Protein AF-0000000087803404 (afdb_homodimer)

Radius of gyration: 24.53 Å; Cα contacts (8 Å, |Δi|>4): 1783; chains: 2; bounding box: 44×75×63 Å

Secondary structure (DSSP, 8-state):
---TTGGGBPTT--EEEEE-SSEEEEEEEBTTSEEEEEEEETTEEEE-SGGGEEEE--TT--EEEEEETTTEEEEEEE-GGGBEEEEEEETT---EE-GGGGG-PBPPTT--EEEEEPTT-SS--EEEEEE-TTSEEEEEEE-SSSS-EEE----EE--TT---EEEE--SSS-EEEEEEE-TTS-EEEEEEETTTEEEEEEEEE-SPPTT--EEEEEETTTEEEEEEE-TTSEEEEEEEESS-EEEEEEEEE--TT--EEEEEEEETTEEEEEEEE--STTTT-BEEEEESSSEEE--SSBS--/---TTGGGBPTT--EEEEE-SSEEEEEEEBTTSEEEEEEEETTEEEE-SGGGEEEE--TT--EEEEEETTTEEEEEEE-GGGBEEEEEEETT---EE-GGGGG-PBPPTT--EEEEEPTTSSS--EEEEEE-TTSEEEEEEE-SSSS-EEE----EE--TT--EEEEE--SSS-EEEEEEE-TTS-EEEEEEETTTEEEEEEEEE-SPPTT--EEEEEETTTEEEEEEE-TTSEEEEEEEESS-EEEEEEEEE--TT--EEEEEEEETTEEEEEEEE--STTTT-BEEEEESSSEEE--SSBS--

Nearest PDB structures (foldseek):
  4agi-assembly2_B  TM=9.501E-01  e=8.984E-28  Aspergillus fumigatus
  4d52-assembly3_C  TM=9.484E-01  e=1.255E-27  Aspergillus fumigatus
  4agt-assembly1_B  TM=9.497E-01  e=1.839E-27  Aspergillus fumigatus
  5eo8-assembly1_A  TM=9.019E-01  e=1.381E-27  Aspergillus oryzae RIB40
  6trv-assembly1_BBB  TM=9.492E-01  e=2.736E-24  Scedosporium apiospermum

pLDDT: mean 90.52, std 9.5, range [29.34, 98.81]

Organism: Aspergillus candidus (NCBI:txid41067)

InterPro domains:
  IPR012475 Fucose-specific lectin [PF07938] (10-305)

Sequence (610 aa):
MSSVGAQQIRFRCGIAPIGNSDSMRVYVQDTNGGIREVAYDSGHWSRGTENDIIGYGVLGSPIAAICRGFKHIRVFYIGAENMLREACCDAGGSWYEGDLSKKKVQVAPYSMLSACFLAGTEKLQMRVYFQLMDNTIKEFGYNDNGKGWQEMTGQGRALPGTGMACTSFHDSKLRIRLYMQDERNNIFERCYDEDQGWSKGKFSVHDTVPRTDLSVTSFNRASIRVYYVDRDNKLKEMGYDGKDWYQGGFNRPCVPGSQNGAVSFMKSDNVRIHVFFQRGELVTAVTEWIYEGSWKEGKAALPPAMSSVGAQQIRFRCGIAPIGNSDSMRVYVQDTNGGIREVAYDSGHWSRGTENDIIGYGVLGSPIAAICRGFKHIRVFYIGAENMLREACCDAGGSWYEGDLSKKKVQVAPYSMLSACFLAGTEKLQMRVYFQLMDNTIKEFGYNDNGKGWQEMTGQGRALPGTGMACTSFHDSKLRIRLYMQDERNNIFERCYDEDQGWSKGKFSVHDTVPRTDLSVTSFNRASIRVYYVDRDNKLKEMGYDGKDWYQGGFNRPCVPGSQNGAVSFMKSDNVRIHVFFQRGELVTAVTEWIYEGSWKEGKAALPPA

Solvent-accessible surface area (backbone atoms only — not comparable to full-atom values): 29629 Å² total; per-residue (Å²): 129,81,45,75,40,15,71,41,30,26,74,55,24,20,32,21,37,34,64,53,87,64,36,36,40,37,36,36,31,30,72,84,16,34,32,18,42,23,36,33,50,83,91,37,78,43,59,35,46,89,87,30,52,72,48,63,28,37,69,69,30,34,35,24,36,36,62,51,91,68,39,38,34,41,38,35,37,28,20,72,92,30,22,42,35,28,35,30,31,48,68,80,50,70,72,46,79,32,72,59,36,72,66,63,45,66,41,25,86,55,35,34,40,23,36,30,54,47,32,56,49,92,56,68,29,38,42,40,37,37,26,34,80,84,26,30,31,41,28,37,31,32,66,73,74,84,72,56,73,36,81,56,67,68,71,46,71,36,26,62,36,25,19,29,24,33,42,38,33,61,31,93,53,49,36,39,43,36,37,35,28,36,80,78,23,29,36,38,30,40,29,34,34,74,92,74,40,75,43,81,46,86,53,71,46,74,74,39,41,62,53,34,35,34,24,37,32,55,47,71,76,49,29,39,38,37,36,38,42,43,49,66,28,25,40,33,30,39,32,29,72,71,81,59,77,43,81,42,86,52,72,40,71,34,29,50,60,34,30,38,21,33,37,46,32,69,53,88,96,37,61,38,36,40,38,36,33,33,53,51,83,57,50,31,11,36,25,34,34,34,33,68,95,51,80,42,79,52,55,69,51,36,35,54,108,128,82,44,73,41,14,68,41,29,25,76,56,26,21,32,21,38,35,67,53,87,62,35,35,40,36,36,35,30,30,72,84,15,34,32,19,42,23,36,35,50,82,91,36,78,42,58,36,46,90,86,29,52,71,50,66,31,38,69,72,31,35,36,22,36,35,63,51,94,65,39,39,33,42,38,36,36,29,19,72,92,29,22,42,36,28,35,30,31,48,69,79,52,70,72,44,79,31,73,60,34,72,67,63,44,63,41,24,86,56,35,33,38,23,37,30,53,47,33,57,50,93,54,67,31,38,40,40,38,38,26,35,80,85,26,31,31,40,29,37,31,34,50,79,74,82,70,50,71,37,81,56,67,69,70,45,73,37,28,68,35,27,18,29,22,34,44,38,35,61,32,93,54,49,35,40,42,37,35,38,30,38,79,77,23,27,37,38,31,38,29,34,33,74,92,72,41,75,43,81,47,86,54,71,45,73,75,39,41,64,53,35,33,33,25,40,33,57,48,72,77,49,30,39,40,38,36,37,41,43,50,65,26,24,40,35,31,38,31,32,72,71,80,61,77,44,80,41,85,52,74,41,70,35,28,49,60,32,29,38,20,33,35,46,33,68,54,88,94,37,61,38,38,42,39,37,33,34,54,45,84,57,46,33,12,34,25,34,33,35,34,68,94,50,79,44,80,52,55,70,50,37,35,54,108

Foldseek 3Di:
DLPPLQQFFDFQWAWEKDDEPAKIWIWGAGPQQFIFIWIDHRRDIDTNDPVGGQDGADVRWHKYWEDDVVQWIWIWTAHPQRWIWIWIDGPNDHIDTDPSSVVRDHADPLKHKEKEFWAQDPFGKMWMWIAHPVQWIWIWMDGNPPPGIDTDDIPGHAARNWAKEKYWFHDNWTKMWMWTHHPQGKIFIWIQTPVPGIDTDDDIDHDFDPNWHKYKEDDHGWWIWIWTQGPQQWIWIWITDDDDIDTDDGTGHADPSHHKYKYWYDDDPWIKMKIWIHRCPSPRFIWIWMDTPHIDTDRGGPPDD/DLPPLLQQFDFQWAWEKDDEPAKIWIWGAGPQQFIFIWIDGRRDIDTNDPVRGQDGADVRWHKYWEDDVVQWIWIWTAHPQRWIWIWIDGPNDHIDTDPSSVVRDHADPLKHKEKEFWAQDPWGKMWMWIAHPVQWIWIWMDTNPPPGIDTDDIPGHADRNWAKEKYWFHDNWTKMWMWTAHPQGKIFIWMQTPVPGIDTDDDIDHDFDPNWHKYKEDDHGWKIWIWTQGPQQWIWIWITDDDDIDTDDGTGHADPSHHKYKYWYDDPPWIKMKIWIHRPPSPRFIWIWMDTPHIDTDRGGPPDD

Structure (mmCIF, N/CA/C/O backbone):
data_AF-0000000087803404-model_v1
#
loop_
_entity.id
_entity.type
_entity.pdbx_description
1 polymer 'Fucose-specific lectin'
#
loop_
_atom_site.group_PDB
_atom_site.id
_atom_site.type_symbol
_atom_site.label_atom_id
_atom_site.label_alt_id
_atom_site.label_comp_id
_atom_site.label_asym_id
_atom_site.label_entity_id
_atom_site.label_seq_id
_atom_site.pdbx_PDB_ins_code
_atom_site.Cartn_x
_atom_site.Cartn_y
_atom_site.Cartn_z
_atom_site.occupancy
_atom_site.B_iso_or_equiv
_atom_site.auth_seq_id
_atom_site.auth_comp_id
_atom_site.auth_asym_id
_atom_site.auth_atom_id
_atom_site.pdbx_PDB_model_num
ATOM 1 N N . MET A 1 1 ? -3.762 -11.883 22.094 1 29.45 1 MET A N 1
ATOM 2 C CA . MET A 1 1 ? -2.305 -11.906 22.188 1 29.45 1 MET A CA 1
ATOM 3 C C . MET A 1 1 ? -1.675 -11.711 20.812 1 29.45 1 MET A C 1
ATOM 5 O O . MET A 1 1 ? -1.933 -12.492 19.891 1 29.45 1 MET A O 1
ATOM 9 N 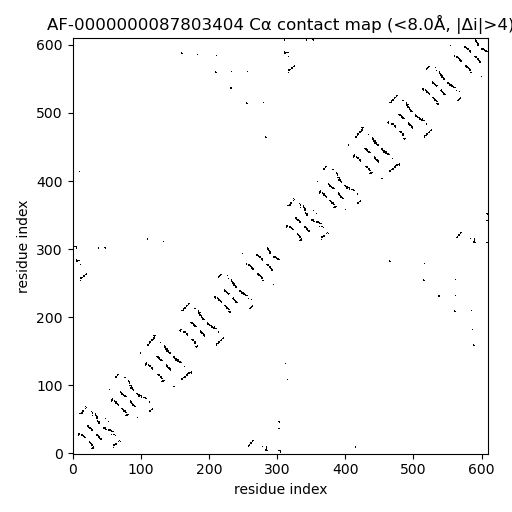N . SER A 1 2 ? -1.426 -10.57 20.234 1 40.56 2 SER A N 1
ATOM 10 C CA . SER A 1 2 ? -0.837 -10.258 18.938 1 40.56 2 SER A CA 1
ATOM 11 C C . SER A 1 2 ? 0.397 -11.117 18.672 1 40.56 2 SER A C 1
ATOM 13 O O . SER A 1 2 ? 1.311 -11.172 19.484 1 40.56 2 SER A O 1
ATOM 15 N N . SER A 1 3 ? 0.241 -12.219 18.078 1 47 3 SER A N 1
ATOM 16 C CA . SER A 1 3 ? 1.384 -13.102 17.859 1 47 3 SER A CA 1
ATOM 17 C C . SER A 1 3 ? 2.584 -12.328 17.328 1 47 3 SER A C 1
ATOM 19 O O . SER A 1 3 ? 2.441 -11.484 16.438 1 47 3 SER A O 1
ATOM 21 N N . VAL A 1 4 ? 3.578 -12.195 18.125 1 52.41 4 VAL A N 1
ATOM 22 C CA . VAL A 1 4 ? 4.863 -11.555 17.859 1 52.41 4 VAL A CA 1
ATOM 23 C C . VAL A 1 4 ? 5.238 -11.727 16.391 1 52.41 4 VAL A C 1
ATOM 25 O O . VAL A 1 4 ? 5.715 -10.789 15.75 1 52.41 4 VAL A O 1
ATOM 28 N N . GLY A 1 5 ? 4.816 -12.867 15.836 1 56.69 5 GLY A N 1
ATOM 29 C CA . GLY A 1 5 ? 5.184 -13.141 14.453 1 56.69 5 GLY A CA 1
ATOM 30 C C . GLY A 1 5 ? 4.379 -12.344 13.445 1 56.69 5 GLY A C 1
ATOM 31 O O . GLY A 1 5 ? 4.914 -11.898 12.43 1 56.69 5 GLY A O 1
ATOM 32 N N . ALA A 1 6 ? 3.225 -11.977 13.773 1 62.31 6 ALA A N 1
ATOM 33 C CA . ALA A 1 6 ? 2.318 -11.312 12.844 1 62.31 6 ALA A CA 1
ATOM 34 C C . ALA A 1 6 ? 2.707 -9.844 12.648 1 62.31 6 ALA A C 1
ATOM 36 O O . ALA A 1 6 ? 2.58 -9.305 11.547 1 62.31 6 ALA A O 1
ATOM 37 N N . GLN A 1 7 ? 3.383 -9.352 13.586 1 71.25 7 GLN A N 1
ATOM 38 C CA . GLN A 1 7 ? 3.744 -7.941 13.516 1 71.25 7 GLN A CA 1
ATOM 39 C C . GLN A 1 7 ? 4.992 -7.738 12.664 1 71.25 7 GLN A C 1
ATOM 41 O O . GLN A 1 7 ? 5.312 -6.609 12.281 1 71.25 7 GLN A O 1
ATOM 46 N N . GLN A 1 8 ? 5.48 -8.906 12.305 1 81.88 8 GLN A N 1
ATOM 47 C CA . GLN A 1 8 ? 6.719 -8.797 11.539 1 81.88 8 GLN A CA 1
ATOM 48 C C . GLN A 1 8 ? 6.441 -8.844 10.039 1 81.88 8 GLN A C 1
ATOM 50 O O . GLN A 1 8 ? 7.336 -8.602 9.227 1 81.88 8 GLN A O 1
ATOM 55 N N . ILE A 1 9 ? 5.211 -9.078 9.719 1 89.75 9 ILE A N 1
ATOM 56 C CA . ILE A 1 9 ? 4.852 -9.172 8.312 1 89.75 9 ILE A CA 1
ATOM 57 C C . ILE A 1 9 ? 4.414 -7.801 7.797 1 89.75 9 ILE A C 1
ATOM 59 O O . ILE A 1 9 ? 3.682 -7.078 8.484 1 89.75 9 ILE A O 1
ATOM 63 N N . ARG A 1 10 ? 4.996 -7.551 6.637 1 88.75 10 ARG A N 1
ATOM 64 C CA . ARG A 1 10 ? 4.668 -6.25 6.055 1 88.75 10 ARG A CA 1
ATOM 65 C C . ARG A 1 10 ? 3.201 -6.188 5.648 1 88.75 10 ARG A C 1
ATOM 67 O O . ARG A 1 10 ? 2.656 -7.152 5.113 1 88.75 10 ARG A O 1
ATOM 74 N N . PHE A 1 11 ? 2.674 -5.004 5.828 1 84.25 11 PHE A N 1
ATOM 75 C CA . PHE A 1 11 ? 1.316 -4.75 5.355 1 84.25 11 PHE A CA 1
ATOM 76 C C . PHE A 1 11 ? 1.268 -4.719 3.834 1 84.25 11 PHE A C 1
ATOM 78 O O . PHE A 1 11 ? 2.145 -4.141 3.191 1 84.25 11 PHE A O 1
ATOM 85 N N . ARG A 1 12 ? 0.285 -5.438 3.271 1 88.75 12 ARG A N 1
ATOM 86 C CA . ARG A 1 12 ? 0.075 -5.5 1.83 1 88.75 12 ARG A CA 1
ATOM 87 C C . ARG A 1 12 ? 1.252 -6.176 1.134 1 88.75 12 ARG A C 1
ATOM 89 O O . ARG A 1 12 ? 1.646 -5.773 0.038 1 88.75 12 ARG A O 1
ATOM 96 N N . CYS A 1 13 ? 1.773 -7.07 1.849 1 91.81 13 CYS A N 1
ATOM 97 C CA . CYS A 1 13 ? 2.904 -7.797 1.278 1 91.81 13 CYS A CA 1
ATOM 98 C C . CYS A 1 13 ? 2.445 -8.742 0.173 1 91.81 13 CYS A C 1
ATOM 100 O O . CYS A 1 13 ? 1.267 -9.094 0.1 1 91.81 13 CYS A O 1
ATOM 102 N N . GLY A 1 14 ? 3.42 -9.133 -0.694 1 95.31 14 GLY A N 1
ATOM 103 C CA . GLY A 1 14 ? 3.16 -10.234 -1.606 1 95.31 14 GLY A CA 1
ATOM 104 C C . GLY A 1 14 ? 2.885 -11.547 -0.894 1 95.31 14 GLY A C 1
ATOM 105 O O . GLY A 1 14 ? 3.473 -11.82 0.153 1 95.31 14 GLY A O 1
ATOM 106 N N . ILE A 1 15 ? 1.984 -12.336 -1.451 1 97.88 15 ILE A N 1
ATOM 107 C CA . ILE A 1 15 ? 1.615 -13.648 -0.925 1 97.88 15 ILE A CA 1
ATOM 108 C C . ILE A 1 15 ? 1.619 -14.672 -2.053 1 97.88 15 ILE A C 1
ATOM 110 O O . ILE A 1 15 ? 0.874 -14.539 -3.027 1 97.88 15 ILE A O 1
ATOM 114 N N . ALA A 1 16 ? 2.453 -15.664 -1.901 1 98.56 16 ALA A N 1
ATOM 115 C CA . ALA A 1 16 ? 2.566 -16.656 -2.969 1 98.56 16 ALA A CA 1
ATOM 116 C C . ALA A 1 16 ? 2.553 -18.078 -2.406 1 98.56 16 ALA A C 1
ATOM 118 O O . ALA A 1 16 ? 3.58 -18.578 -1.941 1 98.56 16 ALA A O 1
ATOM 119 N N . PRO A 1 17 ? 1.418 -18.719 -2.451 1 98.25 17 PRO A N 1
ATOM 120 C CA . PRO A 1 17 ? 1.338 -20.109 -1.989 1 98.25 17 PRO A CA 1
ATOM 121 C C . PRO A 1 17 ? 1.656 -21.109 -3.092 1 98.25 17 PRO A C 1
ATOM 123 O O . PRO A 1 17 ? 1.35 -20.875 -4.262 1 98.25 17 PRO A O 1
ATOM 126 N N . ILE A 1 18 ? 2.301 -22.172 -2.68 1 96.69 18 ILE A N 1
ATOM 127 C CA . ILE A 1 18 ? 2.49 -23.344 -3.523 1 96.69 18 ILE A CA 1
ATOM 128 C C . ILE A 1 18 ? 2.258 -24.625 -2.703 1 96.69 18 ILE A C 1
ATOM 130 O O . ILE A 1 18 ? 2.322 -24.594 -1.473 1 96.69 18 ILE A O 1
ATOM 134 N N . GLY A 1 19 ? 1.921 -25.656 -3.406 1 91.62 19 GLY A N 1
ATOM 135 C CA . GLY A 1 19 ? 1.858 -26.891 -2.643 1 91.62 19 GLY A CA 1
ATOM 136 C C . GLY A 1 19 ? 1.011 -27.953 -3.307 1 91.62 19 GLY A C 1
ATOM 137 O O . GLY A 1 19 ? 0.68 -27.844 -4.488 1 91.62 19 GLY A O 1
ATOM 138 N N . ASN A 1 20 ? 0.882 -29.016 -2.549 1 87.81 20 ASN A N 1
ATOM 139 C CA . ASN A 1 20 ? 0.005 -30.125 -2.877 1 87.81 20 ASN A CA 1
ATOM 140 C C . ASN A 1 20 ? -0.836 -30.547 -1.676 1 87.81 20 ASN A C 1
ATOM 142 O O . ASN A 1 20 ? -0.975 -29.797 -0.712 1 87.81 20 ASN A O 1
ATOM 146 N N . SER A 1 21 ? -1.457 -31.656 -1.819 1 82.81 21 SER A N 1
ATOM 147 C CA . SER A 1 21 ? -2.412 -32.094 -0.808 1 82.81 21 SER A CA 1
ATOM 148 C C . SER A 1 21 ? -1.726 -32.344 0.534 1 82.81 21 SER A C 1
ATOM 150 O O . SER A 1 21 ? -2.365 -32.281 1.585 1 82.81 21 SER A O 1
ATOM 152 N N . ASP A 1 22 ? -0.442 -32.531 0.562 1 84.94 22 ASP A N 1
ATOM 153 C CA . ASP A 1 22 ? 0.245 -32.938 1.78 1 84.94 22 ASP A CA 1
ATOM 154 C C . ASP A 1 22 ? 1.077 -31.797 2.359 1 84.94 22 ASP A C 1
ATOM 156 O O . ASP A 1 22 ? 1.333 -31.75 3.564 1 84.94 22 ASP A O 1
ATOM 160 N N . SER A 1 23 ? 1.517 -31 1.454 1 92.62 23 SER A N 1
ATOM 161 C CA . SER A 1 23 ? 2.459 -29.969 1.88 1 92.62 23 SER A CA 1
ATOM 162 C C . SER A 1 23 ? 2.209 -28.656 1.151 1 92.62 23 SER A C 1
ATOM 164 O O . SER A 1 23 ? 1.839 -28.656 -0.025 1 92.62 23 SER A O 1
ATOM 166 N N . MET A 1 24 ? 2.434 -27.578 1.869 1 95.62 24 MET A N 1
ATOM 167 C CA . MET A 1 24 ? 2.314 -26.25 1.272 1 95.62 24 MET A CA 1
ATOM 168 C C . MET A 1 24 ? 3.436 -25.328 1.752 1 95.62 24 MET A C 1
ATOM 170 O O . MET A 1 24 ? 4.008 -25.547 2.82 1 95.62 24 MET A O 1
ATOM 174 N N . ARG A 1 25 ? 3.82 -24.469 0.932 1 97.25 25 ARG A N 1
ATOM 175 C CA . ARG A 1 25 ? 4.648 -23.328 1.276 1 97.25 25 ARG A CA 1
ATOM 176 C C . ARG A 1 25 ? 3.938 -22.016 0.943 1 97.25 25 ARG A C 1
ATOM 178 O O . ARG A 1 25 ? 3.256 -21.922 -0.08 1 97.25 25 ARG A O 1
ATOM 185 N N . VAL A 1 26 ? 4.039 -21.062 1.819 1 97.94 26 VAL A N 1
ATOM 186 C CA . VAL A 1 26 ? 3.547 -19.703 1.576 1 97.94 26 VAL A CA 1
ATOM 187 C C . VAL A 1 26 ? 4.684 -18.703 1.757 1 97.94 26 VAL A C 1
ATOM 189 O O . VAL A 1 26 ? 5.336 -18.672 2.805 1 97.94 26 VAL A O 1
ATOM 192 N N . TYR A 1 27 ? 4.926 -17.938 0.773 1 98.5 27 TYR A N 1
ATOM 193 C CA . TYR A 1 27 ? 5.977 -16.938 0.823 1 98.5 27 TYR A CA 1
ATOM 194 C C . TYR A 1 27 ? 5.391 -15.547 1.057 1 98.5 27 TYR A C 1
ATOM 196 O O . TYR A 1 27 ? 4.457 -15.133 0.362 1 98.5 27 TYR A O 1
ATOM 204 N N . VAL A 1 28 ? 5.934 -14.828 2.035 1 97.31 28 VAL A N 1
ATOM 205 C CA . VAL A 1 28 ? 5.496 -13.492 2.418 1 97.31 28 VAL A CA 1
ATOM 206 C C . VAL A 1 28 ? 6.715 -12.609 2.697 1 97.31 28 VAL A C 1
ATOM 208 O O . VAL A 1 28 ? 7.824 -13.109 2.877 1 97.31 28 VAL A O 1
ATOM 211 N N . GLN A 1 29 ? 6.492 -11.336 2.746 1 95.62 29 GLN A N 1
ATOM 212 C CA . GLN A 1 29 ? 7.59 -10.414 3.023 1 95.62 29 GLN A CA 1
ATOM 213 C C . GLN A 1 29 ? 7.465 -9.812 4.422 1 95.62 29 GLN A C 1
ATOM 215 O O . GLN A 1 29 ? 6.367 -9.438 4.848 1 95.62 29 GLN A O 1
ATOM 220 N N . ASP A 1 30 ? 8.547 -9.727 5.094 1 92.25 30 ASP A N 1
ATOM 221 C CA . ASP A 1 30 ? 8.531 -9.102 6.41 1 92.25 30 ASP A CA 1
ATOM 222 C C . ASP A 1 30 ? 8.844 -7.609 6.309 1 92.25 30 ASP A C 1
ATOM 224 O O . ASP A 1 30 ? 9.047 -7.086 5.211 1 92.25 30 ASP A O 1
ATOM 228 N N . THR A 1 31 ? 8.898 -6.926 7.387 1 86.12 31 THR A N 1
ATOM 229 C CA . THR A 1 31 ? 9 -5.473 7.449 1 86.12 31 THR A CA 1
ATOM 230 C C . THR A 1 31 ? 10.414 -5.012 7.109 1 86.12 31 THR A C 1
ATOM 232 O O . THR A 1 31 ? 10.648 -3.824 6.871 1 86.12 31 THR A O 1
ATOM 235 N N . ASN A 1 32 ? 11.352 -5.934 6.988 1 86.06 32 ASN A N 1
ATOM 236 C CA . ASN A 1 32 ? 12.727 -5.586 6.645 1 86.06 32 ASN A CA 1
ATOM 237 C C . ASN A 1 32 ? 13.062 -5.996 5.211 1 86.06 32 ASN A C 1
ATOM 239 O O . ASN A 1 32 ? 14.219 -5.883 4.785 1 86.06 32 ASN A O 1
ATOM 243 N N . GLY A 1 33 ? 12.062 -6.488 4.508 1 92.12 33 GLY A N 1
ATOM 244 C CA . GLY A 1 33 ? 12.25 -6.844 3.107 1 92.12 33 GLY A CA 1
ATOM 245 C C . GLY A 1 33 ? 12.555 -8.312 2.9 1 92.12 33 GLY A C 1
ATOM 246 O O . GLY A 1 33 ? 12.688 -8.766 1.763 1 92.12 33 GLY A O 1
ATOM 247 N N . GLY A 1 34 ? 12.688 -9.023 4.004 1 95.75 34 GLY A N 1
ATOM 248 C CA . GLY A 1 34 ? 12.93 -10.453 3.891 1 95.75 34 GLY A CA 1
ATOM 249 C C . GLY A 1 34 ? 11.727 -11.227 3.383 1 95.75 34 GLY A C 1
ATOM 250 O O . GLY A 1 34 ? 10.602 -11.023 3.861 1 95.75 34 GLY A O 1
ATOM 251 N N . ILE A 1 35 ? 12 -12.086 2.379 1 98.06 35 ILE A N 1
ATOM 252 C CA . ILE A 1 35 ? 10.977 -13.016 1.922 1 98.06 35 ILE A CA 1
ATOM 253 C C . ILE A 1 35 ? 11.016 -14.281 2.775 1 98.06 35 ILE A C 1
ATOM 255 O O . ILE A 1 35 ? 11.984 -15.047 2.723 1 98.06 35 ILE A O 1
ATOM 259 N N . ARG A 1 36 ? 9.969 -14.508 3.502 1 97.06 36 ARG A N 1
ATOM 260 C CA . ARG A 1 36 ? 9.922 -15.609 4.449 1 97.06 36 ARG A CA 1
ATOM 261 C C . ARG A 1 36 ? 9.117 -16.781 3.885 1 97.06 36 ARG A C 1
ATOM 263 O O . ARG A 1 36 ? 8.086 -16.578 3.236 1 97.06 36 ARG A O 1
ATOM 270 N N . GLU A 1 37 ? 9.609 -17.938 4.184 1 97.25 37 GLU A N 1
ATOM 271 C CA . GLU A 1 37 ? 8.891 -19.156 3.846 1 97.25 37 GLU A CA 1
ATOM 272 C C . GLU A 1 37 ? 8.133 -19.703 5.051 1 97.25 37 GLU A C 1
ATOM 274 O O . GLU A 1 37 ? 8.742 -20.031 6.078 1 97.25 37 GLU A O 1
ATOM 279 N N . VAL A 1 38 ? 6.863 -19.75 4.891 1 96.69 38 VAL A N 1
ATOM 280 C CA . VAL A 1 38 ? 6 -20.422 5.852 1 96.69 38 VAL A CA 1
ATOM 281 C C . VAL A 1 38 ? 5.652 -21.828 5.34 1 96.69 38 VAL A C 1
ATOM 283 O O . VAL A 1 38 ? 5.367 -22 4.152 1 96.69 38 VAL A O 1
ATOM 286 N N . ALA A 1 39 ? 5.664 -22.812 6.238 1 96 39 ALA A N 1
ATOM 287 C CA . ALA A 1 39 ? 5.492 -24.188 5.777 1 96 39 ALA A CA 1
ATOM 288 C C . ALA A 1 39 ? 4.297 -24.844 6.457 1 96 39 ALA A C 1
ATOM 290 O O . ALA A 1 39 ? 4.023 -24.578 7.633 1 96 39 ALA A O 1
ATOM 291 N N . TYR A 1 40 ? 3.611 -25.594 5.668 1 96.06 40 TYR A N 1
ATOM 292 C CA . TYR A 1 40 ? 2.609 -26.531 6.152 1 96.06 40 TYR A CA 1
ATOM 293 C C . TYR A 1 40 ? 2.986 -27.969 5.789 1 96.06 40 TYR A C 1
ATOM 295 O O . TYR A 1 40 ? 3.023 -28.328 4.609 1 96.06 40 TYR A O 1
ATOM 303 N N . ASP A 1 41 ? 3.268 -28.688 6.809 1 93.44 41 ASP A N 1
ATOM 304 C CA . ASP A 1 41 ? 3.609 -30.094 6.617 1 93.44 41 ASP A CA 1
ATOM 305 C C . ASP A 1 41 ? 2.891 -30.984 7.637 1 93.44 41 ASP A C 1
ATOM 307 O O . ASP A 1 41 ? 2.916 -30.703 8.836 1 93.44 41 ASP A O 1
ATOM 311 N N . SER A 1 42 ? 2.256 -32.062 7.141 1 89 42 SER A N 1
ATOM 312 C CA . SER A 1 42 ? 1.631 -33.094 7.984 1 89 42 SER A CA 1
ATOM 313 C C . SER A 1 42 ? 0.625 -32.438 8.945 1 89 42 SER A C 1
ATOM 315 O O . SER A 1 42 ? 0.637 -32.75 10.141 1 89 42 SER A O 1
ATOM 317 N N . GLY A 1 43 ? -0.054 -31.531 8.469 1 88.69 43 GLY A N 1
ATOM 318 C CA . GLY A 1 43 ? -1.143 -30.969 9.25 1 88.69 43 GLY A CA 1
ATOM 319 C C . GLY A 1 43 ? -0.7 -29.844 10.156 1 88.69 43 GLY A C 1
ATOM 320 O O . GLY A 1 43 ? -1.498 -29.312 10.938 1 88.69 43 GLY A O 1
ATOM 321 N N . HIS A 1 44 ? 0.549 -29.438 10 1 93.81 44 HIS A N 1
ATOM 322 C CA . HIS A 1 44 ? 1.055 -28.422 10.922 1 93.81 44 HIS A CA 1
ATOM 323 C C . HIS A 1 44 ? 1.757 -27.297 10.164 1 93.81 44 HIS A C 1
ATOM 325 O O . HIS A 1 44 ? 2.498 -27.547 9.211 1 93.81 44 HIS A O 1
ATOM 331 N N . TRP A 1 45 ? 1.44 -26.109 10.648 1 95.06 45 TRP A N 1
ATOM 332 C CA . TRP A 1 45 ? 2.162 -24.938 10.156 1 95.06 45 TRP A CA 1
ATOM 333 C C . TRP A 1 45 ? 3.449 -24.719 10.945 1 95.06 45 TRP A C 1
ATOM 335 O O . TRP A 1 45 ? 3.475 -24.891 12.164 1 95.06 45 TRP A O 1
ATOM 345 N N . SER A 1 46 ? 4.457 -24.375 10.211 1 94.56 46 SER A N 1
ATOM 346 C CA . SER A 1 46 ? 5.746 -24.062 10.812 1 94.56 46 SER A CA 1
ATOM 347 C C . SER A 1 46 ? 6.504 -23.016 10 1 94.56 46 SER A C 1
ATOM 349 O O . SER A 1 46 ? 5.996 -22.516 9 1 94.56 46 SER A O 1
ATOM 351 N N . ARG A 1 47 ? 7.672 -22.547 10.484 1 94 47 ARG A N 1
ATOM 352 C CA . ARG A 1 47 ? 8.57 -21.609 9.828 1 94 47 ARG A CA 1
ATOM 353 C C . ARG A 1 47 ? 7.93 -20.234 9.695 1 94 47 ARG A C 1
ATOM 355 O O . ARG A 1 47 ? 7 -19.906 10.43 1 94 47 ARG A O 1
ATOM 362 N N . GLY A 1 48 ? 8.586 -19.375 8.969 1 94.06 48 GLY A N 1
ATOM 363 C CA . GLY A 1 48 ? 8.078 -18.016 8.758 1 94.06 48 GLY A CA 1
ATOM 364 C C . GLY A 1 48 ? 8.742 -16.984 9.648 1 94.06 48 GLY A C 1
ATOM 365 O O . GLY A 1 48 ? 8.297 -15.844 9.719 1 94.06 48 GLY A O 1
ATOM 366 N N . THR A 1 49 ? 9.75 -17.438 10.328 1 92.5 49 THR A N 1
ATOM 367 C CA . THR A 1 49 ? 10.492 -16.531 11.188 1 92.5 49 THR A CA 1
ATOM 368 C C . THR A 1 49 ? 11.672 -15.914 10.43 1 92.5 49 THR A C 1
ATOM 370 O O . THR A 1 49 ? 11.844 -16.156 9.234 1 92.5 49 THR A O 1
ATOM 373 N N . GLU A 1 50 ? 12.438 -15.133 11.141 1 91.06 50 GLU A N 1
ATOM 374 C CA . GLU A 1 50 ? 13.609 -14.5 10.547 1 91.06 50 GLU A CA 1
ATOM 375 C C . GLU A 1 50 ? 14.648 -15.539 10.125 1 91.06 50 GLU A C 1
ATOM 377 O O . GLU A 1 50 ? 15.562 -15.234 9.352 1 91.06 50 GLU A O 1
ATOM 382 N N . ASN A 1 51 ? 14.438 -16.734 10.594 1 93.69 51 ASN A N 1
ATOM 383 C CA . ASN A 1 51 ? 15.352 -17.812 10.234 1 93.69 51 ASN A CA 1
ATOM 384 C C . ASN A 1 51 ? 14.945 -18.484 8.93 1 93.69 51 ASN A C 1
ATOM 386 O O . ASN A 1 51 ? 15.672 -19.328 8.406 1 93.69 51 ASN A O 1
ATOM 390 N N . ASP A 1 52 ? 13.852 -18.109 8.383 1 96 52 ASP A N 1
ATOM 391 C CA . ASP A 1 52 ? 13.312 -18.75 7.195 1 96 52 ASP A CA 1
ATOM 392 C C . ASP A 1 52 ? 13.273 -17.781 6.012 1 96 52 ASP A C 1
ATOM 394 O O . ASP A 1 52 ? 12.328 -17.797 5.223 1 96 52 ASP A O 1
ATOM 398 N N . ILE A 1 53 ? 14.211 -16.922 5.891 1 97.06 53 ILE A N 1
ATOM 399 C CA . ILE A 1 53 ? 14.305 -15.953 4.805 1 97.06 53 ILE A CA 1
ATOM 400 C C . ILE A 1 53 ? 15.008 -16.594 3.604 1 97.06 53 ILE A C 1
ATOM 402 O O . ILE A 1 53 ? 16.094 -17.156 3.74 1 97.06 53 ILE A O 1
ATOM 406 N N . ILE A 1 54 ? 14.414 -16.422 2.455 1 98.12 54 ILE A N 1
ATOM 407 C CA . ILE A 1 54 ? 14.992 -17.062 1.276 1 98.12 54 ILE A CA 1
ATOM 408 C C . ILE A 1 54 ? 15.672 -16 0.402 1 98.12 54 ILE A C 1
ATOM 410 O O . ILE A 1 54 ? 16.375 -16.344 -0.558 1 98.12 54 ILE A O 1
ATOM 414 N N . GLY A 1 55 ? 15.445 -14.781 0.618 1 97.69 55 GLY A N 1
ATOM 415 C CA . GLY A 1 55 ? 15.969 -13.641 -0.116 1 97.69 55 GLY A CA 1
ATOM 416 C C . GLY A 1 55 ? 15.414 -12.312 0.372 1 97.69 55 GLY A C 1
ATOM 417 O O . GLY A 1 55 ? 14.555 -12.281 1.253 1 97.69 55 GLY A O 1
ATOM 418 N N . TYR A 1 56 ? 15.93 -11.188 -0.186 1 96.19 56 TYR A N 1
ATOM 419 C CA . TYR A 1 56 ? 15.492 -9.852 0.178 1 96.19 56 TYR A CA 1
ATOM 420 C C . TYR A 1 56 ? 14.984 -9.094 -1.044 1 96.19 56 TYR A C 1
ATOM 422 O O . TYR A 1 56 ? 15.688 -8.984 -2.051 1 96.19 56 TYR A O 1
ATOM 430 N N . GLY A 1 57 ? 13.781 -8.664 -0.927 1 96 57 GLY A N 1
ATOM 431 C CA . GLY A 1 57 ? 13.203 -7.789 -1.938 1 96 57 GLY A CA 1
ATOM 432 C C . GLY A 1 57 ? 13.016 -6.363 -1.459 1 96 57 GLY A C 1
ATOM 433 O O . GLY A 1 57 ? 13.102 -6.086 -0.26 1 96 57 GLY A O 1
ATOM 434 N N . VAL A 1 58 ? 12.773 -5.488 -2.436 1 92.38 58 VAL A N 1
ATOM 435 C CA . VAL A 1 58 ? 12.359 -4.145 -2.045 1 92.38 58 VAL A CA 1
ATOM 436 C C . VAL A 1 58 ? 11.062 -4.219 -1.246 1 92.38 58 VAL A C 1
ATOM 438 O O . VAL A 1 58 ? 10.242 -5.109 -1.466 1 92.38 58 VAL A O 1
ATOM 441 N N . LEU A 1 59 ? 10.938 -3.322 -0.294 1 88.94 59 LEU A N 1
ATOM 442 C CA . LEU A 1 59 ? 9.695 -3.311 0.48 1 88.94 59 LEU A CA 1
ATOM 443 C C . LEU A 1 59 ? 8.492 -3.129 -0.43 1 88.94 59 LEU A C 1
ATOM 445 O O . LEU A 1 59 ? 8.438 -2.188 -1.226 1 88.94 59 LEU A O 1
ATOM 449 N N . GLY A 1 60 ? 7.582 -4.051 -0.326 1 89.44 60 GLY A N 1
ATOM 450 C CA . GLY A 1 60 ? 6.402 -4.004 -1.172 1 89.44 60 GLY A CA 1
ATOM 451 C C . GLY A 1 60 ? 6.535 -4.844 -2.428 1 89.44 60 GLY A C 1
ATOM 452 O O . GLY A 1 60 ? 5.648 -4.832 -3.285 1 89.44 60 GLY A O 1
ATOM 453 N N . SER A 1 61 ? 7.629 -5.531 -2.498 1 94.81 61 SER A N 1
ATOM 454 C CA . SER A 1 61 ? 7.82 -6.406 -3.65 1 94.81 61 SER A CA 1
ATOM 455 C C . SER A 1 61 ? 6.672 -7.402 -3.783 1 94.81 61 SER A C 1
ATOM 457 O O . SER A 1 61 ? 6.273 -8.031 -2.803 1 94.81 61 SER A O 1
ATOM 459 N N . PRO A 1 62 ? 6.117 -7.508 -5.043 1 96.62 62 PRO A N 1
ATOM 460 C CA . PRO A 1 62 ? 5.293 -8.695 -5.281 1 96.62 62 PRO A CA 1
ATOM 461 C C . PRO A 1 62 ? 6.086 -9.992 -5.207 1 96.62 62 PRO A C 1
ATOM 463 O O . PRO A 1 62 ? 7.32 -9.969 -5.25 1 96.62 62 PRO A O 1
ATOM 466 N N . ILE A 1 63 ? 5.367 -11.086 -4.977 1 98.62 63 ILE A N 1
ATOM 467 C CA . ILE A 1 63 ? 5.988 -12.406 -4.926 1 98.62 63 ILE A CA 1
ATOM 468 C C . ILE A 1 63 ? 5.191 -13.383 -5.789 1 98.62 63 ILE A C 1
ATOM 470 O O . ILE A 1 63 ? 3.961 -13.43 -5.707 1 98.62 63 ILE A O 1
ATOM 474 N N . ALA A 1 64 ? 5.836 -14.039 -6.648 1 98.69 64 ALA A N 1
ATOM 475 C CA . ALA A 1 64 ? 5.27 -15.164 -7.387 1 98.69 64 ALA A CA 1
ATOM 476 C C . ALA A 1 64 ? 6.043 -16.453 -7.109 1 98.69 64 ALA A C 1
ATOM 478 O O . ALA A 1 64 ? 7.277 -16.453 -7.094 1 98.69 64 ALA A O 1
ATOM 479 N N . ALA A 1 65 ? 5.324 -17.516 -6.836 1 98.25 65 ALA A N 1
ATOM 480 C CA . ALA A 1 65 ? 5.973 -18.797 -6.551 1 98.25 65 ALA A CA 1
ATOM 481 C C . ALA A 1 65 ? 5.355 -19.922 -7.375 1 98.25 65 ALA A C 1
ATOM 483 O O . ALA A 1 65 ? 4.148 -19.922 -7.633 1 98.25 65 ALA A O 1
ATOM 484 N N . ILE A 1 66 ? 6.203 -20.812 -7.758 1 96.06 66 ILE A N 1
ATOM 485 C CA . ILE A 1 66 ? 5.75 -21.984 -8.5 1 96.06 66 ILE A CA 1
ATOM 486 C C . ILE A 1 66 ? 6.512 -23.219 -8.031 1 96.06 66 ILE A C 1
ATOM 488 O O . ILE A 1 66 ? 7.621 -23.109 -7.504 1 96.06 66 ILE A O 1
ATOM 492 N N . CYS A 1 67 ? 5.887 -24.281 -8.141 1 92.12 67 CYS A N 1
ATOM 493 C CA . CYS A 1 67 ? 6.547 -25.531 -7.758 1 92.12 67 CYS A CA 1
ATOM 494 C C . CYS A 1 67 ? 6.102 -26.688 -8.648 1 92.12 67 CYS A C 1
ATOM 496 O O . CYS A 1 67 ? 4.969 -26.703 -9.133 1 92.12 67 CYS A O 1
ATOM 498 N N . ARG A 1 68 ? 7.008 -27.531 -8.891 1 86.62 68 ARG A N 1
ATOM 499 C CA . ARG A 1 68 ? 6.734 -28.812 -9.531 1 86.62 68 ARG A CA 1
ATOM 500 C C . ARG A 1 68 ? 7.113 -29.969 -8.617 1 86.62 68 ARG A C 1
ATOM 502 O O . ARG A 1 68 ? 8.297 -30.25 -8.422 1 86.62 68 ARG A O 1
ATOM 509 N N . GLY A 1 69 ? 6.113 -30.641 -8.086 1 79.06 69 GLY A N 1
ATOM 510 C CA . GLY A 1 69 ? 6.312 -31.812 -7.242 1 79.06 69 GLY A CA 1
ATOM 511 C C . GLY A 1 69 ? 7.141 -31.516 -6.004 1 79.06 69 GLY A C 1
ATOM 512 O O . GLY A 1 69 ? 7.758 -32.438 -5.441 1 79.06 69 GLY A O 1
ATOM 513 N N . PHE A 1 70 ? 7.406 -30.297 -5.637 1 83.88 70 PHE A N 1
ATOM 514 C CA . PHE A 1 70 ? 8.227 -29.844 -4.52 1 83.88 70 PHE A CA 1
ATOM 515 C C . PHE A 1 70 ? 9.695 -30.188 -4.75 1 83.88 70 PHE A C 1
ATOM 517 O O . PHE A 1 70 ? 10.508 -30.078 -3.832 1 83.88 70 PHE A O 1
ATOM 524 N N . LYS A 1 71 ? 9.875 -30.719 -5.93 1 87.38 71 LYS A N 1
ATOM 525 C CA . LYS A 1 71 ? 11.25 -31 -6.328 1 87.38 71 LYS A CA 1
ATOM 526 C C . LYS A 1 71 ? 11.922 -29.75 -6.887 1 87.38 71 LYS A C 1
ATOM 528 O O . LYS A 1 71 ? 13.148 -29.609 -6.82 1 87.38 71 LYS A O 1
ATOM 533 N N . HIS A 1 72 ? 11.07 -28.953 -7.523 1 91.5 72 HIS A N 1
ATOM 534 C CA . HIS A 1 72 ? 11.539 -27.672 -8.055 1 91.5 72 HIS A CA 1
ATOM 535 C C . HIS A 1 72 ? 10.672 -26.516 -7.566 1 91.5 72 HIS A C 1
ATOM 537 O O . HIS A 1 72 ? 9.508 -26.406 -7.953 1 91.5 72 HIS A O 1
ATOM 543 N N . ILE A 1 73 ? 11.273 -25.688 -6.727 1 95.75 73 ILE A N 1
ATOM 544 C CA . ILE A 1 73 ? 10.57 -24.5 -6.27 1 95.75 73 ILE A CA 1
ATOM 545 C C . ILE A 1 73 ? 11.273 -23.25 -6.789 1 95.75 73 ILE A C 1
ATOM 547 O O . ILE A 1 73 ? 12.5 -23.156 -6.715 1 95.75 73 ILE A O 1
ATOM 551 N N . ARG A 1 74 ? 10.531 -22.438 -7.418 1 97.38 74 ARG A N 1
ATOM 552 C CA . ARG A 1 74 ? 11.016 -21.125 -7.848 1 97.38 74 ARG A CA 1
ATOM 553 C C . ARG A 1 74 ? 10.18 -20 -7.238 1 97.38 74 ARG A C 1
ATOM 555 O O . ARG A 1 74 ? 8.953 -20.078 -7.219 1 97.38 74 ARG A O 1
ATOM 562 N N . VAL A 1 75 ? 10.844 -19.047 -6.664 1 98.56 75 VAL A N 1
ATOM 563 C CA . VAL A 1 75 ? 10.188 -17.859 -6.137 1 98.56 75 VAL A CA 1
ATOM 564 C C . VAL A 1 75 ? 10.75 -16.609 -6.828 1 98.56 75 VAL A C 1
ATOM 566 O O . VAL A 1 75 ? 11.969 -16.438 -6.91 1 98.56 75 VAL A O 1
ATOM 569 N N . PHE A 1 76 ? 9.891 -15.82 -7.336 1 98.81 76 PHE A N 1
ATOM 570 C CA . PHE A 1 76 ? 10.258 -14.602 -8.039 1 98.81 76 PHE A CA 1
ATOM 571 C C . PHE A 1 76 ? 9.844 -13.367 -7.238 1 98.81 76 PHE A C 1
ATOM 573 O O . PHE A 1 76 ? 8.758 -13.336 -6.656 1 98.81 76 PHE A O 1
ATOM 580 N N . TYR A 1 77 ? 10.703 -12.391 -7.176 1 98.62 77 TYR A N 1
ATOM 581 C CA . TYR A 1 77 ? 10.453 -11.133 -6.477 1 98.62 77 TYR A CA 1
ATOM 582 C C . TYR A 1 77 ? 11.305 -10.016 -7.059 1 98.62 77 TYR A C 1
ATOM 584 O O . TYR A 1 77 ? 12.094 -10.234 -7.977 1 98.62 77 TYR A O 1
ATOM 592 N N . ILE A 1 78 ? 11.008 -8.805 -6.621 1 97.56 78 ILE A N 1
ATOM 593 C CA . ILE A 1 78 ? 11.758 -7.641 -7.094 1 97.56 78 ILE A CA 1
ATOM 594 C C . ILE A 1 78 ? 12.781 -7.23 -6.043 1 97.56 78 ILE A C 1
ATOM 596 O O . ILE A 1 78 ? 12.43 -6.938 -4.898 1 97.56 78 ILE A O 1
ATOM 600 N N . GLY A 1 79 ? 14.055 -7.203 -6.453 1 96.19 79 GLY A N 1
ATOM 601 C CA . GLY A 1 79 ? 15.141 -6.855 -5.551 1 96.19 79 GLY A CA 1
ATOM 602 C C . GLY A 1 79 ? 15.547 -5.395 -5.641 1 96.19 79 GLY A C 1
ATOM 603 O O . GLY A 1 79 ? 14.797 -4.57 -6.168 1 96.19 79 GLY A O 1
ATOM 604 N N . ALA A 1 80 ? 16.688 -5.145 -5.008 1 90.56 80 ALA A N 1
ATOM 605 C CA . ALA A 1 80 ? 17.234 -3.789 -5.023 1 90.56 80 ALA A CA 1
ATOM 606 C C . ALA A 1 80 ? 17.312 -3.242 -6.445 1 90.56 80 ALA A C 1
ATOM 608 O O . ALA A 1 80 ? 17.547 -3.992 -7.395 1 90.56 80 ALA A O 1
ATOM 609 N N . GLU A 1 81 ? 17.078 -1.918 -6.57 1 89.44 81 GLU A N 1
ATOM 610 C CA . GLU A 1 81 ? 17.125 -1.215 -7.848 1 89.44 81 GLU A CA 1
ATOM 611 C C . GLU A 1 81 ? 16.062 -1.753 -8.805 1 89.44 81 GLU A C 1
ATOM 613 O O . GLU A 1 81 ? 16.203 -1.657 -10.023 1 89.44 81 GLU A O 1
ATOM 618 N N . ASN A 1 82 ? 15.094 -2.486 -8.305 1 92.56 82 ASN A N 1
ATOM 619 C CA . ASN A 1 82 ? 13.953 -3.033 -9.031 1 92.56 82 ASN A CA 1
ATOM 620 C C . ASN A 1 82 ? 14.383 -4.102 -10.031 1 92.56 82 ASN A C 1
ATOM 622 O O . ASN A 1 82 ? 13.836 -4.184 -11.133 1 92.56 82 ASN A O 1
ATOM 626 N N . MET A 1 83 ? 15.367 -4.832 -9.547 1 97.44 83 MET A N 1
ATOM 627 C CA . MET A 1 83 ? 15.812 -5.949 -10.367 1 97.44 83 MET A CA 1
ATOM 628 C C . MET A 1 83 ? 14.961 -7.191 -10.102 1 97.44 83 MET A C 1
ATOM 630 O O . MET A 1 83 ? 14.719 -7.543 -8.945 1 97.44 83 MET A O 1
ATOM 634 N N . LEU A 1 84 ? 14.578 -7.82 -11.242 1 98.25 84 LEU A N 1
ATOM 635 C CA . LEU A 1 84 ? 13.867 -9.086 -11.125 1 98.25 84 LEU A CA 1
ATOM 636 C C . LEU A 1 84 ? 14.773 -10.172 -10.555 1 98.25 84 LEU A C 1
ATOM 638 O O . LEU A 1 84 ? 15.906 -10.352 -11.023 1 98.25 84 LEU A O 1
ATOM 642 N N . ARG A 1 85 ? 14.312 -10.891 -9.508 1 98.69 85 ARG A N 1
ATOM 643 C CA . ARG A 1 85 ? 15.094 -11.922 -8.828 1 98.69 85 ARG A CA 1
ATOM 644 C C . ARG A 1 85 ? 14.367 -13.266 -8.859 1 98.69 85 ARG A C 1
ATOM 646 O O . ARG A 1 85 ? 13.133 -13.312 -8.891 1 98.69 85 ARG A O 1
ATOM 653 N N . GLU A 1 86 ? 15.18 -14.305 -8.844 1 98.5 86 GLU A N 1
ATOM 654 C CA . GLU A 1 86 ? 14.711 -15.68 -8.727 1 98.5 86 GLU A CA 1
ATOM 655 C C . GLU A 1 86 ? 15.438 -16.422 -7.609 1 98.5 86 GLU A C 1
ATOM 657 O O . GLU A 1 86 ? 16.672 -16.453 -7.578 1 98.5 86 GLU A O 1
ATOM 662 N N . ALA A 1 87 ? 14.719 -16.938 -6.703 1 98.38 87 ALA A N 1
ATOM 663 C CA . ALA A 1 87 ? 15.242 -17.875 -5.719 1 98.38 87 ALA A CA 1
ATOM 664 C C . ALA A 1 87 ? 14.805 -19.297 -6.039 1 98.38 87 ALA A C 1
ATOM 666 O O . ALA A 1 87 ? 13.648 -19.547 -6.371 1 98.38 87 ALA A O 1
ATOM 667 N N . CYS A 1 88 ? 15.758 -20.25 -5.934 1 97.06 88 CYS A N 1
ATOM 668 C CA . CYS A 1 88 ? 15.516 -21.641 -6.309 1 97.06 88 CYS A CA 1
ATOM 669 C C . CYS A 1 88 ? 15.773 -22.578 -5.137 1 97.06 88 CYS A C 1
ATOM 671 O O . CYS A 1 88 ? 16.688 -22.344 -4.336 1 97.06 88 CYS A O 1
ATOM 673 N N . CYS A 1 89 ? 14.961 -23.5 -5.031 1 96.25 89 CYS A N 1
ATOM 674 C CA . CYS A 1 89 ? 15.148 -24.609 -4.109 1 96.25 89 CYS A CA 1
ATOM 675 C C . CYS A 1 89 ? 14.797 -25.938 -4.773 1 96.25 89 CYS A C 1
ATOM 677 O O . CYS A 1 89 ? 13.664 -26.125 -5.215 1 96.25 89 CYS A O 1
ATOM 679 N N . ASP A 1 90 ? 15.797 -26.859 -4.871 1 91.31 90 ASP A N 1
ATOM 680 C CA . ASP A 1 90 ? 15.594 -28.172 -5.508 1 91.31 90 ASP A CA 1
ATOM 681 C C . ASP A 1 90 ? 15.633 -29.297 -4.477 1 91.31 90 ASP A C 1
ATOM 683 O O . ASP A 1 90 ? 16.562 -29.375 -3.668 1 91.31 90 ASP A O 1
ATOM 687 N N . ALA A 1 91 ? 14.758 -30.25 -4.613 1 82.56 91 ALA A N 1
ATOM 688 C CA . ALA A 1 91 ? 14.688 -31.5 -3.877 1 82.56 91 ALA A CA 1
ATOM 689 C C . ALA A 1 91 ? 14.953 -31.297 -2.391 1 82.56 91 ALA A C 1
ATOM 691 O O . ALA A 1 91 ? 15.734 -32.031 -1.781 1 82.56 91 ALA A O 1
ATOM 692 N N . GLY A 1 92 ? 14.422 -30.25 -1.819 1 72.31 92 GLY A N 1
ATOM 693 C CA . GLY A 1 92 ? 14.531 -30.016 -0.39 1 72.31 92 GLY A CA 1
ATOM 694 C C . GLY A 1 92 ? 15.891 -29.484 0.021 1 72.31 92 GLY A C 1
ATOM 695 O O . GLY A 1 92 ? 16.266 -29.562 1.194 1 72.31 92 GLY A O 1
ATOM 696 N N . GLY A 1 93 ? 16.609 -29.078 -0.881 1 85.69 93 GLY A N 1
ATOM 697 C CA . GLY A 1 93 ? 17.922 -28.547 -0.575 1 85.69 93 GLY A CA 1
ATOM 698 C C . GLY A 1 93 ? 17.906 -27.094 -0.151 1 85.69 93 GLY A C 1
ATOM 699 O O . GLY A 1 93 ? 16.859 -26.578 0.279 1 85.69 93 GLY A O 1
ATOM 700 N N . SER A 1 94 ? 19.078 -26.453 -0.125 1 93.19 94 SER A N 1
ATOM 701 C CA . SER A 1 94 ? 19.234 -25.047 0.257 1 93.19 94 SER A CA 1
ATOM 702 C C . SER A 1 94 ? 18.812 -24.125 -0.872 1 93.19 94 SER A C 1
ATOM 704 O O . SER A 1 94 ? 18.875 -24.484 -2.045 1 93.19 94 SER A O 1
ATOM 706 N N . TRP A 1 95 ? 18.406 -23.062 -0.467 1 97.25 95 TRP A N 1
ATOM 707 C CA . TRP A 1 95 ? 18.031 -22.031 -1.435 1 97.25 95 TRP A CA 1
ATOM 708 C C . TRP A 1 95 ? 19.266 -21.469 -2.127 1 97.25 95 TRP A C 1
ATOM 710 O O . TRP A 1 95 ? 20.312 -21.281 -1.498 1 97.25 95 TRP A O 1
ATOM 720 N N . TYR A 1 96 ? 19.125 -21.125 -3.389 1 96.88 96 TYR A N 1
ATOM 721 C CA . TYR A 1 96 ? 20.172 -20.453 -4.152 1 96.88 96 TYR A CA 1
ATOM 722 C C . TYR A 1 96 ? 19.562 -19.5 -5.176 1 96.88 96 TYR A C 1
ATOM 724 O O . TYR A 1 96 ? 18.375 -19.578 -5.484 1 96.88 96 TYR A O 1
ATOM 732 N N . GLU A 1 97 ? 20.359 -18.578 -5.672 1 97.25 97 GLU A N 1
ATOM 733 C CA . GLU A 1 97 ? 19.891 -17.609 -6.656 1 97.25 97 GLU A CA 1
ATOM 734 C C . GLU A 1 97 ? 19.734 -18.25 -8.031 1 97.25 97 GLU A C 1
ATOM 736 O O . GLU A 1 97 ? 20.641 -18.922 -8.516 1 97.25 97 GLU A O 1
ATOM 741 N N . GLY A 1 98 ? 18.625 -18.031 -8.641 1 97 98 GLY A N 1
ATOM 742 C CA . GLY A 1 98 ? 18.344 -18.609 -9.938 1 97 98 GLY A CA 1
ATOM 743 C C . GLY A 1 98 ? 18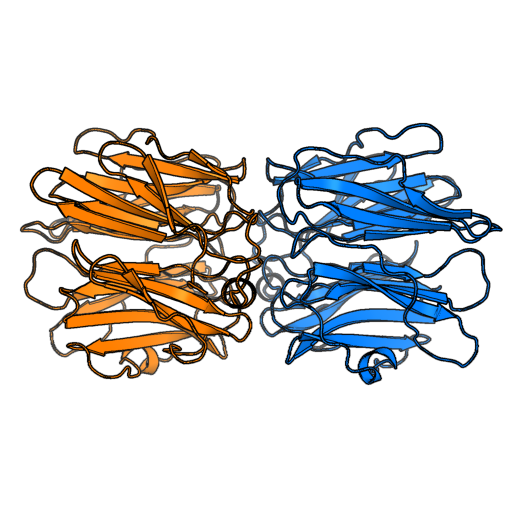.922 -17.828 -11.094 1 97 98 GLY A C 1
ATOM 744 O O . GLY A 1 98 ? 19.359 -16.688 -10.922 1 97 98 GLY A O 1
ATOM 745 N N . ASP A 1 99 ? 18.844 -18.391 -12.281 1 96.19 99 ASP A N 1
ATOM 746 C CA . ASP A 1 99 ? 19.5 -17.859 -13.477 1 96.19 99 ASP A CA 1
ATOM 747 C C . ASP A 1 99 ? 18.797 -16.594 -13.977 1 96.19 99 ASP A C 1
ATOM 749 O O . ASP A 1 99 ? 19.391 -15.797 -14.695 1 96.19 99 ASP A O 1
ATOM 753 N N . LEU A 1 100 ? 17.531 -16.5 -13.664 1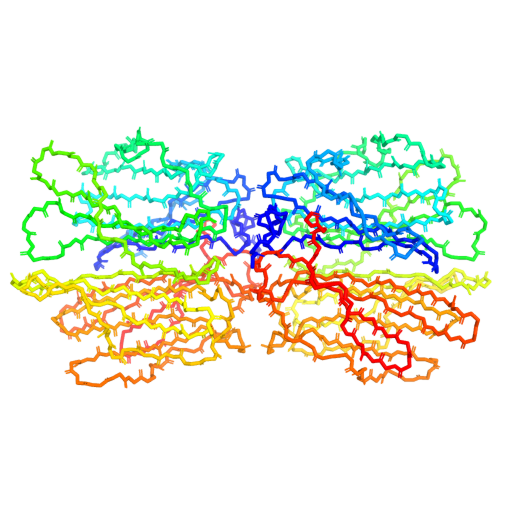 97.44 100 LEU A N 1
ATOM 754 C CA . LEU A 1 100 ? 16.828 -15.289 -14.102 1 97.44 100 LEU A CA 1
ATOM 755 C C . LEU A 1 100 ? 17.469 -14.047 -13.484 1 97.44 100 LEU A C 1
ATOM 757 O O . LEU A 1 100 ? 17.484 -12.984 -14.102 1 97.44 100 LEU A O 1
ATOM 761 N N . SER A 1 101 ? 17.953 -14.133 -12.258 1 97.5 101 SER A N 1
ATOM 762 C CA . SER A 1 101 ? 18.609 -13.023 -11.578 1 97.5 101 SER A CA 1
ATOM 763 C C . SER A 1 101 ? 19.828 -12.531 -12.359 1 97.5 101 SER A C 1
ATOM 765 O O . SER A 1 101 ? 20.172 -11.352 -12.297 1 97.5 101 SER A O 1
ATOM 767 N N . LYS A 1 102 ? 20.375 -13.43 -13.078 1 95.44 102 LYS A N 1
ATOM 768 C CA . LYS A 1 102 ? 21.578 -13.102 -13.828 1 95.44 102 LYS A CA 1
ATOM 769 C C . LYS A 1 102 ? 21.25 -12.289 -15.078 1 95.44 102 LYS A C 1
ATOM 771 O O . LYS A 1 102 ? 22.141 -11.656 -15.656 1 95.44 102 LYS A O 1
ATOM 776 N N . LYS A 1 103 ? 20.078 -12.336 -15.492 1 96.06 103 LYS A N 1
ATOM 777 C CA . LYS A 1 103 ? 19.656 -11.578 -16.672 1 96.06 103 LYS A CA 1
ATOM 778 C C . LYS A 1 103 ? 19.625 -10.086 -16.391 1 96.06 103 LYS A C 1
ATOM 780 O O . LYS A 1 103 ? 19.609 -9.266 -17.312 1 96.06 103 LYS A O 1
ATOM 785 N N . LYS A 1 104 ? 19.516 -9.633 -15.156 1 95.62 104 LYS A N 1
ATOM 786 C CA . LYS A 1 104 ? 19.547 -8.242 -14.711 1 95.62 104 LYS A CA 1
ATOM 787 C C . LYS A 1 104 ? 18.438 -7.434 -15.367 1 95.62 104 LYS A C 1
ATOM 789 O O . LYS A 1 104 ? 18.688 -6.359 -15.914 1 95.62 104 LYS A O 1
ATOM 794 N N . VAL A 1 105 ? 17.266 -8.008 -15.312 1 96.94 105 VAL A N 1
ATOM 795 C CA . VAL A 1 105 ? 16.094 -7.328 -15.844 1 96.94 105 VAL A CA 1
ATOM 796 C C . VAL A 1 105 ? 15.586 -6.305 -14.836 1 96.94 105 VAL A C 1
ATOM 798 O O . VAL A 1 105 ? 15.242 -6.656 -13.703 1 96.94 105 VAL A O 1
ATOM 801 N N . GLN A 1 106 ? 15.562 -5.066 -15.234 1 96.12 106 GLN A N 1
ATOM 802 C CA . GLN A 1 106 ? 14.969 -4.016 -14.414 1 96.12 106 GLN A CA 1
ATOM 803 C C . GLN A 1 106 ? 13.492 -3.826 -14.742 1 96.12 106 GLN A C 1
ATOM 805 O O . GLN A 1 106 ? 13.141 -3.516 -15.883 1 96.12 106 GLN A O 1
ATOM 810 N N . VAL A 1 107 ? 12.656 -3.934 -13.766 1 96.19 107 VAL A N 1
ATOM 811 C CA . VAL A 1 107 ? 11.219 -3.797 -13.969 1 96.19 107 VAL A CA 1
ATOM 812 C C . VAL A 1 107 ? 10.75 -2.428 -13.477 1 96.19 107 VAL A C 1
ATOM 814 O O . VAL A 1 107 ? 11.508 -1.706 -12.828 1 96.19 107 VAL A O 1
ATOM 817 N N . ALA A 1 108 ? 9.547 -2.115 -13.906 1 92.12 108 ALA A N 1
ATOM 818 C CA . ALA A 1 108 ? 8.961 -0.904 -13.336 1 92.12 108 ALA A CA 1
ATOM 819 C C . ALA A 1 108 ? 8.844 -1.017 -11.82 1 92.12 108 ALA A C 1
ATOM 821 O O . ALA A 1 108 ? 8.508 -2.082 -11.297 1 92.12 108 ALA A O 1
ATOM 822 N N . PRO A 1 109 ? 9.039 0.056 -11.078 1 87.12 109 PRO A N 1
ATOM 823 C CA . PRO A 1 109 ? 8.961 -0.001 -9.617 1 87.12 109 PRO A CA 1
ATOM 824 C C . PRO A 1 109 ? 7.582 -0.427 -9.117 1 87.12 109 PRO A C 1
ATOM 826 O O . PRO A 1 109 ? 7.445 -0.866 -7.969 1 87.12 109 PRO A O 1
ATOM 829 N N . TYR A 1 110 ? 6.562 -0.257 -9.914 1 86.44 110 TYR A N 1
ATOM 830 C CA . TYR A 1 110 ? 5.199 -0.612 -9.539 1 86.44 110 TYR A CA 1
ATOM 831 C C . TYR A 1 110 ? 4.801 -1.955 -10.133 1 86.44 110 TYR A C 1
ATOM 833 O O . TYR A 1 110 ? 3.639 -2.359 -10.047 1 86.44 110 TYR A O 1
ATOM 841 N N . SER A 1 111 ? 5.781 -2.613 -10.734 1 93.31 111 SER A N 1
ATOM 842 C CA . SER A 1 111 ? 5.469 -3.877 -11.398 1 93.31 111 SER A CA 1
ATOM 843 C C . SER A 1 111 ? 4.969 -4.914 -10.398 1 93.31 111 SER A C 1
ATOM 845 O O . SER A 1 111 ? 5.555 -5.09 -9.328 1 93.31 111 SER A O 1
ATOM 847 N N . MET A 1 112 ? 3.889 -5.566 -10.805 1 94.94 112 MET A N 1
ATOM 848 C CA . MET A 1 112 ? 3.518 -6.828 -10.172 1 94.94 112 MET A CA 1
ATOM 849 C C . MET A 1 112 ? 4.164 -8.008 -10.883 1 94.94 112 MET A C 1
ATOM 851 O O . MET A 1 112 ? 4.93 -7.824 -11.836 1 94.94 112 MET A O 1
ATOM 855 N N . LEU A 1 113 ? 3.955 -9.242 -10.266 1 97.88 113 LEU A N 1
ATOM 856 C CA . LEU A 1 113 ? 4.57 -10.43 -10.836 1 97.88 113 LEU A CA 1
ATOM 857 C C . LEU A 1 113 ? 3.568 -11.578 -10.914 1 97.88 113 LEU A C 1
ATOM 859 O O . LEU A 1 113 ? 2.678 -11.688 -10.062 1 97.88 113 LEU A O 1
ATOM 863 N N . SER A 1 114 ? 3.754 -12.352 -11.875 1 98.31 114 SER A N 1
ATOM 864 C CA . SER A 1 114 ? 3.062 -13.633 -11.969 1 98.31 114 SER A CA 1
ATOM 865 C C . SER A 1 114 ? 3.939 -14.688 -12.633 1 98.31 114 SER A C 1
ATOM 867 O O . SER A 1 114 ? 4.773 -14.367 -13.484 1 98.31 114 SER A O 1
ATOM 869 N N . ALA A 1 115 ? 3.77 -15.891 -12.195 1 98.06 115 ALA A N 1
ATOM 870 C CA . ALA A 1 115 ? 4.539 -17 -12.766 1 98.06 115 ALA A CA 1
ATOM 871 C C . ALA A 1 115 ? 3.721 -18.281 -12.773 1 98.06 115 ALA A C 1
ATOM 873 O O . ALA A 1 115 ? 2.832 -18.469 -11.938 1 98.06 115 ALA A O 1
ATOM 874 N N . CYS A 1 116 ? 4.059 -19.156 -13.75 1 95.25 116 CYS A N 1
ATOM 875 C CA . CYS A 1 116 ? 3.428 -20.469 -13.766 1 95.25 116 CYS A CA 1
ATOM 876 C C . CYS A 1 116 ? 4.348 -21.5 -14.406 1 95.25 116 CYS A C 1
ATOM 878 O O . CYS A 1 116 ? 5.164 -21.172 -15.266 1 95.25 116 CYS A O 1
ATOM 880 N N . PHE A 1 117 ? 4.234 -22.672 -13.906 1 91.88 117 PHE A N 1
ATOM 881 C CA . PHE A 1 117 ? 4.777 -23.844 -14.602 1 91.88 117 PHE A CA 1
ATOM 882 C C . PHE A 1 117 ? 3.838 -24.297 -15.711 1 91.88 117 PHE A C 1
ATOM 884 O O . PHE A 1 117 ? 2.617 -24.297 -15.531 1 91.88 117 PHE A O 1
ATOM 891 N N . LEU A 1 118 ? 4.496 -24.625 -16.812 1 88.62 118 LEU A N 1
ATOM 892 C CA . LEU A 1 118 ? 3.654 -25.125 -17.891 1 88.62 118 LEU A CA 1
ATOM 893 C C . LEU A 1 118 ? 3.324 -26.609 -17.672 1 88.62 118 LEU A C 1
ATOM 895 O O . LEU A 1 118 ? 4.227 -27.438 -17.531 1 88.62 118 LEU A O 1
ATOM 899 N N . ALA A 1 119 ? 2.057 -26.797 -17.594 1 76.19 119 ALA A N 1
ATOM 900 C CA . ALA A 1 119 ? 1.566 -28.156 -17.328 1 76.19 119 ALA A CA 1
ATOM 901 C C . ALA A 1 119 ? 1.542 -28.984 -18.609 1 76.19 119 ALA A C 1
ATOM 903 O O . ALA A 1 119 ? 1.562 -28.438 -19.719 1 76.19 119 ALA A O 1
ATOM 904 N N . GLY A 1 120 ? 1.541 -30.312 -18.5 1 65.69 120 GLY A N 1
ATOM 905 C CA . GLY A 1 120 ? 1.315 -31.219 -19.609 1 65.69 120 GLY A CA 1
ATOM 906 C C . GLY A 1 120 ? 2.602 -31.734 -20.219 1 65.69 120 GLY A C 1
ATOM 907 O O . GLY A 1 120 ? 2.568 -32.562 -21.125 1 65.69 120 GLY A O 1
ATOM 908 N N . THR A 1 121 ? 3.619 -31.031 -19.781 1 64 121 THR A N 1
ATOM 909 C CA . THR A 1 121 ? 4.863 -31.562 -20.328 1 64 121 THR A CA 1
ATOM 910 C C . THR A 1 121 ? 5.758 -32.094 -19.219 1 64 121 THR A C 1
ATOM 912 O O . THR A 1 121 ? 5.586 -31.766 -18.047 1 64 121 THR A O 1
ATOM 915 N N . GLU A 1 122 ? 6.477 -33 -19.516 1 67.31 122 GLU A N 1
ATOM 916 C CA . GLU A 1 122 ? 7.457 -33.531 -18.578 1 67.31 122 GLU A CA 1
ATOM 917 C C . GLU A 1 122 ? 8.633 -32.594 -18.406 1 67.31 122 GLU A C 1
ATOM 919 O O . GLU A 1 122 ? 9.414 -32.719 -17.469 1 67.31 122 GLU A O 1
ATOM 924 N N . LYS A 1 123 ? 8.672 -31.672 -19.203 1 76.31 123 LYS A N 1
ATOM 925 C CA . LYS A 1 123 ? 9.805 -30.75 -19.172 1 76.31 123 LYS A CA 1
ATOM 926 C C . LYS A 1 123 ? 9.539 -29.594 -18.219 1 76.31 123 LYS A C 1
ATOM 928 O O . LYS A 1 123 ? 8.383 -29.234 -17.969 1 76.31 123 LYS A O 1
ATOM 933 N N . LEU A 1 124 ? 10.641 -29.156 -17.656 1 83.5 124 LEU A N 1
ATOM 934 C CA . LEU A 1 124 ? 10.555 -27.984 -16.797 1 83.5 124 LEU A CA 1
ATOM 935 C C . LEU A 1 124 ? 10.398 -26.719 -17.641 1 83.5 124 LEU A C 1
ATOM 937 O O . LEU A 1 124 ? 11.367 -26.203 -18.203 1 83.5 124 LEU A O 1
ATOM 941 N N . GLN A 1 125 ? 9.195 -26.297 -17.812 1 91.62 125 GLN A N 1
ATOM 942 C CA . GLN A 1 125 ? 8.883 -25.062 -18.547 1 91.62 125 GLN A CA 1
ATOM 943 C C . GLN A 1 125 ? 8.148 -24.062 -17.656 1 91.62 125 GLN A C 1
ATOM 945 O O . GLN A 1 125 ? 7.223 -24.438 -16.922 1 91.62 125 GLN A O 1
ATOM 950 N N . MET A 1 126 ? 8.672 -22.844 -17.672 1 95 126 MET A N 1
ATOM 951 C CA . MET A 1 126 ? 8.117 -21.812 -16.797 1 95 126 MET A CA 1
ATOM 952 C C . MET A 1 126 ? 7.906 -20.516 -17.562 1 95 126 MET A C 1
ATOM 954 O O . MET A 1 126 ? 8.609 -20.25 -18.547 1 95 126 MET A O 1
ATOM 958 N N . ARG A 1 127 ? 6.945 -19.766 -17.156 1 97 127 ARG A N 1
ATOM 959 C CA . ARG A 1 127 ? 6.73 -18.406 -17.625 1 97 127 ARG A CA 1
ATOM 960 C C . ARG A 1 127 ? 6.676 -17.438 -16.453 1 97 127 ARG A C 1
ATOM 962 O O . ARG A 1 127 ? 6.168 -17.766 -15.383 1 97 127 ARG A O 1
ATOM 969 N N . VAL A 1 128 ? 7.25 -16.266 -16.625 1 98.31 128 VAL A N 1
ATOM 970 C CA . VAL A 1 128 ? 7.172 -15.172 -15.68 1 98.31 128 VAL A CA 1
ATOM 971 C C . VAL A 1 128 ? 6.707 -13.906 -16.391 1 98.31 128 VAL A C 1
ATOM 973 O O . VAL A 1 128 ? 7.148 -13.617 -17.516 1 98.31 128 VAL A O 1
ATOM 976 N N . TYR A 1 129 ? 5.793 -13.195 -15.812 1 98.69 129 TYR A N 1
ATOM 977 C CA . TYR A 1 129 ? 5.25 -11.953 -16.359 1 98.69 129 TYR A CA 1
ATOM 978 C C . TYR A 1 129 ? 5.543 -10.773 -15.445 1 98.69 129 TYR A C 1
ATOM 980 O O . TYR A 1 129 ? 5.449 -10.891 -14.219 1 98.69 129 TYR A O 1
ATOM 988 N N . PHE A 1 130 ? 5.957 -9.68 -16 1 98.31 130 PHE A N 1
ATOM 989 C CA . PHE A 1 130 ? 6.27 -8.453 -15.273 1 98.31 130 PHE A CA 1
ATOM 990 C C . PHE A 1 130 ? 6.055 -7.23 -16.156 1 98.31 130 PHE A C 1
ATOM 992 O O . PHE A 1 130 ? 5.855 -7.363 -17.375 1 98.31 130 PHE A O 1
ATOM 999 N N . GLN A 1 131 ? 6.027 -6.113 -15.562 1 95.69 131 GLN A N 1
ATOM 1000 C CA . GLN A 1 131 ? 5.77 -4.859 -16.266 1 95.69 131 GLN A CA 1
ATOM 1001 C C . GLN A 1 131 ? 7.031 -4.012 -16.359 1 95.69 131 GLN A C 1
ATOM 1003 O O . GLN A 1 131 ? 7.785 -3.896 -15.391 1 95.69 131 GLN A O 1
ATOM 1008 N N . LEU A 1 132 ? 7.207 -3.398 -17.531 1 94.25 132 LEU A N 1
ATOM 1009 C CA . LEU A 1 132 ? 8.344 -2.508 -17.75 1 94.25 132 LEU A CA 1
ATOM 1010 C C . LEU A 1 132 ? 7.934 -1.051 -17.562 1 94.25 132 LEU A C 1
ATOM 1012 O O . LEU A 1 132 ? 6.758 -0.755 -17.328 1 94.25 132 LEU A O 1
ATOM 1016 N N . MET A 1 133 ? 8.93 -0.211 -17.625 1 85.81 133 MET A N 1
ATOM 1017 C CA . MET A 1 133 ? 8.727 1.209 -17.359 1 85.81 133 MET A CA 1
ATOM 1018 C C . MET A 1 133 ? 7.801 1.837 -18.391 1 85.81 133 MET A C 1
ATOM 1020 O O . MET A 1 133 ? 7.176 2.867 -18.141 1 85.81 133 MET A O 1
ATOM 1024 N N . ASP A 1 134 ? 7.734 1.229 -19.547 1 86.88 134 ASP A N 1
ATOM 1025 C CA . ASP A 1 134 ? 6.855 1.756 -20.594 1 86.88 134 ASP A CA 1
ATOM 1026 C C . ASP A 1 134 ? 5.445 1.187 -20.453 1 86.88 134 ASP A C 1
ATOM 1028 O O . ASP A 1 134 ? 4.629 1.318 -21.375 1 86.88 134 ASP A O 1
ATOM 1032 N N . ASN A 1 135 ? 5.215 0.453 -19.406 1 88 135 ASN A N 1
ATOM 1033 C CA . ASN A 1 135 ? 3.92 -0.082 -18.984 1 88 135 ASN A CA 1
ATOM 1034 C C . ASN A 1 135 ? 3.502 -1.268 -19.844 1 88 135 ASN A C 1
ATOM 1036 O O . ASN A 1 135 ? 2.324 -1.633 -19.875 1 88 135 ASN A O 1
ATOM 1040 N N . THR A 1 136 ? 4.5 -1.79 -20.531 1 94.38 136 THR A N 1
ATOM 1041 C CA . THR A 1 136 ? 4.215 -3.023 -21.25 1 94.38 136 THR A CA 1
ATOM 1042 C C . THR A 1 136 ? 4.469 -4.242 -20.359 1 94.38 136 THR A C 1
ATOM 1044 O O . THR A 1 136 ? 5.387 -4.234 -19.531 1 94.38 136 THR A O 1
ATOM 1047 N N . ILE A 1 137 ? 3.633 -5.223 -20.625 1 97.38 137 ILE A N 1
ATOM 1048 C CA . ILE A 1 137 ? 3.807 -6.488 -19.922 1 97.38 137 ILE A CA 1
ATOM 1049 C C . ILE A 1 137 ? 4.727 -7.406 -20.719 1 97.38 137 ILE A C 1
ATOM 1051 O O . ILE A 1 137 ? 4.48 -7.66 -21.906 1 97.38 137 ILE A O 1
ATOM 1055 N N . LYS A 1 138 ? 5.754 -7.887 -20.031 1 98.06 138 LYS A N 1
ATOM 1056 C CA . LYS A 1 138 ? 6.715 -8.789 -20.672 1 98.06 138 LYS A CA 1
ATOM 1057 C C . LYS A 1 138 ? 6.531 -10.219 -20.172 1 98.06 138 LYS A C 1
ATOM 1059 O O . LYS A 1 138 ? 6.098 -10.438 -19.031 1 98.06 138 LYS A O 1
ATOM 1064 N N . GLU A 1 139 ? 6.832 -11.117 -21.078 1 98.12 139 GLU A N 1
ATOM 1065 C CA . GLU A 1 139 ? 6.891 -12.547 -20.797 1 98.12 139 GLU A CA 1
ATOM 1066 C C . GLU A 1 139 ? 8.312 -13.086 -20.938 1 98.12 139 GLU A C 1
ATOM 1068 O O . GLU A 1 139 ? 8.914 -12.969 -22 1 98.12 139 GLU A O 1
ATOM 1073 N N . PHE A 1 140 ? 8.797 -13.648 -19.859 1 98.12 140 PHE A N 1
ATOM 1074 C CA . PHE A 1 140 ? 10.016 -14.445 -19.938 1 98.12 140 PHE A CA 1
ATOM 1075 C C . PHE A 1 140 ? 9.703 -15.93 -19.766 1 98.12 140 PHE A C 1
ATOM 1077 O O . PHE A 1 140 ? 8.836 -16.297 -18.969 1 98.12 140 PHE A O 1
ATOM 1084 N N . GLY A 1 141 ? 10.438 -16.734 -20.562 1 96.88 141 GLY A N 1
ATOM 1085 C CA . GLY A 1 141 ? 10.211 -18.172 -20.5 1 96.88 141 GLY A CA 1
ATOM 1086 C C . GLY A 1 141 ? 11.484 -18.969 -20.344 1 96.88 141 GLY A C 1
ATOM 1087 O O . GLY A 1 141 ? 12.539 -18.578 -20.844 1 96.88 141 GLY A O 1
ATOM 1088 N N . TYR A 1 142 ? 11.336 -20 -19.609 1 95.5 142 TYR A N 1
ATOM 1089 C CA . TYR A 1 142 ? 12.328 -21.062 -19.516 1 95.5 142 TYR A CA 1
ATOM 1090 C C . TYR A 1 142 ? 11.797 -22.359 -20.078 1 95.5 142 TYR A C 1
ATOM 1092 O O . TYR A 1 142 ? 10.797 -22.906 -19.594 1 95.5 142 TYR A O 1
ATOM 1100 N N . ASN A 1 143 ? 12.328 -23.016 -21.234 1 89.44 143 ASN A N 1
ATOM 1101 C CA . ASN A 1 143 ? 11.852 -24.219 -21.891 1 89.44 143 ASN A CA 1
ATOM 1102 C C . ASN A 1 143 ? 12.859 -25.359 -21.766 1 89.44 143 ASN A C 1
ATOM 1104 O O . ASN A 1 143 ? 12.742 -26.375 -22.453 1 89.44 143 ASN A O 1
ATOM 1108 N N . ASP A 1 144 ? 13.508 -25.625 -20.812 1 82.88 144 ASP A N 1
ATOM 1109 C CA . ASP A 1 144 ? 14.492 -26.672 -20.594 1 82.88 144 ASP A CA 1
ATOM 1110 C C . ASP A 1 144 ? 15.125 -27.109 -21.922 1 82.88 144 ASP A C 1
ATOM 1112 O O . ASP A 1 144 ? 15.156 -28.297 -22.234 1 82.88 144 ASP A O 1
ATOM 1116 N N . ASN A 1 145 ? 15.547 -26.281 -22.734 1 80.38 145 ASN A N 1
ATOM 1117 C CA . ASN A 1 145 ? 16.172 -26.531 -24.031 1 80.38 145 ASN A CA 1
ATOM 1118 C C . ASN A 1 145 ? 17.625 -26.062 -24.047 1 80.38 145 ASN A C 1
ATOM 1120 O O . ASN A 1 145 ? 18.219 -25.938 -25.125 1 80.38 145 ASN A O 1
ATOM 1124 N N . GLY A 1 146 ? 18.109 -25.75 -22.938 1 84.81 146 GLY A N 1
ATOM 1125 C CA . GLY A 1 146 ? 19.516 -25.375 -22.812 1 84.81 146 GLY A CA 1
ATOM 1126 C C . GLY A 1 146 ? 19.75 -23.906 -23.094 1 84.81 146 GLY A C 1
ATOM 1127 O O . GLY A 1 146 ? 20.891 -23.422 -23 1 84.81 146 GLY A O 1
ATOM 1128 N N . LYS A 1 147 ? 18.797 -23.109 -23.422 1 91.25 147 LYS A N 1
ATOM 1129 C CA . LYS A 1 147 ? 18.984 -21.719 -23.797 1 91.25 147 LYS A CA 1
ATOM 1130 C C . LYS A 1 147 ? 18.703 -20.797 -22.625 1 91.25 147 LYS A C 1
ATOM 1132 O O . LYS A 1 147 ? 18.875 -19.578 -22.734 1 91.25 147 LYS A O 1
ATOM 1137 N N . GLY A 1 148 ? 18.312 -21.359 -21.516 1 93.81 148 GLY A N 1
ATOM 1138 C CA . GLY A 1 148 ? 18.016 -20.562 -20.344 1 93.81 148 GLY A CA 1
ATOM 1139 C C . GLY A 1 148 ? 16.781 -19.703 -20.516 1 93.81 148 GLY A C 1
ATOM 1140 O O . GLY A 1 148 ? 15.875 -20.031 -21.281 1 93.81 148 GLY A O 1
ATOM 1141 N N . TRP A 1 149 ? 16.672 -18.656 -19.688 1 97.06 149 TRP A N 1
ATOM 1142 C CA . TRP A 1 149 ? 15.539 -17.734 -19.75 1 97.06 149 TRP A CA 1
ATOM 1143 C C . 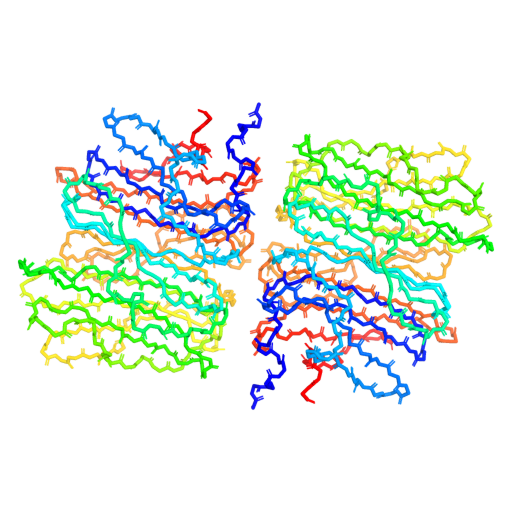TRP A 1 149 ? 15.578 -16.906 -21.016 1 97.06 149 TRP A C 1
ATOM 1145 O O . TRP A 1 149 ? 16.625 -16.391 -21.391 1 97.06 149 TRP A O 1
ATOM 1155 N N . GLN A 1 150 ? 14.453 -16.828 -21.641 1 96.38 150 GLN A N 1
ATOM 1156 C CA . GLN A 1 150 ? 14.32 -16.062 -22.875 1 96.38 150 GLN A CA 1
ATOM 1157 C C . GLN A 1 150 ? 13.109 -15.133 -22.828 1 96.38 150 GLN A C 1
ATOM 1159 O O . GLN A 1 150 ? 12.125 -15.422 -22.156 1 96.38 150 GLN A O 1
ATOM 1164 N N . GLU A 1 151 ? 13.266 -14.047 -23.547 1 95.88 151 GLU A N 1
ATOM 1165 C CA . GLU A 1 151 ? 12.086 -13.211 -23.766 1 95.88 151 GLU A CA 1
ATOM 1166 C C . GLU A 1 151 ? 11.102 -13.883 -24.719 1 95.88 151 GLU A C 1
ATOM 1168 O O . GLU A 1 151 ? 11.492 -14.43 -25.75 1 95.88 151 GLU A O 1
ATOM 1173 N N . MET A 1 152 ? 9.891 -13.844 -24.312 1 95.5 152 MET A N 1
ATOM 1174 C CA . MET A 1 152 ? 8.828 -14.453 -25.109 1 95.5 152 MET A CA 1
ATOM 1175 C C . MET A 1 152 ? 7.93 -13.391 -25.734 1 95.5 152 MET A C 1
ATOM 1177 O O . MET A 1 152 ? 8.422 -12.398 -26.266 1 95.5 152 MET A O 1
ATOM 1181 N N . THR A 1 153 ? 6.664 -13.633 -25.781 1 93.19 153 THR A N 1
ATOM 1182 C CA . THR A 1 153 ? 5.719 -12.719 -26.422 1 93.19 153 THR A CA 1
ATOM 1183 C C . THR A 1 153 ? 5.367 -11.57 -25.469 1 93.19 153 THR A C 1
ATOM 1185 O O . THR A 1 153 ? 4.996 -11.797 -24.328 1 93.19 153 THR A O 1
ATOM 1188 N N . GLY A 1 154 ? 5.477 -10.367 -25.938 1 95 154 GLY A N 1
ATOM 1189 C CA . GLY A 1 154 ? 4.957 -9.227 -25.203 1 95 154 GLY A CA 1
ATOM 1190 C C . GLY A 1 154 ? 3.441 -9.203 -25.125 1 95 154 GLY A C 1
ATOM 1191 O O . GLY A 1 154 ? 2.764 -9.508 -26.109 1 95 154 GLY A O 1
ATOM 1192 N N . GLN A 1 155 ? 2.936 -8.805 -24.031 1 95.81 155 GLN A N 1
ATOM 1193 C CA . GLN A 1 155 ? 1.494 -8.891 -23.812 1 95.81 155 GLN A CA 1
ATOM 1194 C C . GLN A 1 155 ? 0.836 -7.523 -23.953 1 95.81 155 GLN A C 1
ATOM 1196 O O . GLN A 1 155 ? -0.339 -7.355 -23.625 1 95.81 155 GLN A O 1
ATOM 1201 N N . GLY A 1 156 ? 1.612 -6.535 -24.375 1 94 156 GLY A N 1
ATOM 1202 C CA . GLY A 1 156 ? 1.069 -5.211 -24.625 1 94 156 GLY A CA 1
ATOM 1203 C C . GLY A 1 156 ? 1.07 -4.312 -23.406 1 94 156 GLY A C 1
ATOM 1204 O O . GLY A 1 156 ? 1.681 -4.648 -22.391 1 94 156 GLY A O 1
ATOM 1205 N N . ARG A 1 157 ? 0.411 -3.18 -23.562 1 91.19 157 ARG A N 1
ATOM 1206 C CA . ARG A 1 157 ? 0.354 -2.182 -22.5 1 91.19 157 ARG A CA 1
ATOM 1207 C C . ARG A 1 157 ? -0.759 -2.5 -21.5 1 91.19 157 ARG A C 1
ATOM 1209 O O . ARG A 1 157 ? -1.8 -3.041 -21.891 1 91.19 157 ARG A O 1
ATOM 1216 N N . ALA A 1 158 ? -0.5 -2.23 -20.312 1 91.19 158 ALA A N 1
ATOM 1217 C CA . ALA A 1 158 ? -1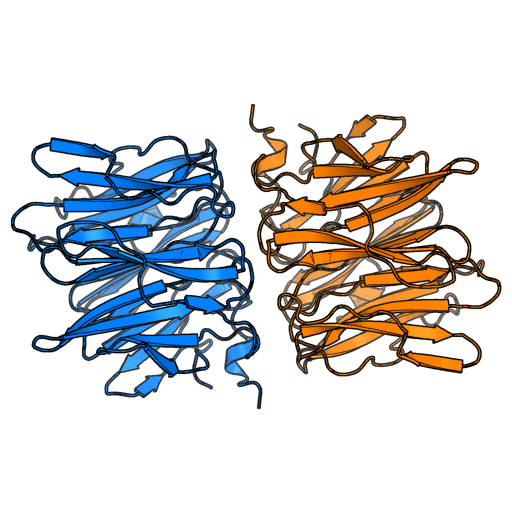.482 -2.4 -19.234 1 91.19 158 ALA A CA 1
ATOM 1218 C C . ALA A 1 158 ? -1.432 -1.235 -18.266 1 91.19 158 ALA A C 1
ATOM 1220 O O . ALA A 1 158 ? -0.532 -0.394 -18.328 1 91.19 158 ALA A O 1
ATOM 1221 N N . LEU A 1 159 ? -2.389 -1.204 -17.438 1 86.94 159 LEU A N 1
ATOM 1222 C CA . LEU A 1 159 ? -2.393 -0.207 -16.375 1 86.94 159 LEU A CA 1
ATOM 1223 C C . LEU A 1 159 ? -1.125 -0.303 -15.531 1 86.94 159 LEU A C 1
ATOM 1225 O O . LEU A 1 159 ? -0.724 -1.397 -15.125 1 86.94 159 LEU A O 1
ATOM 1229 N N . PRO A 1 160 ? -0.48 0.853 -15.32 1 85.06 160 PRO A N 1
ATOM 1230 C CA . PRO A 1 160 ? 0.688 0.785 -14.438 1 85.06 160 PRO A CA 1
ATOM 1231 C C . PRO A 1 160 ? 0.369 0.15 -13.086 1 85.06 160 PRO A C 1
ATOM 1233 O O . PRO A 1 160 ? -0.552 0.591 -12.398 1 85.06 160 PRO A O 1
ATOM 1236 N N . GLY A 1 161 ? 1.129 -0.859 -12.75 1 87.62 161 GLY A N 1
ATOM 1237 C CA . GLY A 1 161 ? 0.913 -1.531 -11.477 1 87.62 161 GLY A CA 1
ATOM 1238 C C . GLY A 1 161 ? -0.196 -2.564 -11.531 1 87.62 161 GLY A C 1
ATOM 1239 O O . GLY A 1 161 ? -0.732 -2.961 -10.492 1 87.62 161 GLY A O 1
ATOM 1240 N N . THR A 1 162 ? -0.519 -2.934 -12.695 1 90.31 162 THR A N 1
ATOM 1241 C CA . THR A 1 162 ? -1.601 -3.896 -12.867 1 90.31 162 THR A CA 1
ATOM 1242 C C . THR A 1 162 ? -1.277 -5.207 -12.156 1 90.31 162 THR A C 1
ATOM 1244 O O . THR A 1 162 ? -0.139 -5.68 -12.195 1 90.31 162 THR A O 1
ATOM 1247 N N . GLY A 1 163 ? -2.303 -5.75 -11.438 1 92.06 163 GLY A N 1
ATOM 1248 C CA . GLY A 1 163 ? -2.186 -7.129 -10.984 1 92.06 163 GLY A CA 1
ATOM 1249 C C . GLY A 1 163 ? -2.125 -8.125 -12.117 1 92.06 163 GLY A C 1
ATOM 1250 O O . GLY A 1 163 ? -2.703 -7.902 -13.188 1 92.06 163 GLY A O 1
ATOM 1251 N N . MET A 1 164 ? -1.405 -9.234 -11.852 1 96.56 164 MET A N 1
ATOM 1252 C CA . MET A 1 164 ? -1.305 -10.297 -12.844 1 96.56 164 MET A CA 1
ATOM 1253 C C . MET A 1 164 ? -1.438 -11.672 -12.18 1 96.56 164 MET A C 1
ATOM 1255 O O . MET A 1 164 ? -0.991 -11.859 -11.047 1 96.56 164 MET A O 1
ATOM 1259 N N . ALA A 1 165 ? -2.02 -12.523 -12.875 1 98.12 165 ALA A N 1
ATOM 1260 C CA . ALA A 1 165 ? -2.1 -13.922 -12.469 1 98.12 165 ALA A CA 1
ATOM 1261 C C . ALA A 1 165 ? -2.068 -14.852 -13.672 1 98.12 165 ALA A C 1
ATOM 1263 O O . ALA A 1 165 ? -2.727 -14.594 -14.688 1 98.12 165 ALA A O 1
ATOM 1264 N N . CYS A 1 166 ? -1.278 -15.898 -13.625 1 97.5 166 CYS A N 1
ATOM 1265 C CA . CYS A 1 166 ? -1.234 -16.828 -14.742 1 97.5 166 CYS A CA 1
ATOM 1266 C C . CYS A 1 166 ? -1.297 -18.281 -14.258 1 97.5 166 CYS A C 1
ATOM 1268 O O . CYS A 1 166 ? -0.927 -18.562 -13.117 1 97.5 166 CYS A O 1
ATOM 1270 N N . THR A 1 167 ? -1.814 -19.109 -15.078 1 95.25 167 THR A N 1
ATOM 1271 C CA . THR A 1 167 ? -1.89 -20.547 -14.812 1 95.25 167 THR A CA 1
ATOM 1272 C C . THR A 1 167 ? -1.809 -21.328 -16.109 1 95.25 167 THR A C 1
ATOM 1274 O O . THR A 1 167 ? -1.843 -20.766 -17.203 1 95.25 167 THR A O 1
ATOM 1277 N N . SER A 1 168 ? -1.501 -22.547 -15.984 1 91.75 168 SER A N 1
ATOM 1278 C CA . SER A 1 168 ? -1.488 -23.484 -17.109 1 91.75 168 SER A CA 1
ATOM 1279 C C . SER A 1 168 ? -2.225 -24.766 -16.75 1 91.75 168 SER A C 1
ATOM 1281 O O . SER A 1 168 ? -2.268 -25.156 -15.578 1 91.75 168 SER A O 1
ATOM 1283 N N . PHE A 1 169 ? -2.848 -25.391 -17.812 1 79 169 PHE A N 1
ATOM 1284 C CA . PHE A 1 169 ? -3.682 -26.578 -17.656 1 79 169 PHE A CA 1
ATOM 1285 C C . PHE A 1 169 ? -2.873 -27.844 -17.922 1 79 169 PHE A C 1
ATOM 1287 O O . PHE A 1 169 ? -1.959 -27.859 -18.734 1 79 169 PHE A O 1
ATOM 1294 N N . HIS A 1 170 ? -3.348 -28.766 -17.078 1 72.31 170 HIS A N 1
ATOM 1295 C CA . HIS A 1 170 ? -2.814 -30.094 -17.406 1 72.31 170 HIS A CA 1
ATOM 1296 C C . HIS A 1 170 ? -3.506 -30.672 -18.641 1 72.31 170 HIS A C 1
ATOM 1298 O O . HIS A 1 170 ? -4.59 -31.25 -18.531 1 72.31 170 HIS A O 1
ATOM 1304 N N . ASP A 1 171 ? -2.975 -30.422 -19.719 1 71.81 171 ASP A N 1
ATOM 1305 C CA . ASP A 1 171 ? -3.514 -30.922 -20.984 1 71.81 171 ASP A CA 1
ATOM 1306 C C . ASP A 1 171 ? -2.4 -31.438 -21.891 1 71.81 171 ASP A C 1
ATOM 1308 O O . ASP A 1 171 ? -1.217 -31.266 -21.578 1 71.81 171 ASP A O 1
ATOM 1312 N N . SER A 1 172 ? -2.947 -32.219 -22.812 1 72.06 172 SER A N 1
ATOM 1313 C CA . SER A 1 172 ? -2 -32.719 -23.812 1 72.06 172 SER A CA 1
ATOM 1314 C C . SER A 1 172 ? -1.367 -31.578 -24.594 1 72.06 172 SER A C 1
ATOM 1316 O O . SER A 1 172 ? -0.254 -31.719 -25.109 1 72.06 172 SER A O 1
ATOM 1318 N N . LYS A 1 173 ? -2.088 -30.531 -24.625 1 80.25 173 LYS A N 1
ATOM 1319 C CA . LYS A 1 173 ? -1.575 -29.359 -25.312 1 80.25 173 LYS A CA 1
ATOM 1320 C C . LYS A 1 173 ? -1.302 -28.219 -24.328 1 80.25 173 LYS A C 1
ATOM 1322 O O . LYS A 1 173 ? -1.975 -28.109 -23.297 1 80.25 173 LYS A O 1
ATOM 1327 N N . LEU A 1 174 ? -0.313 -27.453 -24.734 1 86.19 174 LEU A N 1
ATOM 1328 C CA . LEU A 1 174 ? 0.068 -26.344 -23.875 1 86.19 174 LEU A CA 1
ATOM 1329 C C . LEU A 1 174 ? -0.992 -25.25 -23.891 1 86.19 174 LEU A C 1
ATOM 1331 O O . LEU A 1 174 ? -1.372 -24.766 -24.969 1 86.19 174 LEU A O 1
ATOM 1335 N N . ARG A 1 175 ? -1.473 -24.922 -22.734 1 90.31 175 ARG A N 1
ATOM 1336 C CA . ARG A 1 175 ? -2.426 -23.844 -22.547 1 90.31 175 ARG A CA 1
ATOM 1337 C C . ARG A 1 175 ? -2.025 -22.938 -21.391 1 90.31 175 ARG A C 1
ATOM 1339 O O . ARG A 1 175 ? -1.735 -23.422 -20.297 1 90.31 175 ARG A O 1
ATOM 1346 N N . ILE A 1 176 ? -1.936 -21.641 -21.703 1 94.12 176 ILE A N 1
ATOM 1347 C CA . ILE A 1 176 ? -1.646 -20.641 -20.656 1 94.12 176 ILE A CA 1
ATOM 1348 C C . ILE A 1 176 ? -2.797 -19.641 -20.562 1 94.12 176 ILE A C 1
ATOM 1350 O O . ILE A 1 176 ? -3.355 -19.234 -21.594 1 94.12 176 ILE A O 1
ATOM 1354 N N . ARG A 1 177 ? -3.219 -19.328 -19.406 1 96.25 177 ARG A N 1
ATOM 1355 C CA . ARG A 1 177 ? -4.156 -18.234 -19.141 1 96.25 177 ARG A CA 1
ATOM 1356 C C . ARG A 1 177 ? -3.496 -17.141 -18.312 1 96.25 177 ARG A C 1
ATOM 1358 O O . ARG A 1 177 ? -2.883 -17.406 -17.281 1 96.25 177 ARG A O 1
ATOM 1365 N N . LEU A 1 178 ? -3.545 -15.945 -18.812 1 97.69 178 LEU A N 1
ATOM 1366 C CA . LEU A 1 178 ? -3 -14.766 -18.141 1 97.69 178 LEU A CA 1
ATOM 1367 C C . LEU A 1 178 ? -4.094 -13.734 -17.891 1 97.69 178 LEU A C 1
ATOM 1369 O O . LEU A 1 178 ? -4.844 -13.383 -18.797 1 97.69 178 LEU A O 1
ATOM 1373 N N . TYR A 1 179 ? -4.188 -13.281 -16.672 1 97.88 179 TYR A N 1
ATOM 1374 C CA . TYR A 1 179 ? -5.152 -12.266 -16.281 1 97.88 179 TYR A CA 1
ATOM 1375 C C . TYR A 1 179 ? -4.457 -10.969 -15.914 1 97.88 179 TYR A C 1
ATOM 1377 O O . TYR A 1 179 ? -3.463 -10.977 -15.18 1 97.88 179 TYR A O 1
ATOM 1385 N N . MET A 1 180 ? -4.926 -9.805 -16.375 1 96.56 180 MET A N 1
ATOM 1386 C CA . MET A 1 180 ? -4.367 -8.492 -16.062 1 96.56 180 MET A CA 1
ATOM 1387 C C . MET A 1 180 ? -5.426 -7.406 -16.188 1 96.56 180 MET A C 1
ATOM 1389 O O . MET A 1 180 ? -6.582 -7.695 -16.5 1 96.56 180 MET A O 1
ATOM 1393 N N . GLN A 1 181 ? -5.043 -6.184 -15.891 1 91.69 181 GLN A N 1
ATOM 1394 C CA . GLN A 1 181 ? -5.965 -5.055 -15.953 1 91.69 181 GLN A CA 1
ATOM 1395 C C . GLN A 1 181 ? -5.559 -4.078 -17.062 1 91.69 181 GLN A C 1
ATOM 1397 O O . GLN A 1 181 ? -4.375 -3.764 -17.203 1 91.69 181 GLN A O 1
ATOM 1402 N N . ASP A 1 182 ? -6.578 -3.611 -17.734 1 89.81 182 ASP A N 1
ATOM 1403 C CA . ASP A 1 182 ? -6.297 -2.617 -18.766 1 89.81 182 ASP A CA 1
ATOM 1404 C C . ASP A 1 182 ? -6.422 -1.199 -18.203 1 89.81 182 ASP A C 1
ATOM 1406 O O . ASP A 1 182 ? -6.711 -1.014 -17.016 1 89.81 182 ASP A O 1
ATOM 1410 N N . GLU A 1 183 ? -6.137 -0.248 -19.016 1 80.56 183 GLU A N 1
ATOM 1411 C CA . GLU A 1 183 ? -6.09 1.146 -18.594 1 80.56 183 GLU A CA 1
ATOM 1412 C C . GLU A 1 183 ? -7.488 1.675 -18.281 1 80.56 183 GLU A C 1
ATOM 1414 O O . GLU A 1 183 ? -7.633 2.746 -17.688 1 80.56 183 GLU A O 1
ATOM 1419 N N . ARG A 1 184 ? -8.578 0.925 -18.672 1 84.38 184 ARG A N 1
ATOM 1420 C CA . ARG A 1 184 ? -9.945 1.304 -18.359 1 84.38 184 ARG A CA 1
ATOM 1421 C C . ARG A 1 184 ? -10.445 0.581 -17.109 1 84.38 184 ARG A C 1
ATOM 1423 O O . ARG A 1 184 ? -11.648 0.541 -16.844 1 84.38 184 ARG A O 1
ATOM 1430 N N . ASN A 1 185 ? -9.578 -0.091 -16.438 1 84.88 185 ASN A N 1
ATOM 1431 C CA . ASN A 1 185 ? -9.82 -0.777 -15.172 1 84.88 185 ASN A CA 1
ATOM 1432 C C . ASN A 1 185 ? -10.648 -2.047 -15.375 1 84.88 185 ASN A C 1
ATOM 1434 O O . ASN A 1 185 ? -11.383 -2.465 -14.477 1 84.88 185 ASN A O 1
ATOM 1438 N N . ASN A 1 186 ? -10.531 -2.564 -16.531 1 91.81 186 ASN A N 1
ATOM 1439 C CA . ASN A 1 186 ? -11.117 -3.879 -16.766 1 91.81 186 ASN A CA 1
ATOM 1440 C C . ASN A 1 186 ? -10.094 -4.992 -16.578 1 91.81 186 ASN A C 1
ATOM 1442 O O . ASN A 1 186 ? -8.961 -4.891 -17.062 1 91.81 186 ASN A O 1
ATOM 1446 N N . ILE A 1 187 ? -10.523 -6.012 -15.859 1 95.5 187 ILE A N 1
ATOM 1447 C CA . ILE A 1 187 ? -9.703 -7.211 -15.812 1 95.5 187 ILE A CA 1
ATOM 1448 C C . ILE A 1 187 ? -10.062 -8.133 -16.984 1 95.5 187 ILE A C 1
ATOM 1450 O O . ILE A 1 187 ? -11.242 -8.391 -17.234 1 95.5 187 ILE A O 1
ATOM 1454 N N . PHE A 1 188 ? -9.039 -8.578 -17.656 1 96.81 188 PHE A N 1
ATOM 1455 C CA . PHE A 1 188 ? -9.281 -9.422 -18.812 1 96.81 188 PHE A CA 1
ATOM 1456 C C . PHE A 1 188 ? -8.281 -10.57 -18.875 1 96.81 188 PHE A C 1
ATOM 1458 O O . PHE A 1 188 ? -7.355 -10.633 -18.062 1 96.81 188 PHE A O 1
ATOM 1465 N N . GLU A 1 189 ? -8.609 -11.531 -19.781 1 97.19 189 GLU A N 1
ATOM 1466 C CA . GLU A 1 189 ? -7.781 -12.719 -19.922 1 97.19 189 GLU A CA 1
ATOM 1467 C C . GLU A 1 189 ? -7.113 -12.758 -21.297 1 97.19 189 GLU A C 1
ATOM 1469 O O . GLU A 1 189 ? -7.719 -12.375 -22.297 1 97.19 189 GLU A O 1
ATOM 1474 N N . ARG A 1 190 ? -5.883 -13.141 -21.281 1 97.12 190 ARG A N 1
ATOM 1475 C CA . ARG A 1 190 ? -5.18 -13.586 -22.484 1 97.12 190 ARG A CA 1
ATOM 1476 C C . ARG A 1 190 ? -4.934 -15.086 -22.453 1 97.12 190 ARG A C 1
ATOM 1478 O O . ARG A 1 190 ? -4.582 -15.641 -21.406 1 97.12 190 ARG A O 1
ATOM 1485 N N . CYS A 1 191 ? -5.148 -15.703 -23.656 1 95.44 191 CYS A N 1
ATOM 1486 C CA . CYS A 1 191 ? -5.043 -17.156 -23.734 1 95.44 191 CYS A CA 1
ATOM 1487 C C . CYS A 1 191 ? -3.973 -17.578 -24.734 1 95.44 191 CYS A C 1
ATOM 1489 O O . CYS A 1 191 ? -3.916 -17.047 -25.844 1 95.44 191 CYS A O 1
ATOM 1491 N N . TYR A 1 192 ? -3.15 -18.406 -24.25 1 95.25 192 TYR A N 1
ATOM 1492 C CA . TYR A 1 192 ? -2.238 -19.062 -25.172 1 95.25 192 TYR A CA 1
ATOM 1493 C C . TYR A 1 192 ? -2.654 -20.516 -25.422 1 95.25 192 TYR A C 1
ATOM 1495 O O . TYR A 1 192 ? -2.801 -21.281 -24.469 1 95.25 192 TYR A O 1
ATOM 1503 N N . ASP A 1 193 ? -2.836 -20.812 -26.688 1 91 193 ASP A N 1
ATOM 1504 C CA . ASP A 1 193 ? -3.021 -22.188 -27.141 1 91 193 ASP A CA 1
ATOM 1505 C C . ASP A 1 193 ? -1.928 -22.594 -28.125 1 91 193 ASP A C 1
ATOM 1507 O O . ASP A 1 193 ? -1.645 -21.859 -29.078 1 91 193 ASP A O 1
ATOM 1511 N N . GLU A 1 194 ? -1.354 -23.703 -27.859 1 87.5 194 GLU A N 1
ATOM 1512 C CA . GLU A 1 194 ? -0.194 -24.156 -28.609 1 87.5 194 GLU A CA 1
ATOM 1513 C C . GLU A 1 194 ? -0.431 -24.047 -30.109 1 87.5 194 GLU A C 1
ATOM 1515 O O . GLU A 1 194 ? 0.464 -23.641 -30.859 1 87.5 194 GLU A O 1
ATOM 1520 N N . ASP A 1 195 ? -1.537 -24.297 -30.688 1 88.31 195 ASP A N 1
ATOM 1521 C CA . ASP A 1 195 ? -1.808 -24.312 -32.125 1 88.31 195 ASP A CA 1
ATOM 1522 C C . ASP A 1 195 ? -2.205 -22.922 -32.625 1 88.31 195 ASP A C 1
ATOM 1524 O O . ASP A 1 195 ? -1.99 -22.594 -33.781 1 88.31 195 ASP A O 1
ATOM 1528 N N . GLN A 1 196 ? -2.668 -22.062 -31.766 1 91.56 196 GLN A N 1
ATOM 1529 C CA . GLN A 1 196 ? -3.268 -20.812 -32.188 1 91.56 196 GLN A CA 1
ATOM 1530 C C . GLN A 1 196 ? -2.443 -19.625 -31.719 1 91.56 196 GLN A C 1
ATOM 1532 O O . GLN A 1 196 ? -2.574 -18.516 -32.25 1 91.56 196 GLN A O 1
ATOM 1537 N N . GLY A 1 197 ? -1.678 -19.891 -30.719 1 94.44 197 GLY A N 1
ATOM 1538 C CA . GLY A 1 197 ? -0.96 -18.766 -30.125 1 94.44 197 GLY A CA 1
ATOM 1539 C C . GLY A 1 197 ? -1.801 -17.969 -29.156 1 94.44 197 GLY A C 1
ATOM 1540 O O . GLY A 1 197 ? -2.664 -18.516 -28.469 1 94.44 197 GLY A O 1
ATOM 1541 N N . TRP A 1 198 ? -1.413 -16.734 -28.922 1 96.94 198 TRP A N 1
ATOM 1542 C CA . TRP A 1 198 ? -2.092 -15.867 -27.953 1 96.94 198 TRP A CA 1
ATOM 1543 C C . TRP A 1 198 ? -3.365 -15.281 -28.547 1 96.94 198 TRP A C 1
ATOM 1545 O O . TRP A 1 198 ? -3.385 -14.891 -29.719 1 96.94 198 TRP A O 1
ATOM 1555 N N . SER A 1 199 ? -4.379 -15.188 -27.75 1 96.69 199 SER A N 1
ATOM 1556 C CA . SER A 1 199 ? -5.645 -14.562 -28.109 1 96.69 199 SER A CA 1
ATOM 1557 C C . SER A 1 199 ? -6.352 -13.992 -26.891 1 96.69 199 SER A C 1
ATOM 1559 O O . SER A 1 199 ? -5.922 -14.219 -25.75 1 96.69 199 SER A O 1
ATOM 1561 N N . LYS A 1 200 ? -7.391 -13.234 -27.172 1 94.94 200 LYS A N 1
ATOM 1562 C CA . LYS A 1 200 ? -8.211 -12.711 -26.078 1 94.94 200 LYS A CA 1
ATOM 1563 C C . LYS A 1 200 ? -9.164 -13.773 -25.547 1 94.94 200 LYS A C 1
ATOM 1565 O O . LYS A 1 200 ? -9.781 -14.508 -26.312 1 94.94 200 LYS A O 1
ATOM 1570 N N . GLY A 1 201 ? -9.188 -13.852 -24.234 1 95.31 201 GLY A N 1
ATOM 1571 C CA . GLY A 1 201 ? -10.094 -14.797 -23.594 1 95.31 201 GLY A CA 1
ATOM 1572 C C . GLY A 1 201 ? -11.477 -14.227 -23.344 1 95.31 201 GLY A C 1
ATOM 1573 O O . GLY A 1 201 ? -11.781 -13.109 -23.781 1 95.31 201 GLY A O 1
ATOM 1574 N N . LYS A 1 202 ? -12.305 -15.039 -22.656 1 94.56 202 LYS A N 1
ATOM 1575 C CA . LYS A 1 202 ? -13.695 -14.68 -22.406 1 94.56 202 LYS A CA 1
ATOM 1576 C C . LYS A 1 202 ? -13.867 -14.031 -21.031 1 94.56 202 LYS A C 1
ATOM 1578 O O . LYS A 1 202 ? -14.898 -13.414 -20.75 1 94.56 202 LYS A O 1
ATOM 1583 N N . PHE A 1 203 ? -12.883 -14.188 -20.266 1 95.75 203 PHE A N 1
ATOM 1584 C CA . PHE A 1 203 ? -12.953 -13.617 -18.922 1 95.75 203 PHE A CA 1
ATOM 1585 C C . PHE A 1 203 ? -12.953 -12.094 -18.984 1 95.75 203 PHE A C 1
ATOM 1587 O O . PHE A 1 203 ? -12.117 -11.492 -19.656 1 95.75 203 PHE A O 1
ATOM 1594 N N . SER A 1 204 ? -13.953 -11.492 -18.188 1 94.19 204 SER A N 1
ATOM 1595 C CA . SER A 1 204 ? -13.945 -10.039 -18.062 1 94.19 204 SER A CA 1
ATOM 1596 C C . SER A 1 204 ? -14.68 -9.594 -16.797 1 94.19 204 SER A C 1
ATOM 1598 O O . SER A 1 204 ? -15.758 -10.109 -16.484 1 94.19 204 SER A O 1
ATOM 1600 N N . VAL A 1 205 ? -14.016 -8.805 -16.078 1 94.38 205 VAL A N 1
ATOM 1601 C CA . VAL A 1 205 ? -14.633 -8.055 -14.992 1 94.38 205 VAL A CA 1
ATOM 1602 C C . VAL A 1 205 ? -14.453 -6.559 -15.234 1 94.38 205 VAL A C 1
ATOM 1604 O O . VAL A 1 205 ? -13.328 -6.078 -15.391 1 94.38 205 VAL A O 1
ATOM 1607 N N . HIS A 1 206 ? -15.555 -5.777 -15.172 1 91.38 206 HIS A N 1
ATOM 1608 C CA . HIS A 1 206 ? -15.492 -4.375 -15.57 1 91.38 206 HIS A CA 1
ATOM 1609 C C . HIS A 1 206 ? -15.477 -3.461 -14.352 1 91.38 206 HIS A C 1
ATOM 1611 O O . HIS A 1 206 ? -15.953 -3.84 -13.273 1 91.38 206 HIS A O 1
ATOM 1617 N N . ASP A 1 207 ? -14.883 -2.314 -14.602 1 81.94 207 ASP A N 1
ATOM 1618 C CA . ASP A 1 207 ? -14.938 -1.2 -13.656 1 81.94 207 ASP A CA 1
ATOM 1619 C C . ASP A 1 207 ? -14.43 -1.623 -12.281 1 81.94 207 ASP A C 1
ATOM 1621 O O . ASP A 1 207 ? -15.117 -1.432 -11.273 1 81.94 207 ASP A O 1
ATOM 1625 N N . THR A 1 208 ? -13.297 -2.279 -12.406 1 85.56 208 THR A N 1
ATOM 1626 C CA . THR A 1 208 ? -12.703 -2.736 -11.148 1 85.56 208 THR A CA 1
ATOM 1627 C C . THR A 1 208 ? -11.836 -1.643 -10.531 1 85.56 208 THR A C 1
ATOM 1629 O O . THR A 1 208 ? -11.641 -0.583 -11.125 1 85.56 208 THR A O 1
ATOM 1632 N N . VAL A 1 209 ? -11.539 -1.867 -9.367 1 80.25 209 VAL A N 1
ATOM 1633 C CA . VAL A 1 209 ? -10.633 -0.957 -8.68 1 80.25 209 VAL A CA 1
ATOM 1634 C C . VAL A 1 209 ? -9.273 -0.965 -9.367 1 80.25 209 VAL A C 1
ATOM 1636 O O . VAL A 1 209 ? -8.758 -2.027 -9.727 1 80.25 209 VAL A O 1
ATOM 1639 N N . PRO A 1 210 ? -8.742 0.226 -9.594 1 77.44 210 PRO A N 1
ATOM 1640 C CA . PRO A 1 210 ? -7.426 0.243 -10.242 1 77.44 210 PRO A CA 1
ATOM 1641 C C . PRO A 1 210 ? -6.363 -0.498 -9.43 1 77.44 210 PRO A C 1
ATOM 1643 O O . PRO A 1 210 ? -6.316 -0.368 -8.203 1 77.44 210 PRO A O 1
ATOM 1646 N N . ARG A 1 211 ? -5.516 -1.359 -10.117 1 81.56 211 ARG A N 1
ATOM 1647 C CA . ARG A 1 211 ? -4.332 -2.014 -9.57 1 81.56 211 ARG A CA 1
ATOM 1648 C C . ARG A 1 211 ? -4.719 -3.062 -8.531 1 81.56 211 ARG A C 1
ATOM 1650 O O . ARG A 1 211 ? -4.012 -3.25 -7.535 1 81.56 211 ARG A O 1
ATOM 1657 N N . THR A 1 212 ? -5.875 -3.553 -8.734 1 85.56 212 THR A N 1
ATOM 1658 C CA . THR A 1 212 ? -6.273 -4.672 -7.891 1 85.56 212 THR A CA 1
ATOM 1659 C C . THR A 1 212 ? -5.352 -5.867 -8.109 1 85.56 212 THR A C 1
ATOM 1661 O O . THR A 1 212 ? -4.949 -6.152 -9.234 1 85.56 212 THR A O 1
ATOM 1664 N N . ASP A 1 213 ? -4.953 -6.508 -6.961 1 90 213 ASP A N 1
ATOM 1665 C CA . ASP A 1 213 ? -4.148 -7.723 -7.055 1 90 213 ASP A CA 1
ATOM 1666 C C . ASP A 1 213 ? -4.98 -8.898 -7.543 1 90 213 ASP A C 1
ATOM 1668 O O . ASP A 1 213 ? -6.184 -8.969 -7.277 1 90 213 ASP A O 1
ATOM 1672 N N . LEU A 1 214 ? -4.316 -9.805 -8.242 1 96.19 214 LEU A N 1
ATOM 1673 C CA . LEU A 1 214 ? -4.961 -10.984 -8.812 1 96.19 214 LEU A CA 1
ATOM 1674 C C . LEU A 1 214 ? -4.227 -12.25 -8.398 1 96.19 214 LEU A C 1
ATOM 1676 O O . LEU A 1 214 ? -3 -12.25 -8.266 1 96.19 214 LEU A O 1
ATOM 1680 N N . SER A 1 215 ? -4.98 -13.258 -8.188 1 97.81 215 SER A N 1
ATOM 1681 C CA . SER A 1 215 ? -4.434 -14.609 -8.109 1 97.81 215 SER A CA 1
ATOM 1682 C C . SER A 1 215 ? -5.328 -15.609 -8.844 1 97.81 215 SER A C 1
ATOM 1684 O O . SER A 1 215 ? -6.496 -15.328 -9.102 1 97.81 215 SER A O 1
ATOM 1686 N N . VAL A 1 216 ? -4.73 -16.688 -9.242 1 97.69 216 VAL A N 1
ATOM 1687 C CA . VAL A 1 216 ? -5.457 -17.703 -10.008 1 97.69 216 VAL A CA 1
ATOM 1688 C C . VAL A 1 216 ? -4.977 -19.094 -9.609 1 97.69 216 VAL A C 1
ATOM 1690 O O . VAL A 1 216 ? -3.816 -19.266 -9.227 1 97.69 216 VAL A O 1
ATOM 1693 N N . THR A 1 217 ? -5.879 -19.969 -9.602 1 95.38 217 THR A N 1
ATOM 1694 C CA . THR A 1 217 ? -5.551 -21.391 -9.469 1 95.38 217 THR A CA 1
ATOM 1695 C C . THR A 1 217 ? -6.41 -22.234 -10.406 1 95.38 217 THR A C 1
ATOM 1697 O O . THR A 1 217 ? -7.531 -21.844 -10.742 1 95.38 217 THR A O 1
ATOM 1700 N N . SER A 1 218 ? -5.867 -23.219 -10.859 1 92.69 218 SER A N 1
ATOM 1701 C CA . SER A 1 218 ? -6.582 -24.156 -11.727 1 92.69 218 SER A CA 1
ATOM 1702 C C . SER A 1 218 ? -6.426 -25.594 -11.234 1 92.69 218 SER A C 1
ATOM 1704 O O . SER A 1 218 ? -5.426 -25.938 -10.594 1 92.69 218 SER A O 1
ATOM 1706 N N . PHE A 1 219 ? -7.531 -26.219 -11.453 1 86.31 219 PHE A N 1
ATOM 1707 C CA . PHE A 1 219 ? -7.523 -27.625 -11.055 1 86.31 219 PHE A CA 1
ATOM 1708 C C . PHE A 1 219 ? -8.305 -28.469 -12.055 1 86.31 219 PHE A C 1
ATOM 1710 O O . PHE A 1 219 ? -9.234 -27.984 -12.695 1 86.31 219 PHE A O 1
ATOM 1717 N N . ASN A 1 220 ? -7.891 -29.609 -12.32 1 77.44 220 ASN A N 1
ATOM 1718 C CA . ASN A 1 220 ? -8.391 -30.547 -13.32 1 77.44 220 ASN A CA 1
ATOM 1719 C C . ASN A 1 220 ? -8.266 -29.984 -14.727 1 77.44 220 ASN A C 1
ATOM 1721 O O . ASN A 1 220 ? -7.5 -29.047 -14.961 1 77.44 220 ASN A O 1
ATOM 1725 N N . ARG A 1 221 ? -8.945 -30.375 -15.75 1 72.88 221 ARG A N 1
ATOM 1726 C CA . ARG A 1 221 ? -8.688 -30.031 -17.141 1 72.88 221 ARG A CA 1
ATOM 1727 C C . ARG A 1 221 ? -9.383 -28.734 -17.516 1 72.88 221 ARG A C 1
ATOM 1729 O O . ARG A 1 221 ? -9.008 -28.094 -18.5 1 72.88 221 ARG A O 1
ATOM 1736 N N . ALA A 1 222 ? -10.25 -28.234 -16.688 1 78.69 222 ALA A N 1
ATOM 1737 C CA . ALA A 1 222 ? -10.969 -27.094 -17.25 1 78.69 222 ALA A CA 1
ATOM 1738 C C . ALA A 1 222 ? -11.43 -26.156 -16.141 1 78.69 222 ALA A C 1
ATOM 1740 O O . ALA A 1 222 ? -12.172 -25.203 -16.391 1 78.69 222 ALA A O 1
ATOM 1741 N N . SER A 1 223 ? -11 -26.422 -14.945 1 91.75 223 SER A N 1
ATOM 1742 C CA . SER A 1 223 ? -11.539 -25.594 -13.875 1 91.75 223 SER A CA 1
ATOM 1743 C C . SER A 1 223 ? -10.539 -24.516 -13.438 1 91.75 223 SER A C 1
ATOM 1745 O O . SER A 1 223 ? -9.367 -24.828 -13.211 1 91.75 223 SER A O 1
ATOM 1747 N N . ILE A 1 224 ? -11 -23.297 -13.336 1 95.5 224 ILE A N 1
ATOM 1748 C CA . ILE A 1 224 ? -10.172 -22.141 -12.984 1 95.5 224 ILE A CA 1
ATOM 1749 C C . ILE A 1 224 ? -10.898 -21.297 -11.953 1 95.5 224 ILE A C 1
ATOM 1751 O O . ILE A 1 224 ? -12.125 -21.141 -12.008 1 95.5 224 ILE A O 1
ATOM 1755 N N . ARG A 1 225 ? -10.148 -20.844 -10.992 1 97.44 225 ARG A N 1
ATOM 1756 C CA . ARG A 1 225 ? -10.625 -19.828 -10.078 1 97.44 225 ARG A CA 1
ATOM 1757 C C . ARG A 1 225 ? -9.734 -18.594 -10.117 1 97.44 225 ARG A C 1
ATOM 1759 O O . ARG A 1 225 ? -8.508 -18.703 -10.047 1 97.44 225 ARG A O 1
ATOM 1766 N N . VAL A 1 226 ? -10.336 -17.469 -10.312 1 98.06 226 VAL A N 1
ATOM 1767 C CA . VAL A 1 226 ? -9.633 -16.188 -10.281 1 98.06 226 VAL A CA 1
ATOM 1768 C C . VAL A 1 226 ? -10.102 -15.367 -9.086 1 98.06 226 VAL A C 1
ATOM 1770 O O . VAL A 1 226 ? -11.297 -15.266 -8.82 1 98.06 226 VAL A O 1
ATOM 1773 N N . TYR A 1 227 ? -9.18 -14.805 -8.375 1 97.75 227 TYR A N 1
ATOM 1774 C CA . TYR A 1 227 ? -9.484 -13.969 -7.211 1 97.75 227 TYR A CA 1
ATOM 1775 C C . TYR A 1 227 ? -9.039 -12.531 -7.441 1 97.75 227 TYR A C 1
ATOM 1777 O O . TYR A 1 227 ? -7.957 -12.289 -7.977 1 97.75 227 TYR A O 1
ATOM 1785 N N . TYR A 1 228 ? -9.922 -11.578 -7.059 1 94.81 228 TYR A N 1
ATOM 1786 C CA . TYR A 1 228 ? -9.648 -10.156 -7.207 1 94.81 228 TYR A CA 1
ATOM 1787 C C . TYR A 1 228 ? -10.312 -9.359 -6.094 1 94.81 228 TYR A C 1
ATOM 1789 O O . TYR A 1 228 ? -11.25 -9.836 -5.449 1 94.81 228 TYR A O 1
ATOM 1797 N N . VAL A 1 229 ? -9.797 -8.227 -5.852 1 89 229 VAL A N 1
ATOM 1798 C CA . VAL A 1 229 ? -10.383 -7.336 -4.859 1 89 229 VAL A CA 1
ATOM 1799 C C . VAL A 1 229 ? -11.352 -6.375 -5.539 1 89 229 VAL A C 1
ATOM 1801 O O . VAL A 1 229 ? -10.992 -5.699 -6.508 1 89 229 VAL A O 1
ATOM 1804 N N . ASP A 1 230 ? -12.539 -6.277 -5.02 1 86.12 230 ASP A N 1
ATOM 1805 C CA . ASP A 1 230 ? -13.539 -5.426 -5.648 1 86.12 230 ASP A CA 1
ATOM 1806 C C . ASP A 1 230 ? -13.57 -4.039 -5.008 1 86.12 230 ASP A C 1
ATOM 1808 O O . ASP A 1 230 ? -12.695 -3.705 -4.207 1 86.12 230 ASP A O 1
ATOM 1812 N N . ARG A 1 231 ? -14.492 -3.23 -5.363 1 78.81 231 ARG A N 1
ATOM 1813 C CA . ARG A 1 231 ? -14.57 -1.83 -4.961 1 78.81 231 ARG A CA 1
ATOM 1814 C C . ARG A 1 231 ? -14.891 -1.706 -3.475 1 78.81 231 ARG A C 1
ATOM 1816 O O . ARG A 1 231 ? -14.578 -0.69 -2.85 1 78.81 231 ARG A O 1
ATOM 1823 N N . ASP A 1 232 ? -15.492 -2.764 -2.93 1 80.06 232 ASP A N 1
ATOM 1824 C CA . ASP A 1 232 ? -15.852 -2.756 -1.515 1 80.06 232 ASP A CA 1
ATOM 1825 C C . ASP A 1 232 ? -14.758 -3.387 -0.665 1 80.06 232 ASP A C 1
ATOM 1827 O O . ASP A 1 232 ? -14.984 -3.75 0.49 1 80.06 232 ASP A O 1
ATOM 1831 N N . ASN A 1 233 ? -13.633 -3.545 -1.24 1 82.56 233 ASN A N 1
ATOM 1832 C CA . ASN A 1 233 ? -12.492 -4.152 -0.564 1 82.56 233 ASN A CA 1
ATOM 1833 C C . ASN A 1 233 ? -12.805 -5.574 -0.108 1 82.56 233 ASN A C 1
ATOM 1835 O O . ASN A 1 233 ? -12.461 -5.961 1.01 1 82.56 233 ASN A O 1
ATOM 1839 N N . LYS A 1 234 ? -13.547 -6.207 -0.943 1 88.44 234 LYS A N 1
ATOM 1840 C CA . LYS A 1 234 ? -13.797 -7.633 -0.735 1 88.44 234 LYS A CA 1
ATOM 1841 C C . LYS A 1 234 ? -13.031 -8.477 -1.742 1 88.44 234 LYS A C 1
ATOM 1843 O O . LYS A 1 234 ? -12.961 -8.141 -2.926 1 88.44 234 LYS A O 1
ATOM 1848 N N . LEU A 1 235 ? -12.375 -9.438 -1.189 1 94 235 LEU A N 1
ATOM 1849 C CA . LEU A 1 235 ? -11.781 -10.438 -2.072 1 94 235 LEU A CA 1
ATOM 1850 C C . LEU A 1 235 ? -12.844 -11.375 -2.631 1 94 235 LEU A C 1
ATOM 1852 O O . LEU A 1 235 ? -13.531 -12.07 -1.872 1 94 235 LEU A O 1
ATOM 1856 N N . LYS A 1 236 ? -12.922 -11.375 -3.996 1 96.06 236 LYS A N 1
ATOM 1857 C CA . LYS A 1 236 ? -13.977 -12.125 -4.676 1 96.06 236 LYS A CA 1
ATOM 1858 C C . LYS A 1 236 ? -13.391 -13.195 -5.594 1 96.06 236 LYS A C 1
ATOM 1860 O O . LYS A 1 236 ? -12.203 -13.148 -5.922 1 96.06 236 LYS A O 1
ATOM 1865 N N . GLU A 1 237 ? -14.32 -14.102 -5.945 1 97.75 237 GLU A N 1
ATOM 1866 C CA . GLU A 1 237 ? -13.938 -15.234 -6.785 1 97.75 237 GLU A CA 1
ATOM 1867 C C . GLU A 1 237 ? -14.758 -15.258 -8.07 1 97.75 237 GLU A C 1
ATOM 1869 O O . GLU A 1 237 ? -15.969 -15.031 -8.047 1 97.75 237 GLU A O 1
ATOM 1874 N N . MET A 1 238 ? -14.062 -15.461 -9.188 1 97.88 238 MET A N 1
ATOM 1875 C CA . MET A 1 238 ? -14.688 -15.898 -10.43 1 97.88 238 MET A CA 1
ATOM 1876 C C . MET A 1 238 ? -14.305 -17.344 -10.758 1 97.88 238 MET A C 1
ATOM 1878 O O . MET A 1 238 ? -13.141 -17.719 -10.602 1 97.88 238 MET A O 1
ATOM 1882 N N . GLY A 1 239 ? -15.328 -18.109 -11.18 1 97.25 239 GLY A N 1
ATOM 1883 C CA . GLY A 1 239 ? -15.078 -19.516 -11.484 1 97.25 239 GLY A CA 1
ATOM 1884 C C . GLY A 1 239 ? -15.383 -19.875 -12.93 1 97.25 239 GLY A C 1
ATOM 1885 O O . GLY A 1 239 ? -16.25 -19.266 -13.555 1 97.25 239 GLY A O 1
ATOM 1886 N N . TYR A 1 240 ? -14.688 -20.75 -13.422 1 96.06 240 TYR A N 1
ATOM 1887 C CA . TYR A 1 240 ? -14.906 -21.391 -14.719 1 96.06 240 TYR A CA 1
ATOM 1888 C C . TYR A 1 240 ? -14.75 -22.906 -14.617 1 96.06 240 TYR A C 1
ATOM 1890 O O . TYR A 1 240 ? -13.719 -23.391 -14.164 1 96.06 240 TYR A O 1
ATOM 1898 N N . ASP A 1 241 ? -15.773 -23.609 -15.07 1 92.38 241 ASP A N 1
ATOM 1899 C CA . ASP A 1 241 ? -15.734 -25.062 -15.008 1 92.38 241 ASP A CA 1
ATOM 1900 C C . ASP A 1 241 ? -16.047 -25.672 -16.375 1 92.38 241 ASP A C 1
ATOM 1902 O O . ASP A 1 241 ? -16.734 -26.688 -16.453 1 92.38 241 ASP A O 1
ATOM 1906 N N . GLY A 1 242 ? -15.68 -25 -17.422 1 88.06 242 GLY A N 1
ATOM 1907 C CA . GLY A 1 242 ? -15.75 -25.594 -18.75 1 88.06 242 GLY A CA 1
ATOM 1908 C C . GLY A 1 242 ? -16.844 -25 -19.609 1 88.06 242 GLY A C 1
ATOM 1909 O O . GLY A 1 242 ? -16.906 -25.266 -20.812 1 88.06 242 GLY A O 1
ATOM 1910 N N . LYS A 1 243 ? -17.656 -24.219 -19.141 1 90.62 243 LYS A N 1
ATOM 1911 C CA . LYS A 1 243 ? -18.75 -23.672 -19.938 1 90.62 243 LYS A CA 1
ATOM 1912 C C . LYS A 1 243 ? -18.75 -22.141 -19.906 1 90.62 243 LYS A C 1
ATOM 1914 O O . LYS A 1 243 ? -18.359 -21.5 -20.891 1 90.62 243 LYS A O 1
ATOM 1919 N N . ASP A 1 244 ? -19.188 -21.562 -18.75 1 94.12 244 ASP A N 1
ATOM 1920 C CA . ASP A 1 244 ? -19.25 -20.125 -18.594 1 94.12 244 ASP A CA 1
ATOM 1921 C C . ASP A 1 244 ? -18.625 -19.672 -17.266 1 94.12 244 ASP A C 1
ATOM 1923 O O . ASP A 1 244 ? -18.562 -20.453 -16.312 1 94.12 244 ASP A O 1
ATOM 1927 N N . TRP A 1 245 ? -18.172 -18.453 -17.391 1 97.12 245 TRP A N 1
ATOM 1928 C CA . TRP A 1 245 ? -17.703 -17.859 -16.156 1 97.12 245 TRP A CA 1
ATOM 1929 C C . TRP A 1 245 ? -18.875 -17.531 -15.227 1 97.12 245 TRP A C 1
ATOM 1931 O O . TRP A 1 245 ? -19.938 -17.125 -15.695 1 97.12 245 TRP A O 1
ATOM 1941 N N . TYR A 1 246 ? -18.672 -17.672 -13.945 1 96.88 246 TYR A N 1
ATOM 1942 C CA . TYR A 1 246 ? -19.672 -17.328 -12.945 1 96.88 246 TYR A CA 1
ATOM 1943 C C . TYR A 1 246 ? -19.031 -16.75 -11.703 1 96.88 246 TYR A C 1
ATOM 1945 O O . TYR A 1 246 ? -17.828 -16.938 -11.453 1 96.88 246 TYR A O 1
ATOM 1953 N N . GLN A 1 247 ? -19.797 -16 -10.953 1 96.56 247 GLN A N 1
ATOM 1954 C CA . GLN A 1 247 ? -19.344 -15.492 -9.664 1 96.56 247 GLN A CA 1
ATOM 1955 C C . GLN A 1 247 ? -19.234 -16.625 -8.633 1 96.56 247 GLN A C 1
ATOM 1957 O O . GLN A 1 247 ? -20.234 -17.266 -8.328 1 96.56 247 GLN A O 1
ATOM 1962 N N . GLY A 1 248 ? -18.016 -16.781 -8.133 1 96.31 248 GLY A N 1
ATOM 1963 C CA . GLY A 1 248 ? -17.812 -17.797 -7.117 1 96.31 248 GLY A CA 1
ATOM 1964 C C . GLY A 1 248 ? -18.328 -17.406 -5.754 1 96.31 248 GLY A C 1
ATOM 1965 O O . GLY A 1 248 ? -18.844 -16.297 -5.582 1 96.31 248 GLY A O 1
ATOM 1966 N N . GLY A 1 249 ? -18.188 -18.328 -4.812 1 96.12 249 GLY A N 1
ATOM 1967 C CA . GLY A 1 249 ? -18.781 -18.141 -3.496 1 96.12 249 GLY A CA 1
ATOM 1968 C C . GLY A 1 249 ? -17.891 -17.375 -2.541 1 96.12 249 GLY A C 1
ATOM 1969 O O . GLY A 1 249 ? -18.344 -16.891 -1.503 1 96.12 249 GLY A O 1
ATOM 1970 N N . PHE A 1 250 ? -16.641 -17.297 -2.908 1 97.62 250 PHE A N 1
ATOM 1971 C CA . PHE A 1 250 ? -15.742 -16.609 -1.985 1 97.62 250 PHE A CA 1
ATOM 1972 C C . PHE A 1 250 ? -15.984 -15.102 -2.012 1 97.62 250 PHE A C 1
ATOM 1974 O O . PHE A 1 250 ? -15.977 -14.484 -3.08 1 97.62 250 PHE A O 1
ATOM 1981 N N . ASN A 1 251 ? -16.141 -14.5 -0.844 1 95.38 251 ASN A N 1
ATOM 1982 C CA . ASN A 1 251 ? -16.469 -13.094 -0.644 1 95.38 251 ASN A CA 1
ATOM 1983 C C . ASN A 1 251 ? -16.109 -12.633 0.769 1 95.38 251 ASN A C 1
ATOM 1985 O O . ASN A 1 251 ? -16.953 -12.703 1.673 1 95.38 251 ASN A O 1
ATOM 1989 N N . ARG A 1 252 ? -14.883 -12.117 0.938 1 92.38 252 ARG A N 1
ATOM 1990 C CA . ARG A 1 252 ? -14.398 -11.773 2.271 1 92.38 252 ARG A CA 1
ATOM 1991 C C . ARG A 1 252 ? -13.766 -10.383 2.279 1 92.38 252 ARG A C 1
ATOM 1993 O O . ARG A 1 252 ? -13.047 -10.016 1.346 1 92.38 252 ARG A O 1
ATOM 2000 N N . PRO A 1 253 ? -14.031 -9.648 3.303 1 86.88 253 PRO A N 1
ATOM 2001 C CA . PRO A 1 253 ? -13.352 -8.359 3.406 1 86.88 253 PRO A CA 1
ATOM 2002 C C . PRO A 1 253 ? -11.836 -8.5 3.562 1 86.88 253 PRO A C 1
ATOM 2004 O O . PRO A 1 253 ? -11.367 -9.461 4.168 1 86.88 253 PRO A O 1
ATOM 2007 N N . CYS A 1 254 ? -11.125 -7.57 3.033 1 87.38 254 CYS A N 1
ATOM 2008 C CA . CYS A 1 254 ? -9.672 -7.52 3.176 1 87.38 254 CYS A CA 1
ATOM 2009 C C . CYS A 1 254 ? -9.188 -6.078 3.291 1 87.38 254 CYS A C 1
ATOM 2011 O O . CYS A 1 254 ? -9.961 -5.141 3.074 1 87.38 254 CYS A O 1
ATOM 2013 N N . VAL A 1 255 ? -7.957 -5.922 3.766 1 82.81 255 VAL A N 1
ATOM 2014 C CA . VAL A 1 255 ? -7.344 -4.598 3.812 1 82.81 255 VAL A CA 1
ATOM 2015 C C . VAL A 1 255 ? -7.27 -4.016 2.402 1 82.81 255 VAL A C 1
ATOM 2017 O O . VAL A 1 255 ? -6.945 -4.727 1.446 1 82.81 255 VAL A O 1
ATOM 2020 N N . PRO A 1 256 ? -7.555 -2.725 2.246 1 82.31 256 PRO A N 1
ATOM 2021 C CA . PRO A 1 256 ? -7.434 -2.121 0.917 1 82.31 256 PRO A CA 1
ATOM 2022 C C . PRO A 1 256 ? -6.027 -2.248 0.338 1 82.31 256 PRO A C 1
ATOM 2024 O O . PRO A 1 256 ? -5.051 -1.9 1.003 1 82.31 256 PRO A O 1
ATOM 2027 N N . GLY A 1 257 ? -6.027 -2.725 -0.894 1 82.81 257 GLY A N 1
ATOM 2028 C CA . GLY A 1 257 ? -4.738 -2.873 -1.553 1 82.81 257 GLY A CA 1
ATOM 2029 C C . GLY A 1 257 ? -4.027 -4.16 -1.186 1 82.81 257 GLY A C 1
ATOM 2030 O O . GLY A 1 257 ? -2.887 -4.383 -1.599 1 82.81 257 GLY A O 1
ATOM 2031 N N . SER A 1 258 ? -4.711 -4.949 -0.433 1 86.44 258 SER A N 1
ATOM 2032 C CA . SER A 1 258 ? -4.129 -6.234 -0.052 1 86.44 258 SER A CA 1
ATOM 2033 C C . SER A 1 258 ? -3.814 -7.086 -1.277 1 86.44 258 SER A C 1
ATOM 2035 O O . SER A 1 258 ? -4.594 -7.117 -2.232 1 86.44 258 SER A O 1
ATOM 2037 N N . GLN A 1 259 ? -2.623 -7.738 -1.198 1 93 259 GLN A N 1
ATOM 2038 C CA . GLN A 1 259 ? -2.348 -8.797 -2.168 1 93 259 GLN A CA 1
ATOM 2039 C C . GLN A 1 259 ? -2.936 -10.125 -1.712 1 93 259 GLN A C 1
ATOM 2041 O O . GLN A 1 259 ? -3.445 -10.234 -0.594 1 93 259 GLN A O 1
ATOM 2046 N N . ASN A 1 260 ? -3.01 -11.062 -2.623 1 96.75 260 ASN A N 1
ATOM 2047 C CA . ASN A 1 260 ? -3.607 -12.352 -2.318 1 96.75 260 ASN A CA 1
ATOM 2048 C C . ASN A 1 260 ? -2.916 -13.484 -3.076 1 96.75 260 ASN A C 1
ATOM 2050 O O . ASN A 1 260 ? -2.127 -13.234 -3.988 1 96.75 260 ASN A O 1
ATOM 2054 N N . GLY A 1 261 ? -3.102 -14.648 -2.617 1 98.31 261 GLY A N 1
ATOM 2055 C CA . GLY A 1 261 ? -2.607 -15.859 -3.25 1 98.31 261 GLY A CA 1
ATOM 2056 C C . GLY A 1 261 ? -3.566 -17.031 -3.129 1 98.31 261 GLY A C 1
ATOM 2057 O O . GLY A 1 261 ? -4.277 -17.156 -2.131 1 98.31 261 GLY A O 1
ATOM 2058 N N . ALA A 1 262 ? -3.547 -17.891 -4.133 1 98.12 262 ALA A N 1
ATOM 2059 C CA . ALA A 1 262 ? -4.406 -19.062 -4.121 1 98.12 262 ALA A CA 1
ATOM 2060 C C . ALA A 1 262 ? -3.664 -20.297 -4.637 1 98.12 262 ALA A C 1
ATOM 2062 O O . ALA A 1 262 ? -2.801 -20.188 -5.512 1 98.12 262 ALA A O 1
ATOM 2063 N N . VAL A 1 263 ? -4.02 -21.406 -4.047 1 96.38 263 VAL A N 1
ATOM 2064 C CA . VAL A 1 263 ? -3.492 -22.688 -4.492 1 96.38 263 VAL A CA 1
ATOM 2065 C C . VAL A 1 263 ? -4.562 -23.766 -4.344 1 96.38 263 VAL A C 1
ATOM 2067 O O . VAL A 1 263 ? -5.398 -23.703 -3.439 1 96.38 263 VAL A O 1
ATOM 2070 N N . SER A 1 264 ? -4.609 -24.672 -5.285 1 94.69 264 SER A N 1
ATOM 2071 C CA . SER A 1 264 ? -5.598 -25.75 -5.234 1 94.69 264 SER A CA 1
ATOM 2072 C C . SER A 1 264 ? -4.969 -27.094 -5.555 1 94.69 264 SER A C 1
ATOM 2074 O O . SER A 1 264 ? -3.912 -27.156 -6.191 1 94.69 264 SER A O 1
ATOM 2076 N N . PHE A 1 265 ? -5.605 -28.094 -5.09 1 89.12 265 PHE A N 1
ATOM 2077 C CA . PHE A 1 265 ? -5.215 -29.453 -5.43 1 89.12 265 PHE A CA 1
ATOM 2078 C C . PHE A 1 265 ? -6.406 -30.406 -5.316 1 89.12 265 PHE A C 1
ATOM 2080 O O . PHE A 1 265 ? -7.348 -30.141 -4.566 1 89.12 265 PHE A O 1
ATOM 2087 N N . MET A 1 266 ? -6.258 -31.406 -6.098 1 85.94 266 MET A N 1
ATOM 2088 C CA . MET A 1 266 ? -7.289 -32.438 -6.047 1 85.94 266 MET A CA 1
ATOM 2089 C C . MET A 1 266 ? -7.012 -33.438 -4.918 1 85.94 266 MET A C 1
ATOM 2091 O O . MET A 1 266 ? -5.867 -33.844 -4.703 1 85.94 266 MET A O 1
ATOM 2095 N N . LYS A 1 267 ? -7.965 -33.625 -4.152 1 78.56 267 LYS A N 1
ATOM 2096 C CA . LYS A 1 267 ? -7.969 -34.719 -3.17 1 78.56 267 LYS A CA 1
ATOM 2097 C C . LYS A 1 267 ? -9.062 -35.719 -3.477 1 78.56 267 LYS A C 1
ATOM 2099 O O . LYS A 1 267 ? -10.234 -35.469 -3.201 1 78.56 267 LYS A O 1
ATOM 2104 N N . SER A 1 268 ? -8.617 -36.812 -3.996 1 78.44 268 SER A N 1
ATOM 2105 C CA . SER A 1 268 ? -9.57 -37.781 -4.539 1 78.44 268 SER A CA 1
ATOM 2106 C C . SER A 1 268 ? -10.477 -37.125 -5.586 1 78.44 268 SER A C 1
ATOM 2108 O O . SER A 1 268 ? -10 -36.656 -6.617 1 78.44 268 SER A O 1
ATOM 2110 N N . ASP A 1 269 ? -11.688 -37.062 -5.379 1 80.88 269 ASP A N 1
ATOM 2111 C CA . ASP A 1 269 ? -12.609 -36.531 -6.387 1 80.88 269 ASP A CA 1
ATOM 2112 C C . ASP A 1 269 ? -13.07 -35.125 -6.027 1 80.88 269 ASP A C 1
ATOM 2114 O O . ASP A 1 269 ? -13.938 -34.562 -6.699 1 80.88 269 ASP A O 1
ATOM 2118 N N . ASN A 1 270 ? -12.336 -34.656 -5.016 1 88.12 270 ASN A N 1
ATOM 2119 C CA . ASN A 1 270 ? -12.742 -33.312 -4.566 1 88.12 270 ASN A CA 1
ATOM 2120 C C . ASN A 1 270 ? -11.586 -32.344 -4.664 1 88.12 270 ASN A C 1
ATOM 2122 O O . ASN A 1 270 ? -10.414 -32.719 -4.609 1 88.12 270 ASN A O 1
ATOM 2126 N N . VAL A 1 271 ? -11.977 -31.109 -4.941 1 92.94 271 VAL A N 1
ATOM 2127 C CA . VAL A 1 271 ? -10.953 -30.062 -4.988 1 92.94 271 VAL A CA 1
ATOM 2128 C C . VAL A 1 271 ? -10.852 -29.391 -3.627 1 92.94 271 VAL A C 1
ATOM 2130 O O . VAL A 1 271 ? -11.852 -29.219 -2.934 1 92.94 271 VAL A O 1
ATOM 2133 N N . ARG A 1 272 ? -9.656 -29.188 -3.254 1 94.75 272 ARG A N 1
ATOM 2134 C CA . ARG A 1 272 ? -9.367 -28.312 -2.117 1 94.75 272 ARG A CA 1
ATOM 2135 C C . ARG A 1 272 ? -8.672 -27.031 -2.568 1 94.75 272 ARG A C 1
ATOM 2137 O O . ARG A 1 272 ? -7.695 -27.078 -3.318 1 94.75 272 ARG A O 1
ATOM 2144 N N . ILE A 1 273 ? -9.195 -25.859 -2.154 1 96.75 273 ILE A N 1
ATOM 2145 C CA . ILE A 1 273 ? -8.617 -24.562 -2.518 1 96.75 273 ILE A CA 1
ATOM 2146 C C . ILE A 1 273 ? -8.211 -23.812 -1.255 1 96.75 273 ILE A C 1
ATOM 2148 O O . ILE A 1 273 ? -8.953 -23.781 -0.273 1 96.75 273 ILE A O 1
ATOM 2152 N N . HIS A 1 274 ? -7.027 -23.297 -1.24 1 97.81 274 HIS A N 1
ATOM 2153 C CA . HIS A 1 274 ? -6.551 -22.422 -0.186 1 97.81 274 HIS A CA 1
ATOM 2154 C C . HIS A 1 274 ? -6.355 -21 -0.708 1 97.81 274 HIS A C 1
ATOM 2156 O O . HIS A 1 274 ? -5.719 -20.797 -1.744 1 97.81 274 HIS A O 1
ATOM 2162 N N . VAL A 1 275 ? -6.93 -20.062 -0.022 1 98.38 275 VAL A N 1
ATOM 2163 C CA . VAL A 1 275 ? -6.785 -18.656 -0.356 1 98.38 275 VAL A CA 1
ATOM 2164 C C . VAL A 1 275 ? -6.145 -17.906 0.813 1 98.38 275 VAL A C 1
ATOM 2166 O O . VAL A 1 275 ? -6.496 -18.141 1.973 1 98.38 275 VAL A O 1
ATOM 2169 N N . PHE A 1 276 ? -5.191 -17.062 0.505 1 98 276 PHE A N 1
ATOM 2170 C CA . PHE A 1 276 ? -4.438 -16.312 1.513 1 98 276 PHE A CA 1
ATOM 2171 C C . PHE A 1 276 ? -4.516 -14.82 1.254 1 98 276 PHE A C 1
ATOM 2173 O O . PHE A 1 276 ? -4.367 -14.375 0.115 1 98 276 PHE A O 1
ATOM 2180 N N . PHE A 1 277 ? -4.766 -14.008 2.279 1 95.69 277 PHE A N 1
ATOM 2181 C CA . PHE A 1 277 ? -4.801 -12.555 2.191 1 95.69 277 PHE A CA 1
ATOM 2182 C C . PHE A 1 277 ? -4.699 -11.922 3.576 1 95.69 277 PHE A C 1
ATOM 2184 O O . PHE A 1 277 ? -4.648 -12.633 4.582 1 95.69 277 PHE A O 1
ATOM 2191 N N . GLN A 1 278 ? -4.559 -10.586 3.627 1 89.75 278 GLN A N 1
ATOM 2192 C CA . GLN A 1 278 ? -4.531 -9.875 4.898 1 89.75 278 GLN A CA 1
ATOM 2193 C C . GLN A 1 278 ? -5.879 -9.227 5.191 1 89.75 278 GLN A C 1
ATOM 2195 O O . GLN A 1 278 ? -6.34 -8.367 4.438 1 89.75 278 GLN A O 1
ATOM 2200 N N . ARG A 1 279 ? -6.449 -9.617 6.223 1 82.38 279 ARG A N 1
ATOM 2201 C CA . ARG A 1 279 ? -7.754 -9.094 6.609 1 82.38 279 ARG A CA 1
ATOM 2202 C C . ARG A 1 279 ? -7.609 -7.832 7.453 1 82.38 279 ARG A C 1
ATOM 2204 O O . ARG A 1 279 ? -8.547 -7.031 7.551 1 82.38 279 ARG A O 1
ATOM 2211 N N . GLY A 1 280 ? -6.496 -7.664 8.117 1 73.62 280 GLY A N 1
ATOM 2212 C CA . GLY A 1 280 ? -6.25 -6.453 8.883 1 73.62 280 GLY A CA 1
ATOM 2213 C C . GLY A 1 280 ? -6.672 -6.566 10.328 1 73.62 280 GLY A C 1
ATOM 2214 O O . GLY A 1 280 ? -6.355 -5.699 11.148 1 73.62 280 GLY A O 1
ATOM 2215 N N . GLU A 1 281 ? -7.367 -7.602 10.727 1 68.56 281 GLU A N 1
ATOM 2216 C CA . GLU A 1 281 ? -7.844 -7.777 12.094 1 68.56 281 GLU A CA 1
ATOM 2217 C C . GLU A 1 281 ? -6.742 -8.312 13 1 68.56 281 GLU A C 1
ATOM 2219 O O . GLU A 1 281 ? -6.754 -8.078 14.211 1 68.56 281 GLU A O 1
ATOM 2224 N N . LEU A 1 282 ? -5.867 -8.961 12.438 1 74.38 282 LEU A N 1
ATOM 2225 C CA . LEU A 1 282 ? -4.754 -9.539 13.18 1 74.38 282 LEU A CA 1
ATOM 2226 C C . LEU A 1 282 ? -3.43 -8.914 12.75 1 74.38 282 LEU A C 1
ATOM 2228 O O . LEU A 1 282 ? -2.525 -9.609 12.289 1 74.38 282 LEU A O 1
ATOM 2232 N N . VAL A 1 283 ? -3.512 -7.691 12.992 1 72.06 283 VAL A N 1
ATOM 2233 C CA . VAL A 1 283 ? -2.354 -6.871 12.656 1 72.06 283 VAL A CA 1
ATOM 2234 C C . VAL A 1 283 ? -2.01 -7.035 11.18 1 72.06 283 VAL A C 1
ATOM 2236 O O . VAL A 1 283 ? -2.83 -6.734 10.312 1 72.06 283 VAL A O 1
ATOM 2239 N N . THR A 1 284 ? -0.808 -7.531 11 1 81.31 284 THR A N 1
ATOM 2240 C CA . THR A 1 284 ? -0.365 -7.629 9.617 1 81.31 284 THR A CA 1
ATOM 2241 C C . THR A 1 284 ? -0.305 -9.086 9.172 1 81.31 284 THR A C 1
ATOM 2243 O O . THR A 1 284 ? 0.23 -9.398 8.102 1 81.31 284 THR A O 1
ATOM 2246 N N . ALA A 1 285 ? -0.964 -9.953 9.875 1 87.69 285 ALA A N 1
ATOM 2247 C CA . ALA A 1 285 ? -0.868 -11.375 9.578 1 87.69 285 ALA A CA 1
ATOM 2248 C C . ALA A 1 285 ? -1.632 -11.727 8.297 1 87.69 285 ALA A C 1
ATOM 2250 O O . ALA A 1 285 ? -2.582 -11.031 7.93 1 87.69 285 ALA A O 1
ATOM 2251 N N . VAL A 1 286 ? -1.164 -12.82 7.703 1 93.31 286 VAL A N 1
ATOM 2252 C CA . VAL A 1 286 ? -1.857 -13.398 6.559 1 93.31 286 VAL A CA 1
ATOM 2253 C C . VAL A 1 286 ? -2.861 -14.445 7.043 1 93.31 286 VAL A C 1
ATOM 2255 O O . VAL A 1 286 ? -2.539 -15.281 7.895 1 93.31 286 VAL A O 1
ATOM 2258 N N . THR A 1 287 ? -4.043 -14.383 6.516 1 93.56 287 THR A N 1
ATOM 2259 C CA . THR A 1 287 ? -5.09 -15.328 6.902 1 93.56 287 THR A CA 1
ATOM 2260 C C . THR A 1 287 ? -5.352 -16.328 5.781 1 93.56 287 THR A C 1
ATOM 2262 O O . THR A 1 287 ? -5.25 -15.992 4.602 1 93.56 287 THR A O 1
ATOM 2265 N N . GLU A 1 288 ? -5.746 -17.531 6.195 1 96.25 288 GLU A N 1
ATOM 2266 C CA . GLU A 1 288 ? -6.062 -18.609 5.27 1 96.25 288 GLU A CA 1
ATOM 2267 C C . GLU A 1 288 ? -7.559 -18.906 5.254 1 96.25 288 GLU A C 1
ATOM 2269 O O . GLU A 1 288 ? -8.203 -18.953 6.309 1 96.25 288 GLU A O 1
ATOM 2274 N N . TRP A 1 289 ? -8.094 -19.094 4.105 1 97.88 289 TRP A N 1
ATOM 2275 C CA . TRP A 1 289 ? -9.414 -19.688 3.91 1 97.88 289 TRP A CA 1
ATOM 2276 C C . TRP A 1 289 ? -9.32 -20.938 3.043 1 97.88 289 TRP A C 1
ATOM 2278 O O . TRP A 1 289 ? -8.484 -21.031 2.146 1 97.88 289 TRP A O 1
ATOM 2288 N N . ILE A 1 290 ? -10.219 -21.891 3.342 1 97 290 ILE A N 1
ATOM 2289 C CA . ILE A 1 290 ? -10.148 -23.188 2.684 1 97 290 ILE A CA 1
ATOM 2290 C C . ILE A 1 290 ? -11.516 -23.547 2.094 1 97 290 ILE A C 1
ATOM 2292 O O . ILE A 1 290 ? -12.547 -23.359 2.744 1 97 290 ILE A O 1
ATOM 2296 N N . TYR A 1 291 ? -11.5 -24 0.878 1 97.25 291 TYR A N 1
ATOM 2297 C CA . TYR A 1 291 ? -12.695 -24.578 0.269 1 97.25 291 TYR A CA 1
ATOM 2298 C C . TYR A 1 291 ? -12.586 -26.094 0.198 1 97.25 291 TYR A C 1
ATOM 2300 O O . TYR A 1 291 ? -11.633 -26.625 -0.385 1 97.25 291 TYR A O 1
ATOM 2308 N N . GLU A 1 292 ? -13.477 -26.812 0.745 1 93.56 292 GLU A N 1
ATOM 2309 C CA . GLU A 1 292 ? -13.672 -28.25 0.646 1 93.56 292 GLU A CA 1
ATOM 2310 C C . GLU A 1 292 ? -15.156 -28.594 0.555 1 93.56 292 GLU A C 1
ATOM 2312 O O . GLU A 1 292 ? -15.68 -29.328 1.398 1 93.56 292 GLU A O 1
ATOM 2317 N N . GLY A 1 293 ? -15.758 -28.125 -0.464 1 92.81 293 GLY A N 1
ATOM 2318 C CA . GLY A 1 293 ? -17.203 -28.219 -0.592 1 92.81 293 GLY A CA 1
ATOM 2319 C C . GLY A 1 293 ? -17.922 -26.969 -0.12 1 92.81 293 GLY A C 1
ATOM 2320 O O . GLY A 1 293 ? -18.969 -26.609 -0.66 1 92.81 293 GLY A O 1
ATOM 2321 N N . SER A 1 294 ? -17.312 -26.406 0.901 1 96 294 SER A N 1
ATOM 2322 C CA . SER A 1 294 ? -17.719 -25.109 1.412 1 96 294 SER A CA 1
ATOM 2323 C C . SER A 1 294 ? -16.531 -24.328 1.946 1 96 294 SER A C 1
ATOM 2325 O O . SER A 1 294 ? -15.477 -24.906 2.242 1 96 294 SER A O 1
ATOM 2327 N N . TRP A 1 295 ? -16.703 -23.094 1.998 1 97.62 295 TRP A N 1
ATOM 2328 C CA . TRP A 1 295 ? -15.625 -22.25 2.492 1 97.62 295 TRP A CA 1
ATOM 2329 C C . TRP A 1 295 ? -15.57 -22.266 4.016 1 97.62 295 TRP A C 1
ATOM 2331 O O . TRP A 1 295 ? -16.609 -22.203 4.68 1 97.62 295 TRP A O 1
ATOM 2341 N N . LYS A 1 296 ? -14.375 -22.344 4.539 1 97.25 296 LYS A N 1
ATOM 2342 C CA . LYS A 1 296 ? -14.133 -22.203 5.973 1 97.25 296 LYS A CA 1
ATOM 2343 C C . LYS A 1 296 ? -12.828 -21.453 6.238 1 97.25 296 LYS A C 1
ATOM 2345 O O . LYS A 1 296 ? -11.938 -21.422 5.387 1 97.25 296 LYS A O 1
ATOM 2350 N N . GLU A 1 297 ? -12.766 -20.938 7.426 1 95.31 297 GLU A N 1
ATOM 2351 C CA . GLU A 1 297 ? -11.531 -20.266 7.832 1 95.31 297 GLU A CA 1
ATOM 2352 C C . GLU A 1 297 ? -10.453 -21.281 8.195 1 95.31 297 GLU A C 1
ATOM 2354 O O . GLU A 1 297 ? -10.742 -22.297 8.836 1 95.31 297 GLU A O 1
ATOM 2359 N N . GLY A 1 298 ? -9.305 -21.078 7.652 1 95.06 298 GLY A N 1
ATOM 2360 C CA . GLY A 1 298 ? -8.133 -21.844 8.047 1 95.06 298 GLY A CA 1
ATOM 2361 C C . GLY A 1 298 ? -7.328 -21.188 9.148 1 95.06 298 GLY A C 1
ATOM 2362 O O . GLY A 1 298 ? -7.879 -20.812 10.188 1 95.06 298 GLY A O 1
ATOM 2363 N N . LYS A 1 299 ? -6 -21.188 8.945 1 93.25 299 LYS A N 1
ATOM 2364 C CA . LYS A 1 299 ? -5.137 -20.531 9.93 1 93.25 299 LYS A CA 1
ATOM 2365 C C . LYS A 1 299 ? -5.375 -19.031 9.953 1 93.25 299 LYS A C 1
ATOM 2367 O O . LYS A 1 299 ? -5.238 -18.359 8.93 1 93.25 299 LYS A O 1
ATOM 2372 N N . ALA A 1 300 ? -5.645 -18.469 11.047 1 89.5 300 ALA A N 1
ATOM 2373 C CA . ALA A 1 300 ? -6.031 -17.062 11.18 1 89.5 300 ALA A CA 1
ATOM 2374 C C . ALA A 1 300 ? -4.836 -16.141 10.977 1 89.5 300 ALA A C 1
ATOM 2376 O O . ALA A 1 300 ? -4.98 -15.031 10.461 1 89.5 300 ALA A O 1
ATOM 2377 N N . ALA A 1 301 ? -3.732 -16.672 11.453 1 90.19 301 ALA A N 1
ATOM 2378 C CA . ALA A 1 301 ? -2.574 -15.781 11.422 1 90.19 301 ALA A CA 1
ATOM 2379 C C . ALA A 1 301 ? -1.317 -16.531 10.992 1 90.19 301 ALA A C 1
ATOM 2381 O O . ALA A 1 301 ? -0.89 -17.469 11.672 1 90.19 301 ALA A O 1
ATOM 2382 N N . LEU A 1 302 ? -0.875 -16.156 9.891 1 91.31 302 LEU A N 1
ATOM 2383 C CA . LEU A 1 302 ? 0.411 -16.625 9.391 1 91.31 302 LEU A CA 1
ATOM 2384 C C . LEU A 1 302 ? 1.414 -15.477 9.297 1 91.31 302 LEU A C 1
ATOM 2386 O O . LEU A 1 302 ? 1.068 -14.383 8.859 1 91.31 302 LEU A O 1
ATOM 2390 N N . PRO A 1 303 ? 2.748 -15.695 9.586 1 90 303 PRO A N 1
ATOM 2391 C CA . PRO A 1 303 ? 3.322 -16.938 10.117 1 90 303 PRO A CA 1
ATOM 2392 C C . PRO A 1 303 ? 2.846 -17.25 11.531 1 90 303 PRO A C 1
ATOM 2394 O O . PRO A 1 303 ? 2.357 -16.375 12.234 1 90 303 PRO A O 1
ATOM 2397 N N . PRO A 1 304 ? 3.004 -18.531 11.695 1 77.94 304 PRO A N 1
ATOM 2398 C CA . PRO A 1 304 ? 2.529 -18.922 13.023 1 77.94 304 PRO A CA 1
ATOM 2399 C C . PRO A 1 304 ? 3.434 -18.422 14.141 1 77.94 304 PRO A C 1
ATOM 2401 O O . PRO A 1 304 ? 4.621 -18.156 13.914 1 77.94 304 PRO A O 1
ATOM 2404 N N . ALA A 1 305 ? 3.072 -18.016 15.273 1 60.81 305 ALA A N 1
ATOM 2405 C CA . ALA A 1 305 ? 3.852 -17.594 16.438 1 60.81 305 ALA A CA 1
ATOM 2406 C C . ALA A 1 305 ? 4.785 -18.703 16.906 1 60.81 305 ALA A C 1
ATOM 2408 O O . ALA A 1 305 ? 4.473 -19.891 16.766 1 60.81 305 ALA A O 1
ATOM 2409 N N . MET B 1 1 ? 1.328 11.234 -22.531 1 29.34 1 MET B N 1
ATOM 2410 C CA . MET B 1 1 ? 2.762 11.203 -22.266 1 29.34 1 MET B CA 1
ATOM 2411 C C . MET B 1 1 ? 3.033 10.961 -20.781 1 29.34 1 MET B C 1
ATOM 2413 O O . MET B 1 1 ? 2.557 11.711 -19.938 1 29.34 1 MET B O 1
ATOM 2417 N N . SER B 1 2 ? 3.131 9.805 -20.188 1 40.75 2 SER B N 1
ATOM 2418 C CA . SER B 1 2 ? 3.422 9.445 -18.812 1 40.75 2 SER B CA 1
ATOM 2419 C C . SER B 1 2 ? 4.547 10.305 -18.234 1 40.75 2 SER B C 1
ATOM 2421 O O . SER B 1 2 ? 5.621 10.406 -18.844 1 40.75 2 SER B O 1
ATOM 2423 N N . SER B 1 3 ? 4.262 11.398 -17.688 1 48.53 3 SER B N 1
ATOM 2424 C CA . SER B 1 3 ? 5.32 12.273 -17.188 1 48.53 3 SER B CA 1
ATOM 2425 C C . SER B 1 3 ? 6.371 11.492 -16.422 1 48.53 3 SER B C 1
ATOM 2427 O O . SER B 1 3 ? 6.031 10.641 -15.594 1 48.53 3 SER B O 1
ATOM 2429 N N . VAL B 1 4 ? 7.512 11.359 -17 1 53.59 4 VAL B N 1
ATOM 2430 C CA . VAL B 1 4 ? 8.703 10.711 -16.469 1 53.59 4 VAL B CA 1
ATOM 2431 C C . VAL B 1 4 ? 8.758 10.898 -14.953 1 53.59 4 VAL B C 1
ATOM 2433 O O . VAL B 1 4 ? 9.078 9.961 -14.211 1 53.59 4 VAL B O 1
ATOM 2436 N N . GLY B 1 5 ? 8.242 12.047 -14.516 1 58.81 5 GLY B N 1
ATOM 2437 C CA . GLY B 1 5 ? 8.305 12.328 -13.094 1 58.81 5 GLY B CA 1
ATOM 2438 C C . GLY B 1 5 ? 7.297 11.539 -12.281 1 58.81 5 GLY B C 1
ATOM 2439 O O . GLY B 1 5 ? 7.598 11.086 -11.18 1 58.81 5 GLY B O 1
ATOM 2440 N N . ALA B 1 6 ? 6.227 11.195 -12.859 1 64.62 6 ALA B N 1
ATOM 2441 C CA . ALA B 1 6 ? 5.137 10.539 -12.141 1 64.62 6 ALA B CA 1
ATOM 2442 C C . ALA B 1 6 ? 5.453 9.07 -11.883 1 64.62 6 ALA B C 1
ATOM 2444 O O . ALA B 1 6 ? 5.074 8.516 -10.852 1 64.62 6 ALA B O 1
ATOM 2445 N N . GLN B 1 7 ? 6.305 8.57 -12.664 1 72.12 7 GLN B N 1
ATOM 2446 C CA . GLN B 1 7 ? 6.629 7.156 -12.531 1 72.12 7 GLN B CA 1
ATOM 2447 C C . GLN B 1 7 ? 7.66 6.926 -11.43 1 72.12 7 GLN B C 1
ATOM 2449 O O . GLN B 1 7 ? 7.867 5.793 -10.992 1 72.12 7 GLN B O 1
ATOM 2454 N N . GLN B 1 8 ? 8.109 8.078 -10.992 1 83.12 8 GLN B N 1
ATOM 2455 C CA . GLN B 1 8 ? 9.156 7.941 -9.977 1 83.12 8 GLN B CA 1
ATOM 2456 C C . GLN B 1 8 ? 8.562 8 -8.578 1 83.12 8 GLN B C 1
ATOM 2458 O O . GLN B 1 8 ? 9.258 7.738 -7.59 1 83.12 8 GLN B O 1
ATOM 2463 N N . ILE B 1 9 ? 7.297 8.273 -8.531 1 90.38 9 ILE B N 1
ATOM 2464 C CA . ILE B 1 9 ? 6.648 8.375 -7.23 1 90.38 9 ILE B CA 1
ATOM 2465 C C . ILE B 1 9 ? 6.121 7.008 -6.805 1 90.38 9 ILE B C 1
ATOM 2467 O O . ILE B 1 9 ? 5.555 6.273 -7.617 1 90.38 9 ILE B O 1
ATOM 2471 N N . ARG B 1 10 ? 6.426 6.773 -5.551 1 89.38 10 ARG B N 1
ATOM 2472 C CA . ARG B 1 10 ? 5.996 5.477 -5.039 1 89.38 10 ARG B CA 1
ATOM 2473 C C . ARG B 1 10 ? 4.477 5.387 -4.98 1 89.38 10 ARG B C 1
ATOM 2475 O O . ARG B 1 10 ? 3.807 6.352 -4.605 1 89.38 10 ARG B O 1
ATOM 2482 N N . PHE B 1 11 ? 4.02 4.191 -5.293 1 84.12 11 PHE B N 1
ATOM 2483 C CA . PHE B 1 11 ? 2.598 3.895 -5.172 1 84.12 11 PHE B CA 1
ATOM 2484 C C . PHE B 1 11 ? 2.174 3.869 -3.707 1 84.12 11 PHE B C 1
ATOM 2486 O O . PHE B 1 11 ? 2.848 3.266 -2.871 1 84.12 11 PHE B O 1
ATOM 2493 N N . ARG B 1 12 ? 1.118 4.641 -3.363 1 89.06 12 ARG B N 1
ATOM 2494 C CA . ARG B 1 12 ? 0.574 4.742 -2.012 1 89.06 12 ARG B CA 1
ATOM 2495 C C . ARG B 1 12 ? 1.562 5.43 -1.075 1 89.06 12 ARG B C 1
ATOM 2497 O O . ARG B 1 12 ? 1.697 5.039 0.087 1 89.06 12 ARG B O 1
ATOM 2504 N N . CYS B 1 13 ? 2.229 6.336 -1.636 1 92.12 13 CYS B N 1
ATOM 2505 C CA . CYS B 1 13 ? 3.215 7.051 -0.831 1 92.12 13 CYS B CA 1
ATOM 2506 C C . CYS B 1 13 ? 2.533 7.996 0.154 1 92.12 13 CYS B C 1
ATOM 2508 O O . CYS B 1 13 ? 1.366 8.344 -0.023 1 92.12 13 CYS B O 1
ATOM 2510 N N . GLY B 1 14 ? 3.309 8.391 1.206 1 95.44 14 GLY B N 1
ATOM 2511 C CA . GLY B 1 14 ? 2.867 9.492 2.043 1 95.44 14 GLY B CA 1
ATOM 2512 C C . GLY B 1 14 ? 2.764 10.805 1.292 1 95.44 14 GLY B C 1
ATOM 2513 O O . GLY B 1 14 ? 3.561 11.078 0.392 1 95.44 14 GLY B O 1
ATOM 2514 N N . ILE B 1 15 ? 1.778 11.609 1.651 1 97.94 15 ILE B N 1
ATOM 2515 C CA . ILE B 1 15 ? 1.543 12.914 1.053 1 97.94 15 ILE B CA 1
ATOM 2516 C C . ILE B 1 15 ? 1.316 13.953 2.152 1 97.94 15 ILE B C 1
ATOM 2518 O O . ILE B 1 15 ? 0.383 13.828 2.947 1 97.94 15 ILE B O 1
ATOM 2522 N N . ALA B 1 16 ? 2.168 14.945 2.174 1 98.62 16 ALA B N 1
ATOM 2523 C CA . ALA B 1 16 ? 2.059 15.945 3.234 1 98.62 16 ALA B CA 1
ATOM 2524 C C . ALA B 1 16 ? 2.174 17.359 2.672 1 98.62 16 ALA B C 1
ATOM 2526 O O . ALA B 1 16 ? 3.279 17.844 2.434 1 98.62 16 ALA B O 1
ATOM 2527 N N . PRO B 1 17 ? 1.056 18 2.465 1 98.25 17 PRO B N 1
ATOM 2528 C CA . PRO B 1 17 ? 1.082 19.391 1.985 1 98.25 17 PRO B CA 1
ATOM 2529 C C . PRO B 1 17 ? 1.166 20.406 3.123 1 98.25 17 PRO B C 1
ATOM 2531 O O . PRO B 1 17 ? 0.613 20.172 4.203 1 98.25 17 PRO B O 1
ATOM 2534 N N . ILE B 1 18 ? 1.887 21.469 2.85 1 96.75 18 ILE B N 1
ATOM 2535 C CA . ILE B 1 18 ? 1.904 22.641 3.711 1 96.75 18 ILE B CA 1
ATOM 2536 C C . ILE B 1 18 ? 1.86 23.906 2.854 1 96.75 18 ILE B C 1
ATOM 2538 O O . ILE B 1 18 ? 2.186 23.875 1.665 1 96.75 18 ILE B O 1
ATOM 2542 N N . GLY B 1 19 ? 1.387 24.953 3.461 1 91.44 19 GLY B N 1
ATOM 2543 C CA . GLY B 1 19 ? 1.494 26.188 2.693 1 91.44 19 GLY B CA 1
ATOM 2544 C C . GLY B 1 19 ? 0.536 27.266 3.158 1 91.44 19 GLY B C 1
ATOM 2545 O O . GLY B 1 19 ? -0.027 27.172 4.254 1 91.44 19 GLY B O 1
ATOM 2546 N N . ASN B 1 20 ? 0.562 28.312 2.393 1 87.62 20 ASN B N 1
ATOM 2547 C CA . ASN B 1 20 ? -0.358 29.438 2.52 1 87.62 20 ASN B CA 1
ATOM 2548 C C . ASN B 1 20 ? -0.926 29.844 1.165 1 87.62 20 ASN B C 1
ATOM 2550 O O . ASN B 1 20 ? -0.861 29.094 0.2 1 87.62 20 ASN B O 1
ATOM 2554 N N . SER B 1 21 ? -1.55 30.969 1.151 1 82.5 21 SER B N 1
ATOM 2555 C CA . SER B 1 21 ? -2.268 31.406 -0.041 1 82.5 21 SER B CA 1
ATOM 2556 C C . SER B 1 21 ? -1.315 31.625 -1.212 1 82.5 21 SER B C 1
ATOM 2558 O O . SER B 1 21 ? -1.722 31.547 -2.373 1 82.5 21 SER B O 1
ATOM 2560 N N . ASP B 1 22 ? -0.058 31.781 -0.977 1 84.62 22 ASP B N 1
ATOM 2561 C CA . ASP B 1 22 ? 0.871 32.188 -2.029 1 84.62 22 ASP B CA 1
ATOM 2562 C C . ASP B 1 22 ? 1.807 31.031 -2.402 1 84.62 22 ASP B C 1
ATOM 2564 O O . ASP B 1 22 ? 2.32 30.984 -3.521 1 84.62 22 ASP B O 1
ATOM 2568 N N . SER B 1 23 ? 2.039 30.25 -1.408 1 92.56 23 SER B N 1
ATOM 2569 C CA . SER B 1 23 ? 3.051 29.219 -1.61 1 92.56 23 SER B CA 1
ATOM 2570 C C . SER B 1 23 ? 2.643 27.906 -0.943 1 92.56 23 SER B C 1
ATOM 2572 O O . SER B 1 23 ? 2.037 27.922 0.13 1 92.56 23 SER B O 1
ATOM 2574 N N . MET B 1 24 ? 3.014 26.828 -1.589 1 95.62 24 MET B N 1
ATOM 2575 C CA . MET B 1 24 ? 2.766 25.5 -1.021 1 95.62 24 MET B CA 1
ATOM 2576 C C . MET B 1 24 ? 3.959 24.578 -1.246 1 95.62 24 MET B C 1
ATOM 2578 O O . MET B 1 24 ? 4.742 24.797 -2.174 1 95.62 24 MET B O 1
ATOM 2582 N N . ARG B 1 25 ? 4.148 23.719 -0.361 1 97.31 25 ARG B N 1
ATOM 2583 C CA . ARG B 1 25 ? 5.027 22.562 -0.515 1 97.31 25 ARG B CA 1
ATOM 2584 C C . ARG B 1 25 ? 4.258 21.266 -0.329 1 97.31 25 ARG B C 1
ATOM 2586 O O . ARG B 1 25 ? 3.377 21.172 0.531 1 97.31 25 ARG B O 1
ATOM 2593 N N . VAL B 1 26 ? 4.531 20.297 -1.169 1 97.94 26 VAL B N 1
ATOM 2594 C CA . VAL B 1 26 ? 3.994 18.953 -1.023 1 97.94 26 VAL B CA 1
ATOM 2595 C C . VAL B 1 26 ? 5.141 17.953 -0.951 1 97.94 26 VAL B C 1
ATOM 2597 O O . VAL B 1 26 ? 6 17.906 -1.834 1 97.94 26 VAL B O 1
ATOM 2600 N N . TYR B 1 27 ? 5.164 17.188 0.072 1 98.56 27 TYR B N 1
ATOM 2601 C CA . TYR B 1 27 ? 6.199 16.172 0.254 1 98.56 27 TYR B CA 1
ATOM 2602 C C . TYR B 1 27 ? 5.668 14.789 -0.088 1 98.56 27 TYR B C 1
ATOM 2604 O O . TYR B 1 27 ? 4.609 14.391 0.398 1 98.56 27 TYR B O 1
ATOM 2612 N N . VAL B 1 28 ? 6.406 14.062 -0.915 1 97.38 28 VAL B N 1
ATOM 2613 C CA . VAL B 1 28 ? 6.055 12.719 -1.369 1 97.38 28 VAL B CA 1
ATOM 2614 C C . VAL B 1 28 ? 7.297 11.836 -1.374 1 97.38 28 VAL B C 1
ATOM 2616 O O . VAL B 1 28 ? 8.422 12.336 -1.316 1 97.38 28 VAL B O 1
ATOM 2619 N N . GLN B 1 29 ? 7.086 10.562 -1.473 1 95.81 29 GLN B N 1
ATOM 2620 C CA . GLN B 1 29 ? 8.211 9.633 -1.507 1 95.81 29 GLN B CA 1
ATOM 2621 C C . GLN B 1 29 ? 8.375 9.023 -2.896 1 95.81 29 GLN B C 1
ATOM 2623 O O . GLN B 1 29 ? 7.395 8.656 -3.541 1 95.81 29 GLN B O 1
ATOM 2628 N N . ASP B 1 30 ? 9.578 8.938 -3.318 1 92.75 30 ASP B N 1
ATOM 2629 C CA . ASP B 1 30 ? 9.836 8.305 -4.605 1 92.75 30 ASP B CA 1
ATOM 2630 C C . ASP B 1 30 ? 10.109 6.809 -4.434 1 92.75 30 ASP B C 1
ATOM 2632 O O . ASP B 1 30 ? 10.086 6.293 -3.316 1 92.75 30 ASP B O 1
ATOM 2636 N N . THR B 1 31 ? 10.375 6.102 -5.477 1 86.75 31 THR B N 1
ATOM 2637 C CA . THR B 1 31 ? 10.477 4.645 -5.512 1 86.75 31 THR B CA 1
ATOM 2638 C C . THR B 1 31 ? 11.789 4.18 -4.879 1 86.75 31 THR B C 1
ATOM 2640 O O . THR B 1 31 ? 11.953 2.992 -4.594 1 86.75 31 THR B O 1
ATOM 2643 N N . ASN B 1 32 ? 12.703 5.113 -4.574 1 86.75 32 ASN B N 1
ATOM 2644 C CA . ASN B 1 32 ? 13.969 4.758 -3.943 1 86.75 32 ASN B CA 1
ATOM 2645 C C . ASN B 1 32 ? 14 5.172 -2.475 1 86.75 32 ASN B C 1
ATOM 2647 O O . ASN B 1 32 ? 15.031 5.055 -1.812 1 86.75 32 ASN B O 1
ATOM 2651 N N . GLY B 1 33 ? 12.883 5.676 -1.998 1 92.56 33 GLY B N 1
ATOM 2652 C CA . GLY B 1 33 ? 12.766 6.035 -0.593 1 92.56 33 GLY B CA 1
ATOM 2653 C C . GLY B 1 33 ? 13.031 7.504 -0.328 1 92.56 33 GLY B C 1
ATOM 2654 O O . GLY B 1 33 ? 12.93 7.961 0.812 1 92.56 33 GLY B O 1
ATOM 2655 N N . GLY B 1 34 ? 13.398 8.219 -1.371 1 96 34 GLY B N 1
ATOM 2656 C CA . GLY B 1 34 ? 13.617 9.648 -1.214 1 96 34 GLY B CA 1
ATOM 2657 C C . GLY B 1 34 ? 12.336 10.43 -0.98 1 96 34 GLY B C 1
ATOM 2658 O O . GLY B 1 34 ? 11.344 10.227 -1.684 1 96 34 GLY B O 1
ATOM 2659 N N . ILE B 1 35 ? 12.398 11.289 0.048 1 98.06 35 ILE B N 1
ATOM 2660 C CA . ILE B 1 35 ? 11.305 12.227 0.27 1 98.06 35 ILE B CA 1
ATOM 2661 C C . ILE B 1 35 ? 11.523 13.484 -0.565 1 98.06 35 ILE B C 1
ATOM 2663 O O . ILE B 1 35 ? 12.461 14.25 -0.312 1 98.06 35 ILE B O 1
ATOM 2667 N N . ARG B 1 36 ? 10.656 13.703 -1.501 1 97.06 36 ARG B N 1
ATOM 2668 C CA . ARG B 1 36 ? 10.812 14.805 -2.447 1 97.06 36 ARG B CA 1
ATOM 2669 C C . ARG B 1 36 ? 9.914 15.977 -2.072 1 97.06 36 ARG B C 1
ATOM 2671 O O . ARG B 1 36 ? 8.766 15.781 -1.655 1 97.06 36 ARG B O 1
ATOM 2678 N N . GLU B 1 37 ? 10.469 17.125 -2.264 1 97.25 37 GLU B N 1
ATOM 2679 C CA . GLU B 1 37 ? 9.703 18.359 -2.096 1 97.25 37 GLU B CA 1
ATOM 2680 C C . GLU B 1 37 ? 9.219 18.891 -3.439 1 97.25 37 GLU B C 1
ATOM 2682 O O . GLU B 1 37 ? 10.031 19.203 -4.316 1 97.25 37 GLU B O 1
ATOM 2687 N N . VAL B 1 38 ? 7.938 18.938 -3.549 1 96.62 38 VAL B N 1
ATOM 2688 C CA . VAL B 1 38 ? 7.305 19.609 -4.68 1 96.62 38 VAL B CA 1
ATOM 2689 C C . VAL B 1 38 ? 6.859 21.016 -4.266 1 96.62 38 VAL B C 1
ATOM 2691 O O . VAL B 1 38 ? 6.324 21.203 -3.168 1 96.62 38 VAL B O 1
ATOM 2694 N N . ALA B 1 39 ? 7.078 21.984 -5.148 1 96.06 39 ALA B N 1
ATOM 2695 C CA . ALA B 1 39 ? 6.816 23.375 -4.746 1 96.06 39 ALA B CA 1
ATOM 2696 C C . ALA B 1 39 ? 5.793 24.031 -5.668 1 96.06 39 ALA B C 1
ATOM 2698 O O . ALA B 1 39 ? 5.773 23.75 -6.871 1 96.06 39 ALA B O 1
ATOM 2699 N N . TYR B 1 40 ? 4.957 24.781 -5.055 1 96 40 TYR B N 1
ATOM 2700 C CA . TYR B 1 40 ? 4.078 25.719 -5.746 1 96 40 TYR B CA 1
ATOM 2701 C C . TYR B 1 40 ? 4.375 27.156 -5.324 1 96 40 TYR B C 1
ATOM 2703 O O . TYR B 1 40 ? 4.16 27.516 -4.168 1 96 40 TYR B O 1
ATOM 2711 N N . ASP B 1 41 ? 4.855 27.875 -6.266 1 93.38 41 ASP B N 1
ATOM 2712 C CA . ASP B 1 41 ? 5.152 29.297 -6.02 1 93.38 41 ASP B CA 1
ATOM 2713 C C . ASP B 1 41 ? 4.664 30.156 -7.176 1 93.38 41 ASP B C 1
ATOM 2715 O O . ASP B 1 41 ? 4.941 29.875 -8.344 1 93.38 41 ASP B O 1
ATOM 2719 N N . SER B 1 42 ? 3.934 31.25 -6.82 1 88.81 42 SER B N 1
ATOM 2720 C CA . SER B 1 42 ? 3.502 32.25 -7.789 1 88.81 42 SER B CA 1
ATOM 2721 C C . SER B 1 42 ? 2.721 31.625 -8.93 1 88.81 42 SER B C 1
ATOM 2723 O O . SER B 1 42 ? 2.986 31.891 -10.102 1 88.81 42 SER B O 1
ATOM 2725 N N . GLY B 1 43 ? 1.955 30.703 -8.609 1 88.44 43 GLY B N 1
ATOM 2726 C CA . GLY B 1 43 ? 1.056 30.125 -9.594 1 88.44 43 GLY B CA 1
ATOM 2727 C C . GLY B 1 43 ? 1.677 28.984 -10.375 1 88.44 43 GLY B C 1
ATOM 2728 O O . GLY B 1 43 ? 1.061 28.453 -11.305 1 88.44 43 GLY B O 1
ATOM 2729 N N . HIS B 1 44 ? 2.867 28.594 -9.961 1 93.62 44 HIS B N 1
ATOM 2730 C CA . HIS B 1 44 ? 3.553 27.562 -10.742 1 93.62 44 HIS B CA 1
ATOM 2731 C C . HIS B 1 44 ? 4.078 26.453 -9.844 1 93.62 44 HIS B C 1
ATOM 2733 O O . HIS B 1 44 ? 4.598 26.719 -8.758 1 93.62 44 HIS B O 1
ATOM 2739 N N . TRP B 1 45 ? 3.877 25.266 -10.383 1 94.94 45 TRP B N 1
ATOM 2740 C CA . TRP B 1 45 ? 4.477 24.094 -9.734 1 94.94 45 TRP B CA 1
ATOM 2741 C C . TRP B 1 45 ? 5.902 23.875 -10.227 1 94.94 45 TRP B C 1
ATOM 2743 O O . TRP B 1 45 ? 6.184 24.031 -11.422 1 94.94 45 TRP B O 1
ATOM 2753 N N . SER B 1 46 ? 6.734 23.547 -9.281 1 94.44 46 SER B N 1
ATOM 2754 C CA . SER B 1 46 ? 8.117 23.234 -9.602 1 94.44 46 SER B CA 1
ATOM 2755 C C . SER B 1 46 ? 8.688 22.188 -8.641 1 94.44 46 SER B C 1
ATOM 2757 O O . SER B 1 46 ? 7.98 21.703 -7.758 1 94.44 46 SER B O 1
ATOM 2759 N N . ARG B 1 47 ? 9.93 21.703 -8.867 1 94 47 ARG B N 1
ATOM 2760 C CA . ARG B 1 47 ? 10.664 20.766 -8.031 1 94 47 ARG B CA 1
ATOM 2761 C C . ARG B 1 47 ? 10.008 19.391 -8.023 1 94 47 ARG B C 1
ATOM 2763 O O . ARG B 1 47 ? 9.258 19.062 -8.945 1 94 47 ARG B O 1
ATOM 2770 N N . GLY B 1 48 ? 10.477 18.531 -7.164 1 94.12 48 GLY B N 1
ATOM 2771 C CA . GLY B 1 48 ? 9.938 17.188 -7.055 1 94.12 48 GLY B CA 1
ATOM 2772 C C . GLY B 1 48 ? 10.773 16.156 -7.781 1 94.12 48 GLY B C 1
ATOM 2773 O O . GLY B 1 48 ? 10.344 15.008 -7.941 1 94.12 48 GLY B O 1
ATOM 2774 N N . THR B 1 49 ? 11.891 16.594 -8.234 1 92.69 49 THR B N 1
ATOM 2775 C CA . THR B 1 49 ? 12.797 15.672 -8.914 1 92.69 49 THR B CA 1
ATOM 2776 C C . THR B 1 49 ? 13.781 15.062 -7.922 1 92.69 49 THR B C 1
ATOM 2778 O O . THR B 1 49 ? 13.695 15.312 -6.719 1 92.69 49 THR B O 1
ATOM 2781 N N . GLU B 1 50 ? 14.688 14.273 -8.445 1 91.19 50 GLU B N 1
ATOM 2782 C CA . GLU B 1 50 ? 15.703 13.633 -7.609 1 91.19 50 GLU B CA 1
ATOM 2783 C C . GLU B 1 50 ? 16.625 14.664 -6.98 1 91.19 50 GLU B C 1
ATOM 2785 O O . GLU B 1 50 ? 17.359 14.359 -6.039 1 91.19 50 GLU B O 1
ATOM 2790 N N . ASN B 1 51 ? 16.547 15.852 -7.5 1 93.69 51 ASN B N 1
ATOM 2791 C CA . ASN B 1 51 ? 17.375 16.922 -6.957 1 93.69 51 ASN B CA 1
ATOM 2792 C C . ASN B 1 51 ? 16.703 17.609 -5.773 1 93.69 51 ASN B C 1
ATOM 2794 O O . ASN B 1 51 ? 17.312 18.469 -5.117 1 93.69 51 ASN B O 1
ATOM 2798 N N . ASP B 1 52 ? 15.516 17.25 -5.477 1 95.94 52 ASP B N 1
ATOM 2799 C CA . ASP B 1 52 ? 14.734 17.922 -4.434 1 95.94 52 ASP B CA 1
ATOM 2800 C C . ASP B 1 52 ? 14.445 16.969 -3.277 1 95.94 52 ASP B C 1
ATOM 2802 O O . ASP B 1 52 ? 13.359 16.984 -2.705 1 95.94 52 ASP B O 1
ATOM 2806 N N . ILE B 1 53 ? 15.336 16.094 -2.949 1 97 53 ILE B N 1
ATOM 2807 C CA . ILE B 1 53 ? 15.188 15.133 -1.861 1 97 53 ILE B CA 1
ATOM 2808 C C . ILE B 1 53 ? 15.617 15.773 -0.545 1 97 53 ILE B C 1
ATOM 2810 O O . ILE B 1 53 ? 16.719 16.344 -0.452 1 97 53 ILE B O 1
ATOM 2814 N N . ILE B 1 54 ? 14.797 15.625 0.461 1 98.12 54 ILE B N 1
ATOM 2815 C CA . ILE B 1 54 ? 15.117 16.266 1.731 1 98.12 54 ILE B CA 1
ATOM 2816 C C . ILE B 1 54 ? 15.594 15.219 2.734 1 98.12 54 ILE B C 1
ATOM 2818 O O . ILE B 1 54 ? 16.078 15.562 3.814 1 98.12 54 ILE B O 1
ATOM 2822 N N . GLY B 1 55 ? 15.414 13.992 2.475 1 97.69 55 GLY B N 1
ATOM 2823 C CA . GLY B 1 55 ? 15.766 12.852 3.307 1 97.69 55 GLY B CA 1
ATOM 2824 C C . GLY B 1 55 ? 15.312 11.523 2.725 1 97.69 55 GLY B C 1
ATOM 2825 O O . GLY B 1 55 ? 14.648 11.492 1.687 1 97.69 55 GLY B O 1
ATOM 2826 N N . TYR B 1 56 ? 15.703 10.398 3.381 1 96.25 56 TYR B N 1
ATOM 2827 C CA . TYR B 1 56 ? 15.336 9.055 2.943 1 96.25 56 TYR B CA 1
ATOM 2828 C C . TYR B 1 56 ? 14.578 8.312 4.035 1 96.25 56 TYR B C 1
ATOM 2830 O O . TYR B 1 56 ? 15.055 8.219 5.172 1 96.25 56 TYR B O 1
ATOM 2838 N N . GLY B 1 57 ? 13.422 7.883 3.67 1 96 57 GLY B N 1
ATOM 2839 C CA . GLY B 1 57 ? 12.641 7.027 4.543 1 96 57 GLY B CA 1
ATOM 2840 C C . GLY B 1 57 ? 12.547 5.598 4.047 1 96 57 GLY B C 1
ATOM 2841 O O . GLY B 1 57 ? 12.875 5.309 2.893 1 96 57 GLY B O 1
ATOM 2842 N N . VAL B 1 58 ? 12.094 4.742 4.949 1 92.25 58 VAL B N 1
ATOM 2843 C CA . VAL B 1 58 ? 11.758 3.396 4.492 1 92.25 58 VAL B CA 1
ATOM 2844 C C . VAL B 1 58 ? 10.656 3.471 3.438 1 92.25 58 VAL B C 1
ATOM 2846 O O . VAL B 1 58 ? 9.805 4.367 3.475 1 92.25 58 VAL B O 1
ATOM 2849 N N . LEU B 1 59 ? 10.727 2.562 2.471 1 88.94 59 LEU B N 1
ATOM 2850 C CA . LEU B 1 59 ? 9.68 2.553 1.454 1 88.94 59 LEU B CA 1
ATOM 2851 C C . LEU B 1 59 ? 8.305 2.381 2.09 1 88.94 59 LEU B C 1
ATOM 2853 O O . LEU B 1 59 ? 8.086 1.443 2.861 1 88.94 59 LEU B O 1
ATOM 2857 N N . GLY B 1 60 ? 7.449 3.311 1.796 1 89.69 60 GLY B N 1
ATOM 2858 C CA . GLY B 1 60 ? 6.113 3.27 2.371 1 89.69 60 GLY B CA 1
ATOM 2859 C C . GLY B 1 60 ? 5.98 4.117 3.623 1 89.69 60 GLY B C 1
ATOM 2860 O O . GLY B 1 60 ? 4.93 4.113 4.27 1 89.69 60 GLY B O 1
ATOM 2861 N N . SER B 1 61 ? 7.039 4.805 3.924 1 94.75 61 SER B N 1
ATOM 2862 C CA . SER B 1 61 ? 6.98 5.684 5.086 1 94.75 61 SER B CA 1
ATOM 2863 C C . SER B 1 61 ? 5.836 6.684 4.965 1 94.75 61 SER B C 1
ATOM 2865 O O . SER B 1 61 ? 5.664 7.312 3.92 1 94.75 61 SER B O 1
ATOM 2867 N N . PRO B 1 62 ? 5.02 6.805 6.066 1 96.62 62 PRO B N 1
ATOM 2868 C CA . PRO B 1 62 ? 4.168 7.996 6.117 1 96.62 62 PRO B CA 1
ATOM 2869 C C . PRO B 1 62 ? 4.973 9.289 6.207 1 96.62 62 PRO B C 1
ATOM 2871 O O . PRO B 1 62 ? 6.168 9.258 6.516 1 96.62 62 PRO B O 1
ATOM 2874 N N . ILE B 1 63 ? 4.332 10.375 5.832 1 98.62 63 ILE B N 1
ATOM 2875 C CA . ILE B 1 63 ? 4.961 11.688 5.906 1 98.62 63 ILE B CA 1
ATOM 2876 C C . ILE B 1 63 ? 4.008 12.68 6.574 1 98.62 63 ILE B C 1
ATOM 2878 O O . ILE B 1 63 ? 2.824 12.734 6.238 1 98.62 63 ILE B O 1
ATOM 2882 N N . ALA B 1 64 ? 4.469 13.344 7.547 1 98.69 64 ALA B N 1
ATOM 2883 C CA . ALA B 1 64 ? 3.766 14.477 8.141 1 98.69 64 ALA B CA 1
ATOM 2884 C C . ALA B 1 64 ? 4.59 15.758 8.023 1 98.69 64 ALA B C 1
ATOM 2886 O O . ALA B 1 64 ? 5.793 15.75 8.281 1 98.69 64 ALA B O 1
ATOM 2887 N N . ALA B 1 65 ? 3.957 16.828 7.586 1 98.25 65 ALA B N 1
ATOM 2888 C CA . ALA B 1 65 ? 4.656 18.094 7.438 1 98.25 65 ALA B CA 1
ATOM 2889 C C . ALA B 1 65 ? 3.885 19.219 8.109 1 98.25 65 ALA B C 1
ATOM 2891 O O . ALA B 1 65 ? 2.652 19.234 8.109 1 98.25 65 ALA B O 1
ATOM 2892 N N . ILE B 1 66 ? 4.633 20.125 8.664 1 96 66 ILE B N 1
ATOM 2893 C CA . ILE B 1 66 ? 4.039 21.297 9.289 1 96 66 ILE B CA 1
ATOM 2894 C C . ILE B 1 66 ? 4.887 22.531 8.984 1 96 66 ILE B C 1
ATOM 2896 O O . ILE B 1 66 ? 6.082 22.406 8.703 1 96 66 ILE B O 1
ATOM 2900 N N . CYS B 1 67 ? 4.254 23.594 8.961 1 92.12 67 CYS B N 1
ATOM 2901 C CA . CYS B 1 67 ? 4.984 24.844 8.703 1 92.12 67 CYS B CA 1
ATOM 2902 C C . CYS B 1 67 ? 4.371 26 9.469 1 92.12 67 CYS B C 1
ATOM 2904 O O . CYS B 1 67 ? 3.164 26.031 9.711 1 92.12 67 CYS B O 1
ATOM 2906 N N . ARG B 1 68 ? 5.211 26.844 9.891 1 86.62 68 ARG B N 1
ATOM 2907 C CA . ARG B 1 68 ? 4.82 28.141 10.453 1 86.62 68 ARG B CA 1
ATOM 2908 C C . ARG B 1 68 ? 5.387 29.297 9.625 1 86.62 68 ARG B C 1
ATOM 2910 O O . ARG B 1 68 ? 6.586 29.562 9.68 1 86.62 68 ARG B O 1
ATOM 2917 N N . GLY B 1 69 ? 4.523 29.953 8.883 1 78.94 69 GLY B N 1
ATOM 2918 C CA . GLY B 1 69 ? 4.898 31.109 8.094 1 78.94 69 GLY B CA 1
ATOM 2919 C C . GLY B 1 69 ? 5.977 30.812 7.066 1 78.94 69 GLY B C 1
ATOM 2920 O O . GLY B 1 69 ? 6.703 31.719 6.641 1 78.94 69 GLY B O 1
ATOM 2921 N N . PHE B 1 70 ? 6.309 29.594 6.777 1 84.06 70 PHE B N 1
ATOM 2922 C CA . PHE B 1 70 ? 7.348 29.125 5.867 1 84.06 70 PHE B CA 1
ATOM 2923 C C . PHE B 1 70 ? 8.734 29.453 6.406 1 84.06 70 PHE B C 1
ATOM 2925 O O . PHE B 1 70 ? 9.727 29.328 5.691 1 84.06 70 PHE B O 1
ATOM 2932 N N . LYS B 1 71 ? 8.672 30 7.594 1 87.38 71 LYS B N 1
ATOM 2933 C CA . LYS B 1 71 ? 9.93 30.281 8.273 1 87.38 71 LYS B CA 1
ATOM 2934 C C . LYS B 1 71 ? 10.461 29.016 8.969 1 87.38 71 LYS B C 1
ATOM 2936 O O . LYS B 1 71 ? 11.664 28.875 9.164 1 87.38 71 LYS B O 1
ATOM 2941 N N . HIS B 1 72 ? 9.484 28.234 9.414 1 91.56 72 HIS B N 1
ATOM 2942 C CA . HIS B 1 72 ? 9.82 26.969 10.039 1 91.56 72 HIS B CA 1
ATOM 2943 C C . HIS B 1 72 ? 9.07 25.812 9.383 1 91.56 72 HIS B C 1
ATOM 2945 O O . HIS B 1 72 ? 7.848 25.703 9.516 1 91.56 72 HIS B O 1
ATOM 2951 N N . ILE B 1 73 ? 9.82 24.969 8.695 1 95.75 73 ILE B N 1
ATOM 2952 C CA . ILE B 1 73 ? 9.219 23.766 8.109 1 95.75 73 ILE B CA 1
ATOM 2953 C C . ILE B 1 73 ? 9.797 22.516 8.773 1 95.75 73 ILE B C 1
ATOM 2955 O O . ILE B 1 73 ? 11.016 22.406 8.953 1 95.75 73 ILE B O 1
ATOM 2959 N N . ARG B 1 74 ? 8.945 21.719 9.234 1 97.38 74 ARG B N 1
ATOM 2960 C CA . ARG B 1 74 ? 9.32 20.422 9.766 1 97.38 74 ARG B CA 1
ATOM 2961 C C . ARG B 1 74 ? 8.625 19.297 9 1 97.38 74 ARG B C 1
ATOM 2963 O O . ARG B 1 74 ? 7.43 19.375 8.719 1 97.38 74 ARG B O 1
ATOM 2970 N N . VAL B 1 75 ? 9.391 18.328 8.594 1 98.56 75 VAL B N 1
ATOM 2971 C CA . VAL B 1 75 ? 8.859 17.125 7.949 1 98.56 75 VAL B CA 1
ATOM 2972 C C . VAL B 1 75 ? 9.25 15.891 8.742 1 98.56 75 VAL B C 1
ATOM 2974 O O . VAL B 1 75 ? 10.43 15.711 9.078 1 98.56 75 VAL B O 1
ATOM 2977 N N . PHE B 1 76 ? 8.297 15.109 9.062 1 98.81 76 PHE B N 1
ATOM 2978 C CA . PHE B 1 76 ? 8.5 13.883 9.836 1 98.81 76 PHE B CA 1
ATOM 2979 C C . PHE B 1 76 ? 8.258 12.656 8.969 1 98.81 76 PHE B C 1
ATOM 2981 O O . PHE B 1 76 ? 7.316 12.625 8.18 1 98.81 76 PHE B O 1
ATOM 2988 N N . TYR B 1 77 ? 9.109 11.672 9.094 1 98.62 77 TYR B N 1
ATOM 2989 C CA . TYR B 1 77 ? 9.008 10.414 8.375 1 98.62 77 TYR B CA 1
ATOM 2990 C C . TYR B 1 77 ? 9.711 9.289 9.125 1 98.62 77 TYR B C 1
ATOM 2992 O O . TYR B 1 77 ? 10.297 9.523 10.188 1 98.62 77 TYR B O 1
ATOM 3000 N N . ILE B 1 78 ? 9.508 8.078 8.648 1 97.5 78 ILE B N 1
ATOM 3001 C CA . ILE B 1 78 ? 10.133 6.918 9.273 1 97.5 78 ILE B CA 1
ATOM 3002 C C . ILE B 1 78 ? 11.359 6.496 8.461 1 97.5 78 ILE B C 1
ATOM 3004 O O . ILE B 1 78 ? 11.25 6.195 7.273 1 97.5 78 ILE B O 1
ATOM 3008 N N . GLY B 1 79 ? 12.516 6.465 9.141 1 96.19 79 GLY B N 1
ATOM 3009 C CA . GLY B 1 79 ? 13.766 6.109 8.492 1 96.19 79 GLY B CA 1
ATOM 3010 C C . GLY B 1 79 ? 14.133 4.648 8.664 1 96.19 79 GLY B C 1
ATOM 3011 O O . GLY B 1 79 ? 13.281 3.828 9.023 1 96.19 79 GLY B O 1
ATOM 3012 N N . ALA B 1 80 ? 15.383 4.383 8.289 1 90.38 80 ALA B N 1
ATOM 3013 C CA . ALA B 1 80 ? 15.906 3.025 8.43 1 90.38 80 ALA B CA 1
ATOM 3014 C C . ALA B 1 80 ? 15.672 2.484 9.836 1 90.38 80 ALA B C 1
ATOM 3016 O O . ALA B 1 80 ? 15.711 3.236 10.812 1 90.38 80 ALA B O 1
ATOM 3017 N N . GLU B 1 81 ? 15.422 1.154 9.914 1 89.06 81 GLU B N 1
ATOM 3018 C CA . GLU B 1 81 ? 15.188 0.458 11.18 1 89.06 81 GLU B CA 1
ATOM 3019 C C . GLU B 1 81 ? 13.953 1.007 11.891 1 89.06 81 GLU B C 1
ATOM 3021 O O . GLU B 1 81 ? 13.844 0.922 13.109 1 89.06 81 GLU B O 1
ATOM 3026 N N . ASN B 1 82 ? 13.117 1.748 11.18 1 92.31 82 ASN B N 1
ATOM 3027 C CA . ASN B 1 82 ? 11.852 2.303 11.648 1 92.31 82 ASN B CA 1
ATOM 3028 C C . ASN B 1 82 ? 12.062 3.381 12.703 1 92.31 82 ASN B C 1
ATOM 3030 O O . ASN B 1 82 ? 11.297 3.475 13.664 1 92.31 82 ASN B O 1
ATOM 3034 N N . MET B 1 83 ? 13.133 4.109 12.438 1 97.25 83 MET B N 1
ATOM 3035 C CA . MET B 1 83 ? 13.398 5.234 13.336 1 97.25 83 MET B CA 1
ATOM 3036 C C . MET B 1 83 ? 12.633 6.477 12.883 1 97.25 83 MET B C 1
ATOM 3038 O O . MET B 1 83 ? 12.633 6.816 11.703 1 97.25 83 MET B O 1
ATOM 3042 N N . LEU B 1 84 ? 12.031 7.113 13.906 1 98.25 84 LEU B N 1
ATOM 3043 C CA . LEU B 1 84 ? 11.367 8.383 13.633 1 98.25 84 LEU B CA 1
ATOM 3044 C C . LEU B 1 84 ? 12.383 9.453 13.258 1 98.25 84 LEU B C 1
ATOM 3046 O O . LEU B 1 84 ? 13.398 9.633 13.938 1 98.25 84 LEU B O 1
ATOM 3050 N N . ARG B 1 85 ? 12.148 10.164 12.141 1 98.62 85 ARG B N 1
ATOM 3051 C CA . ARG B 1 85 ? 13.062 11.188 11.633 1 98.62 85 ARG B CA 1
ATOM 3052 C C . ARG B 1 85 ? 12.352 12.531 11.508 1 98.62 85 ARG B C 1
ATOM 3054 O O . ARG B 1 85 ? 11.141 12.586 11.281 1 98.62 85 ARG B O 1
ATOM 3061 N N . GLU B 1 86 ? 13.148 13.578 11.641 1 98.5 86 GLU B N 1
ATOM 3062 C CA . GLU B 1 86 ? 12.727 14.953 11.43 1 98.5 86 GLU B CA 1
ATOM 3063 C C . GLU B 1 86 ? 13.672 15.688 10.484 1 98.5 86 GLU B C 1
ATOM 3065 O O . GLU B 1 86 ? 14.883 15.719 10.711 1 98.5 86 GLU B O 1
ATOM 3070 N N . ALA B 1 87 ? 13.164 16.203 9.453 1 98.31 87 ALA B N 1
ATOM 3071 C CA . ALA B 1 87 ? 13.891 17.141 8.594 1 98.31 87 ALA B CA 1
ATOM 3072 C C . ALA B 1 87 ? 13.406 18.562 8.805 1 98.31 87 ALA B C 1
ATOM 3074 O O . ALA B 1 87 ? 12.195 18.812 8.891 1 98.31 87 ALA B O 1
ATOM 3075 N N . CYS B 1 88 ? 14.352 19.516 8.898 1 97.06 88 CYS B N 1
ATOM 3076 C CA . CYS B 1 88 ? 14.047 20.906 9.211 1 97.06 88 CYS B CA 1
ATOM 3077 C C . CYS B 1 88 ? 14.547 21.828 8.109 1 97.06 88 CYS B C 1
ATOM 3079 O O . CYS B 1 88 ? 15.602 21.594 7.523 1 97.06 88 CYS B O 1
ATOM 3081 N N . CYS B 1 89 ? 13.773 22.75 7.836 1 96.25 89 CYS B N 1
ATOM 3082 C CA . CYS B 1 89 ? 14.156 23.859 6.965 1 96.25 89 CYS B CA 1
ATOM 3083 C C . CYS B 1 89 ? 13.672 25.188 7.535 1 96.25 89 CYS B C 1
ATOM 3085 O O . CYS B 1 89 ? 12.477 25.391 7.719 1 96.25 89 CYS B O 1
ATOM 3087 N N . ASP B 1 90 ? 14.641 26.109 7.828 1 91.31 90 ASP B N 1
ATOM 3088 C CA . ASP B 1 90 ? 14.312 27.422 8.406 1 91.31 90 ASP B CA 1
ATOM 3089 C C . ASP B 1 90 ? 14.562 28.531 7.398 1 91.31 90 ASP B C 1
ATOM 3091 O O . ASP B 1 90 ? 15.641 28.609 6.793 1 91.31 90 ASP B O 1
ATOM 3095 N N . ALA B 1 91 ? 13.688 29.5 7.348 1 82.75 91 ALA B N 1
ATOM 3096 C CA . ALA B 1 91 ? 13.766 30.766 6.609 1 82.75 91 ALA B CA 1
ATOM 3097 C C . ALA B 1 91 ? 14.328 30.531 5.207 1 82.75 91 ALA B C 1
ATOM 3099 O O . ALA B 1 91 ? 15.227 31.266 4.77 1 82.75 91 ALA B O 1
ATOM 3100 N N . GLY B 1 92 ? 13.922 29.484 4.559 1 72.25 92 GLY B N 1
ATOM 3101 C CA . GLY B 1 92 ? 14.328 29.234 3.184 1 72.25 92 GLY B CA 1
ATOM 3102 C C . GLY B 1 92 ? 15.742 28.703 3.062 1 72.25 92 GLY B C 1
ATOM 3103 O O . GLY B 1 92 ? 16.344 28.781 1.988 1 72.25 92 GLY B O 1
ATOM 3104 N N . GLY B 1 93 ? 16.266 28.312 4.098 1 85.81 93 GLY B N 1
ATOM 3105 C CA . GLY B 1 93 ? 17.625 27.781 4.074 1 85.81 93 GLY B CA 1
ATOM 3106 C C . GLY B 1 93 ? 17.672 26.312 3.66 1 85.81 93 GLY B C 1
ATOM 3107 O O . GLY B 1 93 ? 16.766 25.812 3.016 1 85.81 93 GLY B O 1
ATOM 3108 N N . SER B 1 94 ? 18.828 25.672 3.891 1 93.19 94 SER B N 1
ATOM 3109 C CA . SER B 1 94 ? 19.062 24.281 3.557 1 93.19 94 SER B CA 1
ATOM 3110 C C . SER B 1 94 ? 18.422 23.344 4.578 1 93.19 94 SER B C 1
ATOM 3112 O O . SER B 1 94 ? 18.234 23.719 5.738 1 93.19 94 SER B O 1
ATOM 3114 N N . TRP B 1 95 ? 18.094 22.281 4.102 1 97.25 95 TRP B N 1
ATOM 3115 C CA . TRP B 1 95 ? 17.531 21.25 4.973 1 97.25 95 TRP B CA 1
ATOM 3116 C C . TRP B 1 95 ? 18.594 20.688 5.91 1 97.25 95 TRP B C 1
ATOM 3118 O O . TRP B 1 95 ? 19.734 20.484 5.516 1 97.25 95 TRP B O 1
ATOM 3128 N N . TYR B 1 96 ? 18.188 20.359 7.121 1 96.94 96 TYR B N 1
ATOM 3129 C CA . TYR B 1 96 ? 19.047 19.688 8.094 1 96.94 96 TYR B CA 1
ATOM 3130 C C . TYR B 1 96 ? 18.234 18.734 8.969 1 96.94 96 TYR B C 1
ATOM 3132 O O . TYR B 1 96 ? 17 18.828 9.023 1 96.94 96 TYR B O 1
ATOM 3140 N N . GLU B 1 97 ? 18.891 17.812 9.625 1 97.25 97 GLU B N 1
ATOM 3141 C CA . GLU B 1 97 ? 18.234 16.844 10.492 1 97.25 97 GLU B CA 1
ATOM 3142 C C . GLU B 1 97 ? 17.797 17.484 11.805 1 97.25 97 GLU B C 1
ATOM 3144 O O . GLU B 1 97 ? 18.594 18.172 12.461 1 97.25 97 GLU B O 1
ATOM 3149 N N . GLY B 1 98 ? 16.578 17.281 12.164 1 97 98 GLY B N 1
ATOM 3150 C CA . GLY B 1 98 ? 16.031 17.875 13.375 1 97 98 GLY B CA 1
ATOM 3151 C C . GLY B 1 98 ? 16.359 17.094 14.633 1 97 98 GLY B C 1
ATOM 3152 O O . GLY B 1 98 ? 16.812 15.945 14.555 1 97 98 GLY B O 1
ATOM 3153 N N . ASP B 1 99 ? 16.031 17.672 15.758 1 96.12 99 ASP B N 1
ATOM 3154 C CA . ASP B 1 99 ? 16.422 17.141 17.062 1 96.12 99 ASP B CA 1
ATOM 3155 C C . ASP B 1 99 ? 15.625 15.883 17.406 1 96.12 99 ASP B C 1
ATOM 3157 O O . ASP B 1 99 ? 16.047 15.078 18.234 1 96.12 99 ASP B O 1
ATOM 3161 N N . LEU B 1 100 ? 14.453 15.773 16.844 1 97.44 100 LEU B N 1
ATOM 3162 C CA . LEU B 1 100 ? 13.672 14.57 17.125 1 97.44 100 LEU B CA 1
ATOM 3163 C C . LEU B 1 100 ? 14.414 13.32 16.656 1 97.44 100 LEU B C 1
ATOM 3165 O O . LEU B 1 100 ? 14.297 12.258 17.281 1 97.44 100 LEU B O 1
ATOM 3169 N N . SER B 1 101 ? 15.133 13.398 15.562 1 97.5 101 SER B N 1
ATOM 3170 C CA . SER B 1 101 ? 15.914 12.273 15.039 1 97.5 101 SER B CA 1
ATOM 3171 C C . SER B 1 101 ? 16.938 11.789 16.062 1 97.5 101 SER B C 1
ATOM 3173 O O . SER B 1 101 ? 17.281 10.609 16.094 1 97.5 101 SER B O 1
ATOM 3175 N N . LYS B 1 102 ? 17.344 12.68 16.859 1 95.31 102 LYS B N 1
ATOM 3176 C CA . LYS B 1 102 ? 18.375 12.352 17.844 1 95.31 102 LYS B CA 1
ATOM 3177 C C . LYS B 1 102 ? 17.781 11.547 19.016 1 95.31 102 LYS B C 1
ATOM 3179 O O . LYS B 1 102 ? 18.516 10.906 19.766 1 95.31 102 LYS B O 1
ATOM 3184 N N . LYS B 1 103 ? 16.547 11.625 19.172 1 96 103 LYS B N 1
ATOM 3185 C CA . LYS B 1 103 ? 15.898 10.875 20.25 1 96 103 LYS B CA 1
ATOM 3186 C C . LYS B 1 103 ? 15.914 9.375 19.969 1 96 103 LYS B C 1
ATOM 3188 O O . LYS B 1 103 ? 15.703 8.562 20.859 1 96 103 LYS B O 1
ATOM 3193 N N . LYS B 1 104 ? 16.062 8.93 18.734 1 95.62 104 LYS B N 1
ATOM 3194 C CA . LYS B 1 104 ? 16.172 7.539 18.297 1 95.62 104 LYS B CA 1
ATOM 3195 C C . LYS B 1 104 ? 14.938 6.734 18.719 1 95.62 104 LYS B C 1
ATOM 3197 O O . LYS B 1 104 ? 15.07 5.664 19.312 1 95.62 104 LYS B O 1
ATOM 3202 N N . VAL B 1 105 ? 13.82 7.324 18.422 1 96.88 105 VAL B N 1
ATOM 3203 C CA . VAL B 1 105 ? 12.562 6.645 18.719 1 96.88 105 VAL B CA 1
ATOM 3204 C C . VAL B 1 105 ? 12.273 5.613 17.625 1 96.88 105 VAL B C 1
ATOM 3206 O O . VAL B 1 105 ? 12.164 5.961 16.453 1 96.88 105 VAL B O 1
ATOM 3209 N N . GLN B 1 106 ? 12.156 4.379 18.016 1 96.12 106 GLN B N 1
ATOM 3210 C CA . GLN B 1 106 ? 11.742 3.324 17.109 1 96.12 106 GLN B CA 1
ATOM 3211 C C . GLN B 1 106 ? 10.227 3.137 17.125 1 96.12 106 GLN B C 1
ATOM 3213 O O . GLN B 1 106 ? 9.648 2.816 18.156 1 96.12 106 GLN B O 1
ATOM 3218 N N . VAL B 1 107 ? 9.617 3.262 16 1 96 107 VAL B N 1
ATOM 3219 C CA . VAL B 1 107 ? 8.164 3.129 15.906 1 96 107 VAL B CA 1
ATOM 3220 C C . VAL B 1 107 ? 7.805 1.757 15.344 1 96 107 VAL B C 1
ATOM 3222 O O . VAL B 1 107 ? 8.68 1.027 14.867 1 96 107 VAL B O 1
ATOM 3225 N N . ALA B 1 108 ? 6.535 1.455 15.508 1 91.69 108 ALA B N 1
ATOM 3226 C CA . ALA B 1 108 ? 6.082 0.243 14.836 1 91.69 108 ALA B CA 1
ATOM 3227 C C . ALA B 1 108 ? 6.281 0.348 13.328 1 91.69 108 ALA B C 1
ATOM 3229 O O . ALA B 1 108 ? 6.07 1.411 12.734 1 91.69 108 ALA B O 1
ATOM 3230 N N . PRO B 1 109 ? 6.629 -0.735 12.648 1 86.88 109 PRO B N 1
ATOM 3231 C CA . PRO B 1 109 ? 6.855 -0.685 11.203 1 86.88 109 PRO B CA 1
ATOM 3232 C C . PRO B 1 109 ? 5.617 -0.256 10.422 1 86.88 109 PRO B C 1
ATOM 3234 O O . PRO B 1 109 ? 5.723 0.194 9.281 1 86.88 109 PRO B O 1
ATOM 3237 N N . TYR B 1 110 ? 4.445 -0.424 10.984 1 85.81 110 TYR B N 1
ATOM 3238 C CA . TYR B 1 110 ? 3.193 -0.07 10.328 1 85.81 110 TYR B CA 1
ATOM 3239 C C . TYR B 1 110 ? 2.678 1.275 10.82 1 85.81 110 TYR B C 1
ATOM 3241 O O . TYR B 1 110 ? 1.56 1.679 10.492 1 85.81 110 TYR B O 1
ATOM 3249 N N . SER B 1 111 ? 3.508 1.944 11.617 1 93.06 111 SER B N 1
ATOM 3250 C CA . SER B 1 111 ? 3.066 3.213 12.188 1 93.06 111 SER B CA 1
ATOM 3251 C C . SER B 1 111 ? 2.783 4.242 11.102 1 93.06 111 SER B C 1
ATOM 3253 O O . SER B 1 111 ? 3.574 4.398 10.164 1 93.06 111 SER B O 1
ATOM 3255 N N . MET B 1 112 ? 1.657 4.902 11.266 1 94.75 112 MET B N 1
ATOM 3256 C CA . MET B 1 112 ? 1.431 6.16 10.562 1 94.75 112 MET B CA 1
ATOM 3257 C C . MET B 1 112 ? 1.926 7.344 11.391 1 94.75 112 MET B C 1
ATOM 3259 O O . MET B 1 112 ? 2.477 7.156 12.477 1 94.75 112 MET B O 1
ATOM 3263 N N . LEU B 1 113 ? 1.843 8.57 10.75 1 97.75 113 LEU B N 1
ATOM 3264 C CA . LEU B 1 113 ? 2.332 9.766 11.422 1 97.75 113 LEU B CA 1
ATOM 3265 C C . LEU B 1 113 ? 1.347 10.914 11.273 1 97.75 113 LEU B C 1
ATOM 3267 O O . LEU B 1 113 ? 0.656 11.016 10.25 1 97.75 113 LEU B O 1
ATOM 3271 N N . SER B 1 114 ? 1.338 11.695 12.234 1 98.31 114 SER B N 1
ATOM 3272 C CA . SER B 1 114 ? 0.649 12.977 12.164 1 98.31 114 SER B CA 1
ATOM 3273 C C . SER B 1 114 ? 1.367 14.039 12.992 1 98.31 114 SER B C 1
ATOM 3275 O O . SER B 1 114 ? 2 13.719 14 1 98.31 114 SER B O 1
ATOM 3277 N N . ALA B 1 115 ? 1.304 15.242 12.531 1 98 115 ALA B N 1
ATOM 3278 C CA . ALA B 1 115 ? 1.941 16.344 13.242 1 98 115 ALA B CA 1
ATOM 3279 C C . ALA B 1 115 ? 1.153 17.641 13.07 1 98 115 ALA B C 1
ATOM 3281 O O . ALA B 1 115 ? 0.461 17.812 12.062 1 98 115 ALA B O 1
ATOM 3282 N N . CYS B 1 116 ? 1.289 18.516 14.07 1 95.19 116 CYS B N 1
ATOM 3283 C CA . CYS B 1 116 ? 0.678 19.828 13.945 1 95.19 116 CYS B CA 1
ATOM 3284 C C . CYS B 1 116 ? 1.45 20.875 14.758 1 95.19 116 CYS B C 1
ATOM 3286 O O . CYS B 1 116 ? 2.066 20.531 15.773 1 95.19 116 CYS B O 1
ATOM 3288 N N . PHE B 1 117 ? 1.459 22.047 14.25 1 91.88 117 PHE B N 1
ATOM 3289 C CA . PHE B 1 117 ? 1.852 23.203 15.031 1 91.88 117 PHE B CA 1
ATOM 3290 C C . PHE B 1 117 ? 0.7 23.672 15.914 1 91.88 117 PHE B C 1
ATOM 3292 O O . PHE B 1 117 ? -0.454 23.688 15.477 1 91.88 117 PHE B O 1
ATOM 3299 N N . LEU B 1 118 ? 1.104 24 17.125 1 88.62 118 LEU B N 1
ATOM 3300 C CA . LEU B 1 118 ? 0.059 24.516 18 1 88.62 118 LEU B CA 1
ATOM 3301 C C . LEU B 1 118 ? -0.203 26 17.719 1 88.62 118 LEU B C 1
ATOM 3303 O O . LEU B 1 118 ? 0.719 26.812 17.766 1 88.62 118 LEU B O 1
ATOM 3307 N N . ALA B 1 119 ? -1.418 26.219 17.391 1 75.88 119 ALA B N 1
ATOM 3308 C CA . ALA B 1 119 ? -1.825 27.578 17.031 1 75.88 119 ALA B CA 1
ATOM 3309 C C . ALA B 1 119 ? -2.098 28.406 18.266 1 75.88 119 ALA B C 1
ATOM 3311 O O . ALA B 1 119 ? -2.299 27.875 19.359 1 75.88 119 ALA B O 1
ATOM 3312 N N . GLY B 1 120 ? -2.07 29.734 18.156 1 65.12 120 GLY B N 1
ATOM 3313 C CA . GLY B 1 120 ? -2.512 30.656 19.188 1 65.12 120 GLY B CA 1
ATOM 3314 C C . GLY B 1 120 ? -1.372 31.203 20.031 1 65.12 120 GLY B C 1
ATOM 3315 O O . GLY B 1 120 ? -1.579 32.094 20.875 1 65.12 120 GLY B O 1
ATOM 3316 N N . THR B 1 121 ? -0.302 30.5 19.828 1 63.62 121 THR B N 1
ATOM 3317 C CA . THR B 1 121 ? 0.804 31.062 20.594 1 63.62 121 THR B CA 1
ATOM 3318 C C . THR B 1 121 ? 1.913 31.547 19.672 1 63.62 121 THR B C 1
ATOM 3320 O O . THR B 1 121 ? 1.98 31.141 18.516 1 63.62 121 THR B O 1
ATOM 3323 N N . GLU B 1 122 ? 2.574 32.438 20.078 1 67.12 122 GLU B N 1
ATOM 3324 C CA . GLU B 1 122 ? 3.736 32.938 19.344 1 67.12 122 GLU B CA 1
ATOM 3325 C C . GLU B 1 122 ? 4.906 31.953 19.453 1 67.12 122 GLU B C 1
ATOM 3327 O O . GLU B 1 122 ? 5.863 32.031 18.688 1 67.12 122 GLU B O 1
ATOM 3332 N N . LYS B 1 123 ? 4.762 31.094 20.281 1 76.38 123 LYS B N 1
ATOM 3333 C CA . LYS B 1 123 ? 5.859 30.156 20.516 1 76.38 123 LYS B CA 1
ATOM 3334 C C . LYS B 1 123 ? 5.777 28.984 19.547 1 76.38 123 LYS B C 1
ATOM 3336 O O . LYS B 1 123 ? 4.691 28.625 19.094 1 76.38 123 LYS B O 1
ATOM 3341 N N . LEU B 1 124 ? 6.969 28.531 19.219 1 83.31 124 LEU B N 1
ATOM 3342 C CA . LEU B 1 124 ? 7.047 27.344 18.391 1 83.31 124 LEU B CA 1
ATOM 3343 C C . LEU B 1 124 ? 6.695 26.094 19.188 1 83.31 124 LEU B C 1
ATOM 3345 O O . LEU B 1 124 ? 7.52 25.594 19.969 1 83.31 124 LEU B O 1
ATOM 3349 N N . GLN B 1 125 ? 5.488 25.656 19.094 1 91.44 125 GLN B N 1
ATOM 3350 C CA . GLN B 1 125 ? 5.023 24.438 19.75 1 91.44 125 GLN B CA 1
ATOM 3351 C C . GLN B 1 125 ? 4.492 23.438 18.719 1 91.44 125 GLN B C 1
ATOM 3353 O O . GLN B 1 125 ? 3.74 23.812 17.828 1 91.44 125 GLN B O 1
ATOM 3358 N N . MET B 1 126 ? 4.988 22.219 18.875 1 94.81 126 MET B N 1
ATOM 3359 C CA . MET B 1 126 ? 4.621 21.172 17.906 1 94.81 126 MET B CA 1
ATOM 3360 C C . MET B 1 126 ? 4.254 19.875 18.609 1 94.81 126 MET B C 1
ATOM 3362 O O . MET B 1 126 ? 4.734 19.609 19.719 1 94.81 126 MET B O 1
ATOM 3366 N N . ARG B 1 127 ? 3.395 19.156 18.016 1 96.94 127 ARG B N 1
ATOM 3367 C CA . ARG B 1 127 ? 3.078 17.797 18.438 1 96.94 127 ARG B CA 1
ATOM 3368 C C . ARG B 1 127 ? 3.264 16.812 17.281 1 96.94 127 ARG B C 1
ATOM 3370 O O . ARG B 1 127 ? 2.99 17.141 16.125 1 96.94 127 ARG B O 1
ATOM 3377 N N . VAL B 1 128 ? 3.771 15.641 17.594 1 98.31 128 VAL B N 1
ATOM 3378 C CA . VAL B 1 128 ? 3.881 14.531 16.656 1 98.31 128 VAL B CA 1
ATOM 3379 C C . VAL B 1 128 ? 3.27 13.273 17.266 1 98.31 128 VAL B C 1
ATOM 3381 O O . VAL B 1 128 ? 3.467 12.992 18.453 1 98.31 128 VAL B O 1
ATOM 3384 N N . TYR B 1 129 ? 2.504 12.555 16.516 1 98.62 129 TYR B N 1
ATOM 3385 C CA . TYR B 1 1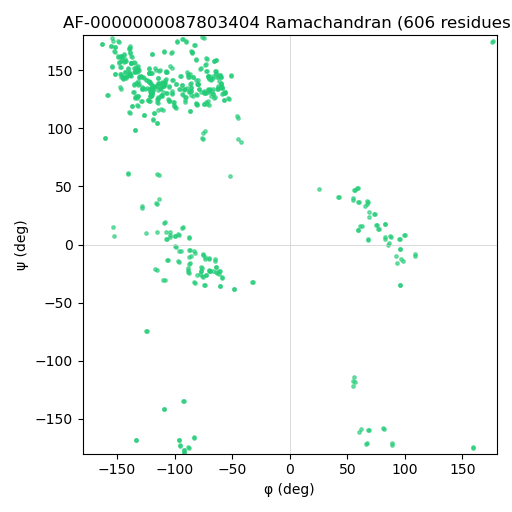29 ? 1.853 11.328 16.938 1 98.62 129 TYR B CA 1
ATOM 3386 C C . TYR B 1 129 ? 2.326 10.141 16.125 1 98.62 129 TYR B C 1
ATOM 3388 O O . TYR B 1 129 ? 2.494 10.25 14.898 1 98.62 129 TYR B O 1
ATOM 3396 N N . PHE B 1 130 ? 2.596 9.047 16.766 1 98.25 130 PHE B N 1
ATOM 3397 C CA . PHE B 1 130 ? 3.053 7.816 16.125 1 98.25 130 PHE B CA 1
ATOM 3398 C C . PHE B 1 130 ? 2.656 6.602 16.953 1 98.25 130 PHE B C 1
ATOM 3400 O O . PHE B 1 130 ? 2.215 6.738 18.094 1 98.25 130 PHE B O 1
ATOM 3407 N N . GLN B 1 131 ? 2.77 5.484 16.359 1 95.25 131 GLN B N 1
ATOM 3408 C CA . GLN B 1 131 ? 2.373 4.234 17 1 95.25 131 GLN B CA 1
ATOM 3409 C C . GLN B 1 131 ? 3.592 3.387 17.359 1 95.25 131 GLN B C 1
ATOM 3411 O O . GLN B 1 131 ? 4.523 3.264 16.562 1 95.25 131 GLN B O 1
ATOM 3416 N N . LEU B 1 132 ? 3.523 2.789 18.547 1 94.12 132 LEU B N 1
ATOM 3417 C CA . LEU B 1 132 ? 4.594 1.906 19 1 94.12 132 LEU B CA 1
ATOM 3418 C C . LEU B 1 132 ? 4.238 0.446 18.734 1 94.12 132 LEU B C 1
ATOM 3420 O O . LEU B 1 132 ? 3.137 0.144 18.266 1 94.12 132 LEU B O 1
ATOM 3424 N N . MET B 1 133 ? 5.195 -0.399 19.031 1 85.56 133 MET B N 1
ATOM 3425 C CA . MET B 1 133 ? 5.055 -1.82 18.719 1 85.56 133 MET B CA 1
ATOM 3426 C C . MET B 1 133 ? 3.943 -2.449 19.562 1 85.56 133 MET B C 1
ATOM 3428 O O . MET B 1 133 ? 3.385 -3.48 19.172 1 85.56 133 MET B O 1
ATOM 3432 N N . ASP B 1 134 ? 3.645 -1.83 20.672 1 86.75 134 ASP B N 1
ATOM 3433 C CA . ASP B 1 134 ? 2.572 -2.355 21.516 1 86.75 134 ASP B CA 1
ATOM 3434 C C . ASP B 1 134 ? 1.219 -1.786 21.094 1 86.75 134 ASP B C 1
ATOM 3436 O O . ASP B 1 134 ? 0.232 -1.915 21.812 1 86.75 134 ASP B O 1
ATOM 3440 N N . ASN B 1 135 ? 1.21 -1.054 20 1 87.31 135 ASN B N 1
ATOM 3441 C CA . ASN B 1 135 ? 0.03 -0.521 19.328 1 87.31 135 ASN B CA 1
ATOM 3442 C C . ASN B 1 135 ? -0.56 0.665 20.078 1 87.31 135 ASN B C 1
ATOM 3444 O O . ASN B 1 135 ? -1.719 1.028 19.859 1 87.31 135 ASN B O 1
ATOM 3448 N N . THR B 1 136 ? 0.253 1.199 20.938 1 94.06 136 THR B N 1
ATOM 3449 C CA . THR B 1 136 ? -0.174 2.438 21.578 1 94.06 136 THR B CA 1
ATOM 3450 C C . THR B 1 136 ? 0.252 3.648 20.75 1 94.06 136 THR B C 1
ATOM 3452 O O . THR B 1 136 ? 1.315 3.639 20.125 1 94.06 136 THR B O 1
ATOM 3455 N N . ILE B 1 137 ? -0.615 4.617 20.828 1 97.12 137 ILE B N 1
ATOM 3456 C CA . ILE B 1 137 ? -0.304 5.875 20.172 1 97.12 137 ILE B CA 1
ATOM 3457 C C . ILE B 1 137 ? 0.427 6.805 21.125 1 97.12 137 ILE B C 1
ATOM 3459 O O . ILE B 1 137 ? -0.062 7.074 22.234 1 97.12 137 ILE B O 1
ATOM 3463 N N . LYS B 1 138 ? 1.565 7.285 20.672 1 98 138 LYS B N 1
ATOM 3464 C CA . LYS B 1 138 ? 2.375 8.195 21.484 1 98 138 LYS B CA 1
ATOM 3465 C C . LYS B 1 138 ? 2.309 9.617 20.953 1 98 138 LYS B C 1
ATOM 3467 O O . LYS B 1 138 ? 2.123 9.828 19.75 1 98 138 LYS B O 1
ATOM 3472 N N . GLU B 1 139 ? 2.414 10.516 21.891 1 98.06 139 GLU B N 1
ATOM 3473 C CA . GLU B 1 139 ? 2.541 11.938 21.594 1 98.06 139 GLU B CA 1
ATOM 3474 C C . GLU B 1 139 ? 3.9 12.477 22.047 1 98.06 139 GLU B C 1
ATOM 3476 O O . GLU B 1 139 ? 4.262 12.367 23.219 1 98.06 139 GLU B O 1
ATOM 3481 N N . PHE B 1 140 ? 4.602 13.016 21.109 1 98.12 140 PHE B N 1
ATOM 3482 C CA . PHE B 1 140 ? 5.777 13.812 21.422 1 98.12 140 PHE B CA 1
ATOM 3483 C C . PHE B 1 140 ? 5.52 15.289 21.188 1 98.12 140 PHE B C 1
ATOM 3485 O O . PHE B 1 140 ? 4.836 15.656 20.219 1 98.12 140 PHE B O 1
ATOM 3492 N N . GLY B 1 141 ? 6.09 16.078 22.094 1 96.81 141 GLY B N 1
ATOM 3493 C CA . GLY B 1 141 ? 5.895 17.516 21.969 1 96.81 141 GLY B CA 1
ATOM 3494 C C . GLY B 1 141 ? 7.184 18.312 22.078 1 96.81 141 GLY B C 1
ATOM 3495 O O . GLY B 1 141 ? 8.102 17.906 22.797 1 96.81 141 GLY B O 1
ATOM 3496 N N . TYR B 1 142 ? 7.246 19.266 21.297 1 95.44 142 TYR B N 1
ATOM 3497 C CA . TYR B 1 142 ? 8.258 20.312 21.406 1 95.44 142 TYR B CA 1
ATOM 3498 C C . TYR B 1 142 ? 7.629 21.625 21.859 1 95.44 142 TYR B C 1
ATOM 3500 O O . TYR B 1 142 ? 6.77 22.188 21.172 1 95.44 142 TYR B O 1
ATOM 3508 N N . ASN B 1 143 ? 8.062 22.031 23.062 1 89.69 143 ASN B N 1
ATOM 3509 C CA . ASN B 1 143 ? 7.625 23.312 23.594 1 89.69 143 ASN B CA 1
ATOM 3510 C C . ASN B 1 143 ? 8.773 24.312 23.672 1 89.69 143 ASN B C 1
ATOM 3512 O O . ASN B 1 143 ? 9.906 23.938 23.969 1 89.69 143 ASN B O 1
ATOM 3516 N N . ASP B 1 144 ? 8.773 25.328 23.031 1 83 144 ASP B N 1
ATOM 3517 C CA . ASP B 1 144 ? 9.844 26.312 23.031 1 83 144 ASP B CA 1
ATOM 3518 C C . ASP B 1 144 ? 10.211 26.734 24.453 1 83 144 ASP B C 1
ATOM 3520 O O . ASP B 1 144 ? 10.117 27.906 24.812 1 83 144 ASP B O 1
ATOM 3524 N N . ASN B 1 145 ? 10.617 25.75 25.281 1 79.88 145 ASN B N 1
ATOM 3525 C CA . ASN B 1 145 ? 10.984 26 26.672 1 79.88 145 ASN B CA 1
ATOM 3526 C C . ASN B 1 145 ? 12.391 25.5 26.984 1 79.88 145 ASN B C 1
ATOM 3528 O O . ASN B 1 145 ? 12.766 25.359 28.141 1 79.88 145 ASN B O 1
ATOM 3532 N N . GLY B 1 146 ? 13.094 25.141 25.984 1 84.25 146 GLY B N 1
ATOM 3533 C CA . GLY B 1 146 ? 14.484 24.75 26.141 1 84.25 146 GLY B CA 1
ATOM 3534 C C . GLY B 1 146 ? 14.656 23.281 26.484 1 84.25 146 GLY B C 1
ATOM 3535 O O . GLY B 1 146 ? 15.781 22.797 26.609 1 84.25 146 GLY B O 1
ATOM 3536 N N . LYS B 1 147 ? 13.664 22.484 26.594 1 91 147 LYS B N 1
ATOM 3537 C CA . LYS B 1 147 ? 13.773 21.094 27.016 1 91 147 LYS B CA 1
ATOM 3538 C C . LYS B 1 147 ? 13.734 20.156 25.812 1 91 147 LYS B C 1
ATOM 3540 O O . LYS B 1 147 ? 13.859 18.938 25.969 1 91 147 LYS B O 1
ATOM 3545 N N . GLY B 1 148 ? 13.594 20.703 24.656 1 93.75 148 GLY B N 1
ATOM 3546 C CA . GLY B 1 148 ? 13.547 19.891 23.453 1 93.75 148 GLY B CA 1
ATOM 3547 C C . GLY B 1 148 ? 12.297 19.047 23.344 1 93.75 148 GLY B C 1
ATOM 3548 O O . GLY B 1 148 ? 11.258 19.391 23.906 1 93.75 148 GLY B O 1
ATOM 3549 N N . TRP B 1 149 ? 12.367 18 22.531 1 97.06 149 TRP B N 1
ATOM 3550 C CA . TRP B 1 149 ? 11.25 17.094 22.359 1 97.06 149 TRP B CA 1
ATOM 3551 C C . TRP B 1 149 ? 11.016 16.25 23.609 1 97.06 149 TRP B C 1
ATOM 3553 O O . TRP B 1 149 ? 11.969 15.734 24.203 1 97.06 149 TRP B O 1
ATOM 3563 N N . GLN B 1 150 ? 9.789 16.188 23.984 1 96.31 150 GLN B N 1
ATOM 3564 C CA . GLN B 1 150 ? 9.406 15.43 25.172 1 96.31 150 GLN B CA 1
ATOM 3565 C C . GLN B 1 150 ? 8.219 14.508 24.891 1 96.31 150 GLN B C 1
ATOM 3567 O O . GLN B 1 150 ? 7.395 14.805 24.016 1 96.31 150 GLN B O 1
ATOM 3572 N N . GLU B 1 151 ? 8.203 13.43 25.625 1 95.81 151 GLU B N 1
ATOM 3573 C CA . GLU B 1 151 ? 7.004 12.602 25.609 1 95.81 151 GLU B CA 1
ATOM 3574 C C . GLU B 1 151 ? 5.844 13.297 26.328 1 95.81 151 GLU B C 1
ATOM 3576 O O . GLU B 1 151 ? 6.02 13.852 27.406 1 95.81 151 GLU B O 1
ATOM 3581 N N . MET B 1 152 ? 4.742 13.273 25.688 1 95.44 152 MET B N 1
ATOM 3582 C CA . MET B 1 152 ? 3.541 13.891 26.234 1 95.44 152 MET B CA 1
ATOM 3583 C C . MET B 1 152 ? 2.527 12.836 26.656 1 95.44 152 MET B C 1
ATOM 3585 O O . MET B 1 152 ? 2.889 11.844 27.297 1 95.44 152 MET B O 1
ATOM 3589 N N . THR B 1 153 ? 1.28 13.086 26.438 1 93.12 153 THR B N 1
ATOM 3590 C CA . THR B 1 153 ? 0.218 12.18 26.859 1 93.12 153 THR B CA 1
ATOM 3591 C C . THR B 1 153 ? 0.062 11.023 25.875 1 93.12 153 THR B C 1
ATOM 3593 O O . THR B 1 153 ? -0.063 11.242 24.672 1 93.12 153 THR B O 1
ATOM 3596 N N . GLY B 1 154 ? 0.058 9.828 26.359 1 94.81 154 GLY B N 1
ATOM 3597 C CA . GLY B 1 154 ? -0.299 8.68 25.547 1 94.81 154 GLY B CA 1
ATOM 3598 C C . GLY B 1 154 ? -1.766 8.656 25.156 1 94.81 154 GLY B C 1
ATOM 3599 O O . GLY B 1 154 ? -2.633 8.977 25.969 1 94.81 154 GLY B O 1
ATOM 3600 N N . GLN B 1 155 ? -2.023 8.25 23.969 1 95.56 155 GLN B N 1
ATOM 3601 C CA . GLN B 1 155 ? -3.389 8.336 23.469 1 95.56 155 GLN B CA 1
ATOM 3602 C C . GLN B 1 155 ? -4.062 6.969 23.469 1 95.56 155 GLN B C 1
ATOM 3604 O O . GLN B 1 155 ? -5.141 6.797 22.891 1 95.56 155 GLN B O 1
ATOM 3609 N N . GLY B 1 156 ? -3.404 5.988 24.047 1 93.19 156 GLY B N 1
ATOM 3610 C CA . GLY B 1 156 ? -3.994 4.668 24.188 1 93.19 156 GLY B CA 1
ATOM 3611 C C . GLY B 1 156 ? -3.725 3.76 23 1 93.19 156 GLY B C 1
ATOM 3612 O O . GLY B 1 156 ? -2.906 4.082 22.141 1 93.19 156 GLY B O 1
ATOM 3613 N N . ARG B 1 157 ? -4.395 2.617 23.047 1 89.69 157 ARG B N 1
ATOM 3614 C CA . ARG B 1 157 ? -4.219 1.606 22 1 89.69 157 ARG B CA 1
ATOM 3615 C C . ARG B 1 157 ? -5.098 1.903 20.797 1 89.69 157 ARG B C 1
ATOM 3617 O O . ARG B 1 157 ? -6.199 2.439 20.938 1 89.69 157 ARG B O 1
ATOM 3624 N N . ALA B 1 158 ? -4.59 1.626 19.688 1 89.5 158 ALA B N 1
ATOM 3625 C CA . ALA B 1 158 ? -5.332 1.78 18.438 1 89.5 158 ALA B CA 1
ATOM 3626 C C . ALA B 1 158 ? -5.07 0.61 17.5 1 89.5 158 ALA B C 1
ATOM 3628 O O . ALA B 1 158 ? -4.203 -0.225 17.766 1 89.5 158 ALA B O 1
ATOM 3629 N N . LEU B 1 159 ? -5.832 0.593 16.484 1 84.75 159 LEU B N 1
ATOM 3630 C CA . LEU B 1 159 ? -5.621 -0.406 15.438 1 84.75 159 LEU B CA 1
ATOM 3631 C C . LEU B 1 159 ? -4.203 -0.315 14.875 1 84.75 159 LEU B C 1
ATOM 3633 O O . LEU B 1 159 ? -3.719 0.778 14.578 1 84.75 159 LEU B O 1
ATOM 3637 N N . PRO B 1 160 ? -3.529 -1.491 14.812 1 84.12 160 PRO B N 1
ATOM 3638 C CA . PRO B 1 160 ? -2.211 -1.426 14.172 1 84.12 160 PRO B CA 1
ATOM 3639 C C . PRO B 1 160 ? -2.254 -0.783 12.789 1 84.12 160 PRO B C 1
ATOM 3641 O O . PRO B 1 160 ? -3.021 -1.218 11.93 1 84.12 160 PRO B O 1
ATOM 3644 N N . GLY B 1 161 ? -1.446 0.229 12.609 1 86.81 161 GLY B N 1
ATOM 3645 C CA . GLY B 1 161 ? -1.41 0.911 11.328 1 86.81 161 GLY B CA 1
ATOM 3646 C C . GLY B 1 161 ? -2.508 1.946 11.172 1 86.81 161 GLY B C 1
ATOM 3647 O O . GLY B 1 161 ? -2.836 2.348 10.055 1 86.81 161 GLY B O 1
ATOM 3648 N N . THR B 1 162 ? -3.049 2.316 12.242 1 90.12 162 THR B N 1
ATOM 3649 C CA . THR B 1 162 ? -4.141 3.283 12.219 1 90.12 162 THR B CA 1
ATOM 3650 C C . THR B 1 162 ? -3.689 4.59 11.57 1 90.12 162 THR B C 1
ATOM 3652 O O . THR B 1 162 ? -2.578 5.059 11.812 1 90.12 162 THR B O 1
ATOM 3655 N N . GLY B 1 163 ? -4.559 5.113 10.656 1 91.94 163 GLY B N 1
ATOM 3656 C CA . GLY B 1 163 ? -4.352 6.48 10.211 1 91.94 163 GLY B CA 1
ATOM 3657 C C . GLY B 1 163 ? -4.52 7.504 11.32 1 91.94 163 GLY B C 1
ATOM 3658 O O . GLY B 1 163 ? -5.309 7.297 12.25 1 91.94 163 GLY B O 1
ATOM 3659 N N . MET B 1 164 ? -3.766 8.609 11.18 1 96.5 164 MET B N 1
ATOM 3660 C CA . MET B 1 164 ? -3.861 9.695 12.156 1 96.5 164 MET B CA 1
ATOM 3661 C C . MET B 1 164 ? -3.836 11.055 11.461 1 96.5 164 MET B C 1
ATOM 3663 O O . MET B 1 164 ? -3.17 11.219 10.438 1 96.5 164 MET B O 1
ATOM 3667 N N . ALA B 1 165 ? -4.523 11.922 12.016 1 98.12 165 ALA B N 1
ATOM 3668 C CA . ALA B 1 165 ? -4.496 13.32 11.586 1 98.12 165 ALA B CA 1
ATOM 3669 C C . ALA B 1 165 ? -4.715 14.258 12.766 1 98.12 165 ALA B C 1
ATOM 3671 O O . ALA B 1 165 ? -5.562 14.008 13.625 1 98.12 165 ALA B O 1
ATOM 3672 N N . CYS B 1 166 ? -3.938 15.312 12.867 1 97.44 166 CYS B N 1
ATOM 3673 C CA . CYS B 1 166 ? -4.125 16.25 13.961 1 97.44 166 CYS B CA 1
ATOM 3674 C C . CYS B 1 166 ? -4.07 17.688 13.461 1 97.44 166 CYS B C 1
ATOM 3676 O O . CYS B 1 166 ? -3.467 17.969 12.43 1 97.44 166 CYS B O 1
ATOM 3678 N N . THR B 1 167 ? -4.738 18.531 14.148 1 95.12 167 THR B N 1
ATOM 3679 C CA . THR B 1 167 ? -4.746 19.953 13.859 1 95.12 167 THR B CA 1
ATOM 3680 C C . THR B 1 167 ? -4.93 20.766 15.141 1 95.12 167 THR B C 1
ATOM 3682 O O . THR B 1 167 ? -5.195 20.188 16.203 1 95.12 167 THR B O 1
ATOM 3685 N N . SER B 1 168 ? -4.609 21.969 15.086 1 91.5 168 SER B N 1
ATOM 3686 C CA . SER B 1 168 ? -4.82 22.922 16.172 1 91.5 168 SER B CA 1
ATOM 3687 C C . SER B 1 168 ? -5.457 24.219 15.672 1 91.5 168 SER B C 1
ATOM 3689 O O . SER B 1 168 ? -5.258 24.594 14.516 1 91.5 168 SER B O 1
ATOM 3691 N N . PHE B 1 169 ? -6.277 24.844 16.562 1 78.62 169 PHE B N 1
ATOM 3692 C CA . PHE B 1 169 ? -7.047 26.047 16.234 1 78.62 169 PHE B CA 1
ATOM 3693 C C . PHE B 1 169 ? -6.289 27.297 16.641 1 78.62 169 PHE B C 1
ATOM 3695 O O . PHE B 1 169 ? -5.547 27.297 17.625 1 78.62 169 PHE B O 1
ATOM 3702 N N . HIS B 1 170 ? -6.578 28.219 15.719 1 71.81 170 HIS B N 1
ATOM 3703 C CA . HIS B 1 170 ? -6.105 29.531 16.141 1 71.81 170 HIS B CA 1
ATOM 3704 C C . HIS B 1 170 ? -7.023 30.125 17.203 1 71.81 170 HIS B C 1
ATOM 3706 O O . HIS B 1 170 ? -8.055 30.703 16.875 1 71.81 170 HIS B O 1
ATOM 3712 N N . ASP B 1 171 ? -6.727 29.891 18.359 1 71.38 171 ASP B N 1
ATOM 3713 C CA . ASP B 1 171 ? -7.5 30.406 19.5 1 71.38 171 ASP B CA 1
ATOM 3714 C C . ASP B 1 171 ? -6.582 30.906 20.609 1 71.38 171 ASP B C 1
ATOM 3716 O O . ASP B 1 171 ? -5.363 30.75 20.531 1 71.38 171 ASP B O 1
ATOM 3720 N N . SER B 1 172 ? -7.301 31.688 21.406 1 71.56 172 SER B N 1
ATOM 3721 C CA . SER B 1 172 ? -6.559 32.188 22.562 1 71.56 172 SER B CA 1
ATOM 3722 C C . SER B 1 172 ? -6.113 31.047 23.469 1 71.56 172 SER B C 1
ATOM 3724 O O . SER B 1 172 ? -5.121 31.188 24.203 1 71.56 172 SER B O 1
ATOM 3726 N N . LYS B 1 173 ? -6.824 30.031 23.359 1 79.88 173 LYS B N 1
ATOM 3727 C CA . LYS B 1 173 ? -6.477 28.844 24.156 1 79.88 173 LYS B CA 1
ATOM 3728 C C . LYS B 1 173 ? -6.016 27.703 23.266 1 79.88 173 LYS B C 1
ATOM 3730 O O . LYS B 1 173 ? -6.445 27.594 22.109 1 79.88 173 LYS B O 1
ATOM 3735 N N . LEU B 1 174 ? -5.16 26.922 23.875 1 85.94 174 LEU B N 1
ATOM 3736 C CA . LEU B 1 174 ? -4.617 25.797 23.125 1 85.94 174 LEU B CA 1
ATOM 3737 C C . LEU B 1 174 ? -5.676 24.703 22.938 1 85.94 174 LEU B C 1
ATOM 3739 O O . LEU B 1 174 ? -6.277 24.25 23.906 1 85.94 174 LEU B O 1
ATOM 3743 N N . ARG B 1 175 ? -5.895 24.406 21.703 1 90.25 175 ARG B N 1
ATOM 3744 C CA . ARG B 1 175 ? -6.805 23.312 21.344 1 90.25 175 ARG B CA 1
ATOM 3745 C C . ARG B 1 175 ? -6.188 22.406 20.281 1 90.25 175 ARG B C 1
ATOM 3747 O O . ARG B 1 175 ? -5.664 22.891 19.266 1 90.25 175 ARG B O 1
ATOM 3754 N N . ILE B 1 176 ? -6.199 21.109 20.594 1 94 176 ILE B N 1
ATOM 3755 C CA . ILE B 1 176 ? -5.715 20.109 19.656 1 94 176 ILE B CA 1
ATOM 3756 C C . ILE B 1 176 ? -6.832 19.125 19.328 1 94 176 ILE B C 1
ATOM 3758 O O . ILE B 1 176 ? -7.594 18.719 20.203 1 94 176 ILE B O 1
ATOM 3762 N N . ARG B 1 177 ? -7.004 18.812 18.094 1 96.12 177 ARG B N 1
ATOM 3763 C CA . ARG B 1 177 ? -7.875 17.719 17.641 1 96.12 177 ARG B CA 1
ATOM 3764 C C . ARG B 1 177 ? -7.066 16.609 16.984 1 96.12 177 ARG B C 1
ATOM 3766 O O . ARG B 1 177 ? -6.246 16.875 16.109 1 96.12 177 ARG B O 1
ATOM 3773 N N . LEU B 1 178 ? -7.238 15.43 17.469 1 97.62 178 LEU B N 1
ATOM 3774 C CA . LEU B 1 178 ? -6.578 14.242 16.938 1 97.62 178 LEU B CA 1
ATOM 3775 C C . LEU B 1 178 ? -7.605 13.219 16.453 1 97.62 178 LEU B C 1
ATOM 3777 O O . LEU B 1 178 ? -8.539 12.883 17.172 1 97.62 178 LEU B O 1
ATOM 3781 N N . TYR B 1 179 ? -7.445 12.766 15.258 1 97.69 179 TYR B N 1
ATOM 3782 C CA . TYR B 1 179 ? -8.32 11.75 14.68 1 97.69 179 TYR B CA 1
ATOM 3783 C C . TYR B 1 179 ? -7.57 10.445 14.469 1 97.69 179 TYR B C 1
ATOM 3785 O O . TYR B 1 179 ? -6.445 10.438 13.961 1 97.69 179 TYR B O 1
ATOM 3793 N N . MET B 1 180 ? -8.148 9.312 14.836 1 96.19 180 MET B N 1
ATOM 3794 C CA . MET B 1 180 ? -7.543 7.992 14.656 1 96.19 180 MET B CA 1
ATOM 3795 C C . MET B 1 180 ? -8.617 6.914 14.555 1 96.19 180 MET B C 1
ATOM 3797 O O . MET B 1 180 ? -9.812 7.211 14.625 1 96.19 180 MET B O 1
ATOM 3801 N N . GLN B 1 181 ? -8.18 5.723 14.297 1 90.88 181 GLN B N 1
ATOM 3802 C CA . GLN B 1 181 ? -9.094 4.59 14.172 1 90.88 181 GLN B CA 1
ATOM 3803 C C . GLN B 1 181 ? -8.93 3.621 15.336 1 90.88 181 GLN B C 1
ATOM 3805 O O . GLN B 1 181 ? -7.805 3.307 15.734 1 90.88 181 GLN B O 1
ATOM 3810 N N . ASP B 1 182 ? -10.062 3.156 15.789 1 88.62 182 ASP B N 1
ATOM 3811 C CA . ASP B 1 182 ? -10 2.178 16.875 1 88.62 182 ASP B CA 1
ATOM 3812 C C . ASP B 1 182 ? -10.008 0.752 16.328 1 88.62 182 ASP B C 1
ATOM 3814 O O . ASP B 1 182 ? -10.023 0.55 15.109 1 88.62 182 ASP B O 1
ATOM 3818 N N . GLU B 1 183 ? -9.898 -0.164 17.188 1 78.88 183 GLU B N 1
ATOM 3819 C CA . GLU B 1 183 ? -9.773 -1.565 16.797 1 78.88 183 GLU B CA 1
ATOM 3820 C C . GLU B 1 183 ? -11.078 -2.1 16.219 1 78.88 183 GLU B C 1
ATOM 3822 O O . GLU B 1 183 ? -11.109 -3.189 15.641 1 78.88 183 GLU B O 1
ATOM 3827 N N . ARG B 1 184 ? -12.227 -1.346 16.359 1 83.31 184 ARG B N 1
ATOM 3828 C CA . ARG B 1 184 ? -13.508 -1.731 15.773 1 83.31 184 ARG B CA 1
ATOM 3829 C C . ARG B 1 184 ? -13.742 -1.022 14.438 1 83.31 184 ARG B C 1
ATOM 3831 O O . ARG B 1 184 ? -14.867 -0.985 13.938 1 83.31 184 ARG B O 1
ATOM 3838 N N . ASN B 1 185 ? -12.758 -0.36 13.945 1 83.31 185 ASN B N 1
ATOM 3839 C CA . ASN B 1 185 ? -12.734 0.306 12.648 1 83.31 185 ASN B CA 1
ATOM 3840 C C . ASN B 1 185 ? -13.57 1.582 12.664 1 83.31 185 ASN B C 1
ATOM 3842 O O . ASN B 1 185 ? -14.102 1.994 11.625 1 83.31 185 ASN B O 1
ATOM 3846 N N . ASN B 1 186 ? -13.695 2.117 13.805 1 90.94 186 ASN B N 1
ATOM 3847 C CA . ASN B 1 186 ? -14.312 3.436 13.898 1 90.94 186 ASN B CA 1
ATOM 3848 C C . ASN B 1 186 ? -13.266 4.543 13.938 1 90.94 186 ASN B C 1
ATOM 3850 O O . ASN B 1 186 ? -12.273 4.441 14.664 1 90.94 186 ASN B O 1
ATOM 3854 N N . ILE B 1 187 ? -13.516 5.547 13.148 1 95.12 187 ILE B N 1
ATOM 3855 C CA . ILE B 1 187 ? -12.695 6.746 13.273 1 95.12 187 ILE B CA 1
ATOM 3856 C C . ILE B 1 187 ? -13.297 7.668 14.336 1 95.12 187 ILE B C 1
ATOM 3858 O O . ILE B 1 187 ? -14.5 7.938 14.328 1 95.12 187 ILE B O 1
ATOM 3862 N N . PHE B 1 188 ? -12.43 8.117 15.211 1 96.62 188 PHE B N 1
ATOM 3863 C CA . PHE B 1 188 ? -12.914 8.969 16.281 1 96.62 188 PHE B CA 1
ATOM 3864 C C . PHE B 1 188 ? -11.938 10.117 16.547 1 96.62 188 PHE B C 1
ATOM 3866 O O . PHE B 1 188 ? -10.852 10.156 15.961 1 96.62 188 PHE B O 1
ATOM 3873 N N . GLU B 1 189 ? -12.438 11.07 17.359 1 97 189 GLU B N 1
ATOM 3874 C CA . GLU B 1 189 ? -11.648 12.25 17.672 1 97 189 GLU B CA 1
ATOM 3875 C C . GLU B 1 189 ? -11.281 12.289 19.156 1 97 189 GLU B C 1
ATOM 3877 O O . GLU B 1 189 ? -12.086 11.93 20.016 1 97 189 GLU B O 1
ATOM 3882 N N . ARG B 1 190 ? -10.07 12.672 19.391 1 96.94 190 ARG B N 1
ATOM 3883 C CA . ARG B 1 190 ? -9.633 13.109 20.719 1 96.94 190 ARG B CA 1
ATOM 3884 C C . ARG B 1 190 ? -9.359 14.609 20.734 1 96.94 190 ARG B C 1
ATOM 3886 O O . ARG B 1 190 ? -8.805 15.156 19.781 1 96.94 190 ARG B O 1
ATOM 3893 N N . CYS B 1 191 ? -9.812 15.227 21.859 1 95.44 191 CYS B N 1
ATOM 3894 C CA . CYS B 1 191 ? -9.711 16.672 21.953 1 95.44 191 CYS B CA 1
ATOM 3895 C C . CYS B 1 191 ? -8.867 17.078 23.156 1 95.44 191 CYS B C 1
ATOM 3897 O O . CYS B 1 191 ? -9.055 16.562 24.25 1 95.44 191 CYS B O 1
ATOM 3899 N N . TYR B 1 192 ? -7.949 17.906 22.859 1 95.19 192 TYR B N 1
ATOM 3900 C CA . TYR B 1 192 ? -7.246 18.562 23.953 1 95.19 192 TYR B CA 1
ATOM 3901 C C . TYR B 1 192 ? -7.688 20.016 24.094 1 95.19 192 TYR B C 1
ATOM 3903 O O . TYR B 1 192 ? -7.633 20.797 23.125 1 95.19 192 TYR B O 1
ATOM 3911 N N . ASP B 1 193 ? -8.109 20.328 25.281 1 90.94 193 ASP B N 1
ATOM 3912 C CA . ASP B 1 193 ? -8.367 21.703 25.688 1 90.94 193 ASP B CA 1
ATOM 3913 C C . ASP B 1 193 ? -7.496 22.109 26.875 1 90.94 193 ASP B C 1
ATOM 3915 O O . ASP B 1 193 ? -7.422 21.391 27.859 1 90.94 193 ASP B O 1
ATOM 3919 N N . GLU B 1 194 ? -6.875 23.219 26.719 1 87.31 194 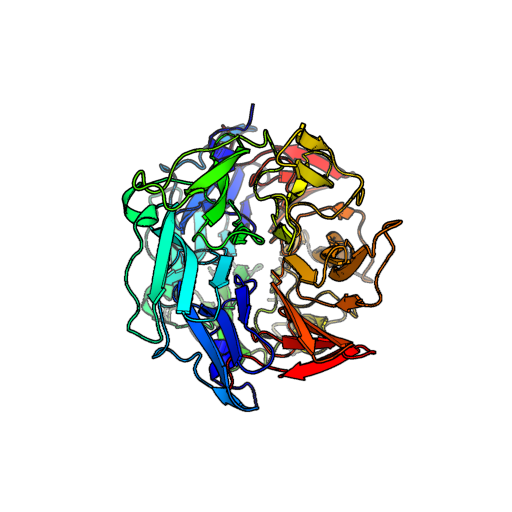GLU B N 1
ATOM 3920 C CA . GLU B 1 194 ? -5.898 23.672 27.703 1 87.31 194 GLU B CA 1
ATOM 3921 C C . GLU B 1 194 ? -6.449 23.578 29.125 1 87.31 194 GLU B C 1
ATOM 3923 O O . GLU B 1 194 ? -5.738 23.188 30.047 1 87.31 194 GLU B O 1
ATOM 3928 N N . ASP B 1 195 ? -7.652 23.844 29.438 1 88.31 195 ASP B N 1
ATOM 3929 C CA . ASP B 1 195 ? -8.227 23.875 30.781 1 88.31 195 ASP B CA 1
ATOM 3930 C C . ASP B 1 195 ? -8.742 22.5 31.188 1 88.31 195 ASP B C 1
ATOM 3932 O O . ASP B 1 195 ? -8.805 22.172 32.375 1 88.31 195 ASP B O 1
ATOM 3936 N N . GLN B 1 196 ? -9 21.625 30.266 1 91.38 196 GLN B N 1
ATOM 3937 C CA . GLN B 1 196 ? -9.695 20.391 30.562 1 91.38 196 GLN B CA 1
ATOM 3938 C C . GLN B 1 196 ? -8.805 19.172 30.281 1 91.38 196 GLN B C 1
ATOM 3940 O O . GLN B 1 196 ? -9.07 18.078 30.781 1 91.38 196 GLN B O 1
ATOM 3945 N N . GLY B 1 197 ? -7.844 19.422 29.484 1 94.25 197 GLY B N 1
ATOM 3946 C CA . GLY B 1 197 ? -7.035 18.281 29.062 1 94.25 197 GLY B CA 1
ATOM 3947 C C . GLY B 1 197 ? -7.66 17.484 27.938 1 94.25 197 GLY B C 1
ATOM 3948 O O . GLY B 1 197 ? -8.352 18.047 27.094 1 94.25 197 GLY B O 1
ATOM 3949 N N . TRP B 1 198 ? -7.266 16.234 27.797 1 96.88 198 TRP B N 1
ATOM 3950 C CA . TRP B 1 198 ? -7.738 15.383 26.703 1 96.88 198 TRP B CA 1
ATOM 3951 C C . TRP B 1 198 ? -9.109 14.812 27.031 1 96.88 198 TRP B C 1
ATOM 3953 O O . TRP B 1 198 ? -9.383 14.43 28.172 1 96.88 198 TRP B O 1
ATOM 3963 N N . SER B 1 199 ? -9.93 14.734 26.031 1 96.62 199 SER B N 1
ATOM 3964 C CA . SER B 1 199 ? -11.25 14.125 26.125 1 96.62 199 SER B CA 1
ATOM 3965 C C . SER B 1 199 ? -11.688 13.555 24.781 1 96.62 199 SER B C 1
ATOM 3967 O O . SER B 1 199 ? -11.031 13.773 23.766 1 96.62 199 SER B O 1
ATOM 3969 N N . LYS B 1 200 ? -12.781 12.805 24.828 1 94.81 200 LYS B N 1
ATOM 3970 C CA . LYS B 1 200 ? -13.359 12.281 23.594 1 94.81 200 LYS B CA 1
ATOM 3971 C C . LYS B 1 200 ? -14.164 13.352 22.875 1 94.81 200 LYS B C 1
ATOM 3973 O O . LYS B 1 200 ? -14.914 14.102 23.5 1 94.81 200 LYS B O 1
ATOM 3978 N N . GLY B 1 201 ? -13.93 13.43 21.594 1 95.06 201 GLY B N 1
ATOM 3979 C CA . GLY B 1 201 ? -14.672 14.383 20.781 1 95.06 201 GLY B CA 1
ATOM 3980 C C . GLY B 1 201 ? -15.977 13.82 20.25 1 95.06 201 GLY B C 1
ATOM 3981 O O . GLY B 1 201 ? -16.375 12.711 20.609 1 95.06 201 GLY B O 1
ATOM 3982 N N . LYS B 1 202 ? -16.625 14.633 19.391 1 94.56 202 LYS B N 1
ATOM 3983 C CA . LYS B 1 202 ? -17.938 14.281 18.859 1 94.56 202 LYS B CA 1
ATOM 3984 C C . LYS B 1 202 ? -17.828 13.633 17.484 1 94.56 202 LYS B C 1
ATOM 3986 O O . LYS B 1 202 ? -18.781 13.023 16.984 1 94.56 202 LYS B O 1
ATOM 3991 N N . PHE B 1 203 ? -16.703 13.766 16.922 1 95.88 203 PHE B N 1
ATOM 3992 C CA . PHE B 1 203 ? -16.5 13.188 15.594 1 95.88 203 PHE B CA 1
ATOM 3993 C C . PHE B 1 203 ? -16.547 11.672 15.656 1 95.88 203 PHE B C 1
ATOM 3995 O O . PHE B 1 203 ? -15.883 11.062 16.5 1 95.88 203 PHE B O 1
ATOM 4002 N N . SER B 1 204 ? -17.328 11.094 14.656 1 94.19 204 SER B N 1
ATOM 4003 C CA . SER B 1 204 ? -17.312 9.641 14.531 1 94.19 204 SER B CA 1
ATOM 4004 C C . SER B 1 204 ? -17.75 9.195 13.141 1 94.19 204 SER B C 1
ATOM 4006 O O . SER B 1 204 ? -18.734 9.711 12.602 1 94.19 204 SER B O 1
ATOM 4008 N N . VAL B 1 205 ? -16.969 8.391 12.586 1 94.31 205 VAL B N 1
ATOM 4009 C CA . VAL B 1 205 ? -17.344 7.645 11.398 1 94.31 205 VAL B CA 1
ATOM 4010 C C . VAL B 1 205 ? -17.25 6.145 11.672 1 94.31 205 VAL B C 1
ATOM 4012 O O . VAL B 1 205 ? -16.172 5.648 12.047 1 94.31 205 VAL B O 1
ATOM 4015 N N . HIS B 1 206 ? -18.328 5.387 11.383 1 91.25 206 HIS B N 1
ATOM 4016 C CA . HIS B 1 206 ? -18.375 3.986 11.789 1 91.25 206 HIS B CA 1
ATOM 4017 C C . HIS B 1 206 ? -18.094 3.061 10.617 1 91.25 206 HIS B C 1
ATOM 4019 O O . HIS B 1 206 ? -18.312 3.43 9.461 1 91.25 206 HIS B O 1
ATOM 4025 N N . ASP B 1 207 ? -17.547 1.911 10.992 1 81.56 207 ASP B N 1
ATOM 4026 C CA . ASP B 1 207 ? -17.391 0.786 10.078 1 81.56 207 ASP B CA 1
ATOM 4027 C C . ASP B 1 207 ? -16.594 1.191 8.844 1 81.56 207 ASP B C 1
ATOM 4029 O O . ASP B 1 207 ? -17.047 0.987 7.711 1 81.56 207 ASP B O 1
ATOM 4033 N N . THR B 1 208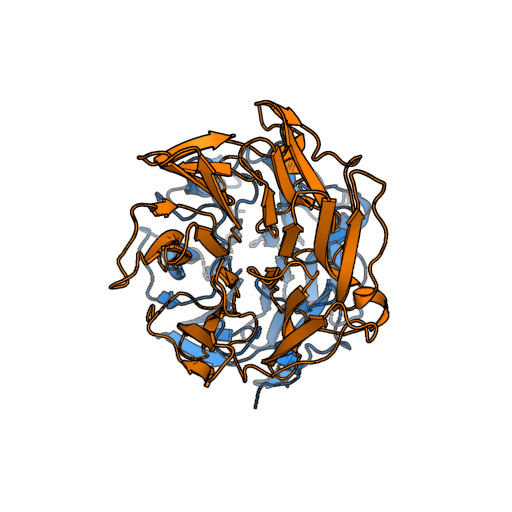 ? -15.516 1.859 9.195 1 85.19 208 THR B N 1
ATOM 4034 C CA . THR B 1 208 ? -14.648 2.289 8.102 1 85.19 208 THR B CA 1
ATOM 4035 C C . THR B 1 208 ? -13.688 1.175 7.707 1 85.19 208 THR B C 1
ATOM 4037 O O . THR B 1 208 ? -13.633 0.13 8.359 1 85.19 208 THR B O 1
ATOM 4040 N N . VAL B 1 209 ? -13.148 1.368 6.621 1 80.31 209 VAL B N 1
ATOM 4041 C CA . VAL B 1 209 ? -12.125 0.429 6.164 1 80.31 209 VAL B CA 1
ATOM 4042 C C . VAL B 1 209 ? -10.945 0.439 7.129 1 80.31 209 VAL B C 1
ATOM 4044 O O . VAL B 1 209 ? -10.508 1.503 7.574 1 80.31 209 VAL B O 1
ATOM 4047 N N . PRO B 1 210 ? -10.461 -0.75 7.484 1 76.94 210 PRO B N 1
ATOM 4048 C CA . PRO B 1 210 ? -9.305 -0.766 8.383 1 76.94 210 PRO B CA 1
ATOM 4049 C C . PRO B 1 210 ? -8.102 -0.036 7.801 1 76.94 210 PRO B C 1
ATOM 4051 O O . PRO B 1 210 ? -7.805 -0.175 6.609 1 76.94 210 PRO B O 1
ATOM 4054 N N . ARG B 1 211 ? -7.406 0.808 8.641 1 81.06 211 ARG B N 1
ATOM 4055 C CA . ARG B 1 211 ? -6.137 1.458 8.328 1 81.06 211 ARG B CA 1
ATOM 4056 C C . ARG B 1 211 ? -6.316 2.518 7.25 1 81.06 211 ARG B C 1
ATOM 4058 O O . ARG B 1 211 ? -5.402 2.768 6.461 1 81.06 211 ARG B O 1
ATOM 4065 N N . THR B 1 212 ? -7.484 2.963 7.184 1 85.19 212 THR B N 1
ATOM 4066 C CA . THR B 1 212 ? -7.711 4.094 6.285 1 85.19 212 THR B CA 1
ATOM 4067 C C . THR B 1 212 ? -6.844 5.281 6.688 1 85.19 212 THR B C 1
ATOM 4069 O O . THR B 1 212 ? -6.676 5.562 7.879 1 85.19 212 THR B O 1
ATOM 4072 N N . ASP B 1 213 ? -6.203 5.902 5.66 1 90.38 213 ASP B N 1
ATOM 4073 C CA . ASP B 1 213 ? -5.418 7.109 5.91 1 90.38 213 ASP B CA 1
ATOM 4074 C C . ASP B 1 213 ? -6.324 8.305 6.207 1 90.38 213 ASP B C 1
ATOM 4076 O O . ASP B 1 213 ? -7.441 8.383 5.691 1 90.38 213 ASP B O 1
ATOM 4080 N N . LEU B 1 214 ? -5.801 9.203 7.031 1 96.38 214 LEU B N 1
ATOM 4081 C CA . LEU B 1 214 ? -6.535 10.391 7.445 1 96.38 214 LEU B CA 1
ATOM 4082 C C . LEU B 1 214 ? -5.723 11.656 7.18 1 96.38 214 LEU B C 1
ATOM 4084 O O . LEU B 1 214 ? -4.496 11.648 7.309 1 96.38 214 LEU B O 1
ATOM 4088 N N . SER B 1 215 ? -6.406 12.648 6.809 1 97.88 215 SER B N 1
ATOM 4089 C CA . SER B 1 215 ? -5.852 14 6.832 1 97.88 215 SER B CA 1
ATOM 4090 C C . SER B 1 215 ? -6.871 15.008 7.348 1 97.88 215 SER B C 1
ATOM 4092 O O . SER B 1 215 ? -8.07 14.727 7.367 1 97.88 215 SER B O 1
ATOM 4094 N N . VAL B 1 216 ? -6.379 16.094 7.848 1 97.69 216 VAL B N 1
ATOM 4095 C CA . VAL B 1 216 ? -7.238 17.109 8.438 1 97.69 216 VAL B CA 1
ATOM 4096 C C . VAL B 1 216 ? -6.68 18.5 8.133 1 97.69 216 VAL B C 1
ATOM 4098 O O . VAL B 1 216 ? -5.465 18.672 7.992 1 97.69 216 VAL B O 1
ATOM 4101 N N . THR B 1 217 ? -7.551 19.375 7.922 1 95.31 217 THR B N 1
ATOM 4102 C CA . THR B 1 217 ? -7.191 20.797 7.852 1 95.31 217 THR B CA 1
ATOM 4103 C C . THR B 1 217 ? -8.227 21.656 8.578 1 95.31 217 THR B C 1
ATOM 4105 O O . THR B 1 217 ? -9.391 21.266 8.68 1 95.31 217 THR B O 1
ATOM 4108 N N . SER B 1 218 ? -7.805 22.656 9.125 1 92.5 218 SER B N 1
ATOM 4109 C CA . SER B 1 218 ? -8.672 23.609 9.805 1 92.5 218 SER B CA 1
ATOM 4110 C C . SER B 1 218 ? -8.406 25.031 9.352 1 92.5 218 SER B C 1
ATOM 4112 O O . SER B 1 218 ? -7.289 25.359 8.938 1 92.5 218 SER B O 1
ATOM 4114 N N . PHE B 1 219 ? -9.523 25.688 9.336 1 86.06 219 PHE B N 1
ATOM 4115 C CA . PHE B 1 219 ? -9.414 27.078 8.938 1 86.06 219 PHE B CA 1
ATOM 4116 C C . PHE B 1 219 ? -10.375 27.938 9.742 1 86.06 219 PHE B C 1
ATOM 4118 O O . PHE B 1 219 ? -11.422 27.469 10.188 1 86.06 219 PHE B O 1
ATOM 4125 N N . ASN B 1 220 ? -10.023 29.078 10.055 1 77.19 220 ASN B N 1
ATOM 4126 C CA . ASN B 1 220 ? -10.719 30.031 10.922 1 77.19 220 ASN B CA 1
ATOM 4127 C C . ASN B 1 220 ? -10.914 29.469 12.328 1 77.19 220 ASN B C 1
ATOM 4129 O O . ASN B 1 220 ? -10.25 28.5 12.711 1 77.19 220 ASN B O 1
ATOM 4133 N N . ARG B 1 221 ? -11.75 29.906 13.18 1 72 221 ARG B N 1
ATOM 4134 C CA . ARG B 1 221 ? -11.805 29.562 14.594 1 72 221 ARG B CA 1
ATOM 4135 C C . ARG B 1 221 ? -12.617 28.281 14.82 1 72 221 ARG B C 1
ATOM 4137 O O . ARG B 1 221 ? -12.516 27.656 15.875 1 72 221 ARG B O 1
ATOM 4144 N N . ALA B 1 222 ? -13.281 27.812 13.828 1 77.56 222 ALA B N 1
ATOM 4145 C CA . ALA B 1 222 ? -14.148 26.688 14.203 1 77.56 222 ALA B CA 1
ATOM 4146 C C . ALA B 1 222 ? -14.406 25.766 13.016 1 77.56 222 ALA B C 1
ATOM 4148 O O . ALA B 1 222 ? -15.352 24.969 13.039 1 77.56 222 ALA B O 1
ATOM 4149 N N . SER B 1 223 ? -13.625 25.922 12.008 1 91.69 223 SER B N 1
ATOM 4150 C CA . SER B 1 223 ? -13.93 25.078 10.852 1 91.69 223 SER B CA 1
ATOM 4151 C C . SER B 1 223 ? -12.867 24.016 10.641 1 91.69 223 SER B C 1
ATOM 4153 O O . SER B 1 223 ? -11.672 24.297 10.656 1 91.69 223 SER B O 1
ATOM 4155 N N . ILE B 1 224 ? -13.32 22.781 10.461 1 95.44 224 ILE B N 1
ATOM 4156 C CA . ILE B 1 224 ? -12.453 21.625 10.297 1 95.44 224 ILE B CA 1
ATOM 4157 C C . ILE B 1 224 ? -12.953 20.75 9.148 1 95.44 224 ILE B C 1
ATOM 4159 O O . ILE B 1 224 ? -14.156 20.609 8.953 1 95.44 224 ILE B O 1
ATOM 4163 N N . ARG B 1 225 ? -12.016 20.312 8.383 1 97.38 225 ARG B N 1
ATOM 4164 C CA . ARG B 1 225 ? -12.297 19.266 7.391 1 97.38 225 ARG B CA 1
ATOM 4165 C C . ARG B 1 225 ? -11.445 18.031 7.637 1 97.38 225 ARG B C 1
ATOM 4167 O O . ARG B 1 225 ? -10.227 18.141 7.824 1 97.38 225 ARG B O 1
ATOM 4174 N N . VAL B 1 226 ? -12.078 16.906 7.699 1 98.06 226 VAL B N 1
ATOM 4175 C CA . VAL B 1 226 ? -11.391 15.625 7.832 1 98.06 226 VAL B CA 1
ATOM 4176 C C . VAL B 1 226 ? -11.609 14.789 6.574 1 98.06 226 VAL B C 1
ATOM 4178 O O . VAL B 1 226 ? -12.727 14.695 6.066 1 98.06 226 VAL B O 1
ATOM 4181 N N . TYR B 1 227 ? -10.562 14.227 6.07 1 97.94 227 TYR B N 1
ATOM 4182 C CA . TYR B 1 227 ? -10.625 13.383 4.879 1 97.94 227 TYR B CA 1
ATOM 4183 C C . TYR B 1 227 ? -10.25 11.945 5.207 1 97.94 227 TYR B C 1
ATOM 4185 O O . TYR B 1 227 ? -9.305 11.703 5.961 1 97.94 227 TYR B O 1
ATOM 4193 N N . TYR B 1 228 ? -11.031 11 4.656 1 95.12 228 TYR B N 1
ATOM 4194 C CA . TYR B 1 228 ? -10.805 9.578 4.863 1 95.12 228 TYR B CA 1
ATOM 4195 C C . TYR B 1 228 ? -11.234 8.773 3.641 1 95.12 228 TYR B C 1
ATOM 4197 O O . TYR B 1 228 ? -12.008 9.258 2.811 1 95.12 228 TYR B O 1
ATOM 4205 N N . VAL B 1 229 ? -10.672 7.633 3.508 1 89.69 229 VAL B N 1
ATOM 4206 C CA . VAL B 1 229 ? -11.055 6.734 2.422 1 89.69 229 VAL B CA 1
ATOM 4207 C C . VAL B 1 229 ? -12.141 5.777 2.898 1 89.69 229 VAL B C 1
ATOM 4209 O O . VAL B 1 229 ? -11.992 5.109 3.922 1 89.69 229 VAL B O 1
ATOM 4212 N N . ASP B 1 230 ? -13.195 5.691 2.154 1 86.69 230 ASP B N 1
ATOM 4213 C CA . ASP B 1 230 ? -14.305 4.852 2.576 1 86.69 230 ASP B CA 1
ATOM 4214 C C . ASP B 1 230 ? -14.219 3.461 1.95 1 86.69 230 ASP B C 1
ATOM 4216 O O . ASP B 1 230 ? -13.203 3.115 1.342 1 86.69 230 ASP B O 1
ATOM 4220 N N . ARG B 1 231 ? -15.195 2.646 2.121 1 79 231 ARG B N 1
ATOM 4221 C CA . ARG B 1 231 ? -15.195 1.245 1.717 1 79 231 ARG B CA 1
ATOM 4222 C C . ARG B 1 231 ? -15.219 1.114 0.197 1 79 231 ARG B C 1
ATOM 4224 O O . ARG B 1 231 ? -14.789 0.095 -0.348 1 79 231 ARG B O 1
ATOM 4231 N N . ASP B 1 232 ? -15.703 2.174 -0.469 1 79.81 232 ASP B N 1
ATOM 4232 C CA . ASP B 1 232 ? -15.766 2.162 -1.928 1 79.81 232 ASP B CA 1
ATOM 4233 C C . ASP B 1 232 ? -14.516 2.775 -2.541 1 79.81 232 ASP B C 1
ATOM 4235 O O . ASP B 1 232 ? -14.5 3.127 -3.723 1 79.81 232 ASP B O 1
ATOM 4239 N N . ASN B 1 233 ? -13.523 2.91 -1.745 1 82.81 233 ASN B N 1
ATOM 4240 C CA . ASN B 1 233 ? -12.266 3.498 -2.18 1 82.81 233 ASN B CA 1
ATOM 4241 C C . ASN B 1 233 ? -12.453 4.918 -2.705 1 82.81 233 ASN B C 1
ATOM 4243 O O . ASN B 1 233 ? -11.891 5.285 -3.734 1 82.81 233 ASN B O 1
ATOM 4247 N N . LYS B 1 234 ? -13.344 5.578 -2.053 1 88.56 234 LYS B N 1
ATOM 4248 C CA . LYS B 1 234 ? -13.531 7 -2.322 1 88.56 234 LYS B CA 1
ATOM 4249 C C . LYS B 1 234 ? -12.984 7.852 -1.184 1 88.56 234 LYS B C 1
ATOM 4251 O O . LYS B 1 234 ? -13.156 7.52 -0.01 1 88.56 234 LYS B O 1
ATOM 4256 N N . LEU B 1 235 ? -12.219 8.797 -1.59 1 94.19 235 LEU B N 1
ATOM 4257 C CA . LEU B 1 235 ? -11.812 9.797 -0.613 1 94.19 235 LEU B CA 1
ATOM 4258 C C . LEU B 1 235 ? -12.969 10.742 -0.294 1 94.19 235 LEU B C 1
ATOM 4260 O O . LEU B 1 235 ? -13.477 11.438 -1.183 1 94.19 235 LEU B O 1
ATOM 4264 N N . LYS B 1 236 ? -13.328 10.773 1.012 1 96.31 236 LYS B N 1
ATOM 4265 C CA . LYS B 1 236 ? -14.492 11.531 1.455 1 96.31 236 LYS B CA 1
ATOM 4266 C C . LYS B 1 236 ? -14.102 12.602 2.463 1 96.31 236 LYS B C 1
ATOM 4268 O O . LYS B 1 236 ? -13.016 12.555 3.043 1 96.31 236 LYS B O 1
ATOM 4273 N N . GLU B 1 237 ? -15.07 13.523 2.617 1 97.81 237 GLU B N 1
ATOM 4274 C CA . GLU B 1 237 ? -14.867 14.664 3.508 1 97.81 237 GLU B CA 1
ATOM 4275 C C . GLU B 1 237 ? -15.938 14.711 4.598 1 97.81 237 GLU B C 1
ATOM 4277 O O . GLU B 1 237 ? -17.109 14.477 4.324 1 97.81 237 GLU B O 1
ATOM 4282 N N . MET B 1 238 ? -15.492 14.93 5.816 1 97.94 238 MET B N 1
ATOM 4283 C CA . MET B 1 238 ? -16.359 15.375 6.898 1 97.94 238 MET B CA 1
ATOM 4284 C C . MET B 1 238 ? -16.047 16.812 7.285 1 97.94 238 MET B C 1
ATOM 4286 O O . MET B 1 238 ? -14.875 17.203 7.371 1 97.94 238 MET B O 1
ATOM 4290 N N . GLY B 1 239 ? -17.125 17.594 7.488 1 97.25 239 GLY B N 1
ATOM 4291 C CA . GLY B 1 239 ? -16.938 19 7.828 1 97.25 239 GLY B CA 1
ATOM 4292 C C . GLY B 1 239 ? -17.547 19.375 9.164 1 97.25 239 GLY B C 1
ATOM 4293 O O . GLY B 1 239 ? -18.531 18.781 9.602 1 97.25 239 GLY B O 1
ATOM 4294 N N . TYR B 1 240 ? -16.953 20.266 9.781 1 96 240 TYR B N 1
ATOM 4295 C CA . TYR B 1 240 ? -17.438 20.922 10.992 1 96 240 TYR B CA 1
ATOM 4296 C C . TYR B 1 240 ? -17.266 22.422 10.906 1 96 240 TYR B C 1
ATOM 4298 O O . TYR B 1 240 ? -16.156 22.922 10.664 1 96 240 TYR B O 1
ATOM 4306 N N . ASP B 1 241 ? -18.344 23.141 11.133 1 92.19 241 ASP B N 1
ATOM 4307 C CA . ASP B 1 241 ? -18.281 24.594 11.07 1 92.19 241 ASP B CA 1
ATOM 4308 C C . ASP B 1 241 ? -18.875 25.234 12.336 1 92.19 241 ASP B C 1
ATOM 4310 O O . ASP B 1 241 ? -19.578 26.234 12.266 1 92.19 241 ASP B O 1
ATOM 4314 N N . GLY B 1 242 ? -18.719 24.562 13.461 1 87.94 242 GLY B N 1
ATOM 4315 C CA . GLY B 1 242 ? -19.062 25.172 14.734 1 87.94 242 GLY B CA 1
ATOM 4316 C C . GLY B 1 242 ? -20.312 24.594 15.367 1 87.94 242 GLY B C 1
ATOM 4317 O O . GLY B 1 242 ? -20.609 24.875 16.531 1 87.94 242 GLY B O 1
ATOM 4318 N N . LYS B 1 243 ? -21.031 23.828 14.742 1 90.5 243 LYS B N 1
ATOM 4319 C CA . LYS B 1 243 ? -22.25 23.281 15.312 1 90.5 243 LYS B CA 1
ATOM 4320 C C . LYS B 1 243 ? -22.25 21.766 15.289 1 90.5 243 LYS B C 1
ATOM 4322 O O . LYS B 1 243 ? -22.078 21.125 16.328 1 90.5 243 LYS B O 1
ATOM 4327 N N . ASP B 1 244 ? -22.453 21.188 14.062 1 93.94 244 ASP B N 1
ATOM 4328 C CA . ASP B 1 244 ? -22.484 19.734 13.914 1 93.94 244 ASP B CA 1
ATOM 4329 C C . ASP B 1 244 ? -21.609 19.266 12.758 1 93.94 244 ASP B C 1
ATOM 4331 O O . ASP B 1 244 ? -21.344 20.031 11.828 1 93.94 244 ASP B O 1
ATOM 4335 N N . TRP B 1 245 ? -21.203 18.047 12.969 1 97.12 245 TRP B N 1
ATOM 4336 C CA . TRP B 1 245 ? -20.5 17.422 11.859 1 97.12 245 TRP B CA 1
ATOM 4337 C C . TRP B 1 245 ? -21.453 17.094 10.719 1 97.12 245 TRP B C 1
ATOM 4339 O O . TRP B 1 245 ? -22.594 16.703 10.961 1 97.12 245 TRP B O 1
ATOM 4349 N N . TYR B 1 246 ? -20.969 17.234 9.5 1 96.88 246 TYR B N 1
ATOM 4350 C CA . TYR B 1 246 ? -21.75 16.875 8.32 1 96.88 246 TYR B CA 1
ATOM 4351 C C . TYR B 1 246 ? -20.875 16.266 7.242 1 96.88 246 TYR B C 1
ATOM 4353 O O . TYR B 1 246 ? -19.656 16.453 7.25 1 96.88 246 TYR B O 1
ATOM 4361 N N . GLN B 1 247 ? -21.469 15.516 6.352 1 96.62 247 GLN B N 1
ATOM 4362 C CA . GLN B 1 247 ? -20.75 14.992 5.195 1 96.62 247 GLN B CA 1
ATOM 4363 C C . GLN B 1 247 ? -20.438 16.094 4.199 1 96.62 247 GLN B C 1
ATOM 4365 O O . GLN B 1 247 ? -21.328 16.75 3.68 1 96.62 247 GLN B O 1
ATOM 4370 N N . GLY B 1 248 ? -19.141 16.25 3.961 1 96.44 248 GLY B N 1
ATOM 4371 C CA . GLY B 1 248 ? -18.703 17.25 3 1 96.44 248 GLY B CA 1
ATOM 4372 C C . GLY B 1 248 ? -18.938 16.844 1.56 1 96.44 248 GLY B C 1
ATOM 4373 O O . GLY B 1 248 ? -19.422 15.734 1.297 1 96.44 248 GLY B O 1
ATOM 4374 N N . GLY B 1 249 ? -18.594 17.734 0.65 1 96.12 249 GLY B N 1
ATOM 4375 C CA . GLY B 1 249 ? -18.891 17.547 -0.758 1 96.12 249 GLY B CA 1
ATOM 4376 C C . GLY B 1 249 ? -17.828 16.766 -1.495 1 96.12 249 GLY B C 1
ATOM 4377 O O . GLY B 1 249 ? -18.062 16.266 -2.6 1 96.12 249 GLY B O 1
ATOM 4378 N N . PHE B 1 250 ? -16.672 16.672 -0.885 1 97.62 250 PHE B N 1
ATOM 4379 C CA . PHE B 1 250 ? -15.617 15.977 -1.594 1 97.62 250 PHE B CA 1
ATOM 4380 C C . PHE B 1 250 ? -15.867 14.477 -1.605 1 97.62 250 PHE B C 1
ATOM 4382 O O . PHE B 1 250 ? -16.078 13.875 -0.554 1 97.62 250 PHE B O 1
ATOM 4389 N N . ASN B 1 251 ? -15.781 13.875 -2.775 1 95.44 251 ASN B N 1
ATOM 4390 C CA . ASN B 1 251 ? -16.078 12.469 -3.027 1 95.44 251 ASN B CA 1
ATOM 4391 C C . ASN B 1 251 ? -15.438 11.992 -4.332 1 95.44 251 ASN B C 1
ATOM 4393 O O . ASN B 1 251 ? -16.062 12.07 -5.395 1 95.44 251 ASN B O 1
ATOM 4397 N N . ARG B 1 252 ? -14.211 11.453 -4.23 1 92.38 252 ARG B N 1
ATOM 4398 C CA . ARG B 1 252 ? -13.469 11.086 -5.43 1 92.38 252 ARG B CA 1
ATOM 4399 C C . ARG B 1 252 ? -12.852 9.695 -5.289 1 92.38 252 ARG B C 1
ATOM 4401 O O . ARG B 1 252 ? -12.352 9.336 -4.223 1 92.38 252 ARG B O 1
ATOM 4408 N N . PRO B 1 253 ? -12.906 8.953 -6.324 1 86.69 253 PRO B N 1
ATOM 4409 C CA . PRO B 1 253 ? -12.234 7.652 -6.27 1 86.69 253 PRO B CA 1
ATOM 4410 C C . PRO B 1 253 ? -10.719 7.781 -6.105 1 86.69 253 PRO B C 1
ATOM 4412 O O . PRO B 1 253 ? -10.117 8.727 -6.617 1 86.69 253 PRO B O 1
ATOM 4415 N N . CYS B 1 254 ? -10.141 6.852 -5.418 1 87.69 254 CYS B N 1
ATOM 4416 C CA . CYS B 1 254 ? -8.695 6.773 -5.254 1 87.69 254 CYS B CA 1
ATOM 4417 C C . CYS B 1 254 ? -8.227 5.324 -5.242 1 87.69 254 CYS B C 1
ATOM 4419 O O . CYS B 1 254 ? -9.039 4.402 -5.188 1 87.69 254 CYS B O 1
ATOM 4421 N N . VAL B 1 255 ? -6.918 5.145 -5.426 1 83.5 255 VAL B N 1
ATOM 4422 C CA . VAL B 1 255 ? -6.352 3.803 -5.336 1 83.5 255 VAL B CA 1
ATOM 4423 C C . VAL B 1 255 ? -6.574 3.242 -3.934 1 83.5 255 VAL B C 1
ATOM 4425 O O . VAL B 1 255 ? -6.441 3.963 -2.941 1 83.5 255 VAL B O 1
ATOM 4428 N N . PRO B 1 256 ? -6.883 1.96 -3.826 1 82.5 256 PRO B N 1
ATOM 4429 C CA . PRO B 1 256 ? -7.047 1.375 -2.492 1 82.5 256 PRO B CA 1
ATOM 4430 C C . PRO B 1 256 ? -5.789 1.508 -1.632 1 82.5 256 PRO B C 1
ATOM 4432 O O . PRO B 1 256 ? -4.695 1.149 -2.07 1 82.5 256 PRO B O 1
ATOM 4435 N N . GLY B 1 257 ? -6.051 2.014 -0.425 1 83.19 257 GLY B N 1
ATOM 4436 C CA . GLY B 1 257 ? -4.926 2.172 0.486 1 83.19 257 GLY B CA 1
ATOM 4437 C C . GLY B 1 257 ? -4.145 3.451 0.253 1 83.19 257 GLY B C 1
ATOM 4438 O O . GLY B 1 257 ? -3.1 3.668 0.869 1 83.19 257 GLY B O 1
ATOM 4439 N N . SER B 1 258 ? -4.68 4.238 -0.624 1 87.38 258 SER B N 1
ATOM 4440 C CA . SER B 1 258 ? -4.023 5.512 -0.9 1 87.38 258 SER B CA 1
ATOM 4441 C C . SER B 1 258 ? -3.93 6.371 0.357 1 87.38 258 SER B C 1
ATOM 4443 O O . SER B 1 258 ? -4.871 6.422 1.153 1 87.38 258 SER B O 1
ATOM 4445 N N . GLN B 1 259 ? -2.746 7.008 0.503 1 93.19 259 GLN B N 1
ATOM 4446 C CA . GLN B 1 259 ? -2.654 8.078 1.489 1 93.19 259 GLN B CA 1
ATOM 4447 C C . GLN B 1 259 ? -3.123 9.406 0.904 1 93.19 259 GLN B C 1
ATOM 4449 O O . GLN B 1 259 ? -3.395 9.5 -0.295 1 93.19 259 GLN B O 1
ATOM 4454 N N . ASN B 1 260 ? -3.357 10.367 1.771 1 97 260 ASN B N 1
ATOM 4455 C CA . ASN B 1 260 ? -3.871 11.664 1.334 1 97 260 ASN B CA 1
ATOM 4456 C C . ASN B 1 260 ? -3.348 12.797 2.209 1 97 260 ASN B C 1
ATOM 4458 O O . ASN B 1 260 ? -2.77 12.555 3.27 1 97 260 ASN B O 1
ATOM 4462 N N . GLY B 1 261 ? -3.426 13.961 1.711 1 98.31 261 GLY B N 1
ATOM 4463 C CA . GLY B 1 261 ? -3.066 15.18 2.418 1 98.31 261 GLY B CA 1
ATOM 4464 C C . GLY B 1 261 ? -3.977 16.344 2.096 1 98.31 261 GLY B C 1
ATOM 4465 O O . GLY B 1 261 ? -4.477 16.469 0.975 1 98.31 261 GLY B O 1
ATOM 4466 N N . ALA B 1 262 ? -4.16 17.219 3.07 1 98.12 262 ALA B N 1
ATOM 4467 C CA . ALA B 1 262 ? -4.996 18.391 2.873 1 98.12 262 ALA B CA 1
ATOM 4468 C C . ALA B 1 262 ? -4.367 19.625 3.523 1 98.12 262 ALA B C 1
ATOM 4470 O O . ALA B 1 262 ? -3.703 19.516 4.559 1 98.12 262 ALA B O 1
ATOM 4471 N N . VAL B 1 263 ? -4.586 20.734 2.869 1 96.38 263 VAL B N 1
ATOM 4472 C CA . VAL B 1 263 ? -4.156 22.016 3.402 1 96.38 263 VAL B CA 1
ATOM 4473 C C . VAL B 1 263 ? -5.164 23.094 3.021 1 96.38 263 VAL B C 1
ATOM 4475 O O . VAL B 1 263 ? -5.789 23.031 1.963 1 96.38 263 VAL B O 1
ATOM 4478 N N . SER B 1 264 ? -5.395 24.016 3.906 1 94.56 264 SER B N 1
ATOM 4479 C CA . SER B 1 264 ? -6.344 25.094 3.639 1 94.56 264 SER B CA 1
ATOM 4480 C C . SER B 1 264 ? -5.785 26.453 4.07 1 94.56 264 SER B C 1
ATOM 4482 O O . SER B 1 264 ? -4.883 26.516 4.91 1 94.56 264 SER B O 1
ATOM 4484 N N . PHE B 1 265 ? -6.312 27.438 3.477 1 89 265 PHE B N 1
ATOM 4485 C CA . PHE B 1 265 ? -5.988 28.812 3.867 1 89 265 PHE B CA 1
ATOM 4486 C C . PHE B 1 265 ? -7.125 29.766 3.51 1 89 265 PHE B C 1
ATOM 4488 O O . PHE B 1 265 ? -7.898 29.484 2.588 1 89 265 PHE B O 1
ATOM 4495 N N . MET B 1 266 ? -7.125 30.797 4.285 1 85.81 266 MET B N 1
ATOM 4496 C CA . MET B 1 266 ? -8.109 31.828 4.008 1 85.81 266 MET B CA 1
ATOM 4497 C C . MET B 1 266 ? -7.598 32.812 2.947 1 85.81 266 MET B C 1
ATOM 4499 O O . MET B 1 266 ? -6.43 33.188 2.973 1 85.81 266 MET B O 1
ATOM 4503 N N . LYS B 1 267 ? -8.367 33 2.002 1 78.62 267 LYS B N 1
ATOM 4504 C CA . LYS B 1 267 ? -8.156 34.062 1.029 1 78.62 267 LYS B CA 1
ATOM 4505 C C . LYS B 1 267 ? -9.281 35.094 1.087 1 78.62 267 LYS B C 1
ATOM 4507 O O . LYS B 1 267 ? -10.383 34.844 0.584 1 78.62 267 LYS B O 1
ATOM 4512 N N . SER B 1 268 ? -8.945 36.188 1.674 1 78.62 268 SER B N 1
ATOM 4513 C CA . SER B 1 268 ? -9.984 37.156 1.996 1 78.62 268 SER B CA 1
ATOM 4514 C C . SER B 1 268 ? -11.094 36.531 2.838 1 78.62 268 SER B C 1
ATOM 4516 O O . SER B 1 268 ? -10.844 36.062 3.955 1 78.62 268 SER B O 1
ATOM 4518 N N . ASP B 1 269 ? -12.234 36.406 2.402 1 80.81 269 ASP B N 1
ATOM 4519 C CA . ASP B 1 269 ? -13.344 35.906 3.207 1 80.81 269 ASP B CA 1
ATOM 4520 C C . ASP B 1 269 ? -13.734 34.5 2.771 1 80.81 269 ASP B C 1
ATOM 4522 O O . ASP B 1 269 ? -14.727 33.938 3.252 1 80.81 269 ASP B O 1
ATOM 4526 N N . ASN B 1 270 ? -12.805 34.031 1.94 1 88.06 270 ASN B N 1
ATOM 4527 C CA . ASN B 1 270 ? -13.117 32.688 1.431 1 88.06 270 ASN B CA 1
ATOM 4528 C C . ASN B 1 270 ? -12.016 31.703 1.772 1 88.06 270 ASN B C 1
ATOM 4530 O O . ASN B 1 270 ? -10.852 32.094 1.947 1 88.06 270 ASN B O 1
ATOM 4534 N N . VAL B 1 271 ? -12.469 30.5 1.973 1 92.81 271 VAL B N 1
ATOM 4535 C CA . VAL B 1 271 ? -11.484 29.453 2.242 1 92.81 271 VAL B CA 1
ATOM 4536 C C . VAL B 1 271 ? -11.102 28.75 0.939 1 92.81 271 VAL B C 1
ATOM 4538 O O . VAL B 1 271 ? -11.945 28.578 0.054 1 92.81 271 VAL B O 1
ATOM 4541 N N . ARG B 1 272 ? -9.852 28.531 0.829 1 94.62 272 ARG B N 1
ATOM 4542 C CA . ARG B 1 272 ? -9.344 27.656 -0.214 1 94.62 272 ARG B CA 1
ATOM 4543 C C . ARG B 1 272 ? -8.766 26.375 0.384 1 94.62 272 ARG B C 1
ATOM 4545 O O . ARG B 1 272 ? -7.969 26.422 1.323 1 94.62 272 ARG B O 1
ATOM 4552 N N . ILE B 1 273 ? -9.195 25.188 -0.13 1 96.75 273 ILE B N 1
ATOM 4553 C CA . ILE B 1 273 ? -8.719 23.891 0.362 1 96.75 273 ILE B CA 1
ATOM 4554 C C . ILE B 1 273 ? -8.055 23.125 -0.777 1 96.75 273 ILE B C 1
ATOM 4556 O O . ILE B 1 273 ? -8.578 23.078 -1.893 1 96.75 273 ILE B O 1
ATOM 4560 N N . HIS B 1 274 ? -6.902 22.609 -0.542 1 97.81 274 HIS B N 1
ATOM 4561 C CA . HIS B 1 274 ? -6.219 21.719 -1.462 1 97.81 274 HIS B CA 1
ATOM 4562 C C . HIS B 1 274 ? -6.152 20.297 -0.896 1 97.81 274 HIS B C 1
ATOM 4564 O O . HIS B 1 274 ? -5.754 20.109 0.255 1 97.81 274 HIS B O 1
ATOM 4570 N N . VAL B 1 275 ? -6.582 19.359 -1.676 1 98.38 275 VAL B N 1
ATOM 4571 C CA . VAL B 1 275 ? -6.52 17.953 -1.306 1 98.38 275 VAL B CA 1
ATOM 4572 C C . VAL B 1 275 ? -5.652 17.188 -2.305 1 98.38 275 VAL B C 1
ATOM 4574 O O . VAL B 1 275 ? -5.742 17.422 -3.514 1 98.38 275 VAL B O 1
ATOM 4577 N N . PHE B 1 276 ? -4.797 16.328 -1.8 1 98.06 276 PHE B N 1
ATOM 4578 C CA . PHE B 1 276 ? -3.852 15.586 -2.619 1 98.06 276 PHE B CA 1
ATOM 4579 C C . PHE B 1 276 ? -3.988 14.086 -2.367 1 98.06 276 PHE B C 1
ATOM 4581 O O . PHE B 1 276 ? -4.086 13.648 -1.219 1 98.06 276 PHE B O 1
ATOM 4588 N N . PHE B 1 277 ? -4.023 13.266 -3.406 1 95.88 277 PHE B N 1
ATOM 4589 C CA . PHE B 1 277 ? -4.086 11.812 -3.318 1 95.88 277 PHE B CA 1
ATOM 4590 C C . PHE B 1 277 ? -3.689 11.172 -4.645 1 95.88 277 PHE B C 1
ATOM 4592 O O . PHE B 1 277 ? -3.432 11.875 -5.625 1 95.88 277 PHE B O 1
ATOM 4599 N N . GLN B 1 278 ? -3.547 9.836 -4.656 1 90.31 278 GLN B N 1
ATOM 4600 C CA . GLN B 1 278 ? -3.258 9.109 -5.891 1 90.31 278 GLN B CA 1
ATOM 4601 C C . GLN B 1 278 ? -4.52 8.461 -6.457 1 90.31 278 GLN B C 1
ATOM 4603 O O . GLN B 1 278 ? -5.137 7.617 -5.805 1 90.31 278 GLN B O 1
ATOM 4608 N N . ARG B 1 279 ? -4.848 8.828 -7.594 1 83.12 279 ARG B N 1
ATOM 4609 C CA . ARG B 1 279 ? -6.043 8.297 -8.242 1 83.12 279 ARG B CA 1
ATOM 4610 C C . ARG B 1 279 ? -5.727 7.023 -9.016 1 83.12 279 ARG B C 1
ATOM 4612 O O . ARG B 1 279 ? -6.625 6.227 -9.305 1 83.12 279 ARG B O 1
ATOM 4619 N N . GLY B 1 280 ? -4.512 6.824 -9.406 1 74.06 280 GLY B N 1
ATOM 4620 C CA . GLY B 1 280 ? -4.113 5.594 -10.07 1 74.06 280 GLY B CA 1
ATOM 4621 C C . GLY B 1 280 ? -4.172 5.688 -11.586 1 74.06 280 GLY B C 1
ATOM 4622 O O . GLY B 1 280 ? -3.584 4.863 -12.289 1 74.06 280 GLY B O 1
ATOM 4623 N N . GLU B 1 281 ? -4.828 6.637 -12.172 1 69.44 281 GLU B N 1
ATOM 4624 C CA . GLU B 1 281 ? -4.973 6.777 -13.617 1 69.44 281 GLU B CA 1
ATOM 4625 C C . GLU B 1 281 ? -3.709 7.352 -14.25 1 69.44 281 GLU B C 1
ATOM 4627 O O . GLU B 1 281 ? -3.436 7.117 -15.43 1 69.44 281 GLU B O 1
ATOM 4632 N N . LEU B 1 282 ? -3 8.039 -13.5 1 74.5 282 LEU B N 1
ATOM 4633 C CA . LEU B 1 282 ? -1.771 8.664 -13.977 1 74.5 282 LEU B CA 1
ATOM 4634 C C . LEU B 1 282 ? -0.553 8.055 -13.289 1 74.5 282 LEU B C 1
ATOM 4636 O O . LEU B 1 282 ? 0.225 8.766 -12.648 1 74.5 282 LEU B O 1
ATOM 4640 N N . VAL B 1 283 ? -0.551 6.844 -13.562 1 73.06 283 VAL B N 1
ATOM 4641 C CA . VAL B 1 283 ? 0.521 6.043 -12.984 1 73.06 283 VAL B CA 1
ATOM 4642 C C . VAL B 1 283 ? 0.537 6.215 -11.469 1 73.06 283 VAL B C 1
ATOM 4644 O O . VAL B 1 283 ? -0.45 5.914 -10.797 1 73.06 283 VAL B O 1
ATOM 4647 N N . THR B 1 284 ? 1.67 6.672 -11.008 1 82.56 284 THR B N 1
ATOM 4648 C CA . THR B 1 284 ? 1.794 6.789 -9.562 1 82.56 284 THR B CA 1
ATOM 4649 C C . THR B 1 284 ? 1.772 8.258 -9.141 1 82.56 284 THR B C 1
ATOM 4651 O O . THR B 1 284 ? 2.064 8.578 -7.984 1 82.56 284 THR B O 1
ATOM 4654 N N . ALA B 1 285 ? 1.281 9.117 -9.984 1 88.06 285 ALA B N 1
ATOM 4655 C CA . ALA B 1 285 ? 1.315 10.547 -9.695 1 88.06 285 ALA B CA 1
ATOM 4656 C C . ALA B 1 285 ? 0.302 10.906 -8.609 1 88.06 285 ALA B C 1
ATOM 4658 O O . ALA B 1 285 ? -0.709 10.227 -8.445 1 88.06 285 ALA B O 1
ATOM 4659 N N . VAL B 1 286 ? 0.643 12.016 -7.949 1 93.5 286 VAL B N 1
ATOM 4660 C CA . VAL B 1 286 ? -0.275 12.617 -6.988 1 93.5 286 VAL B CA 1
ATOM 4661 C C . VAL B 1 286 ? -1.151 13.656 -7.684 1 93.5 286 VAL B C 1
ATOM 4663 O O . VAL B 1 286 ? -0.654 14.469 -8.461 1 93.5 286 VAL B O 1
ATOM 4666 N N . THR B 1 287 ? -2.422 13.594 -7.43 1 93.75 287 THR B N 1
ATOM 4667 C CA . THR B 1 287 ? -3.365 14.531 -8.031 1 93.75 287 THR B CA 1
ATOM 4668 C C . THR B 1 287 ? -3.85 15.547 -7 1 93.75 287 THR B C 1
ATOM 4670 O O . THR B 1 287 ? -4.004 15.219 -5.824 1 93.75 287 THR B O 1
ATOM 4673 N N . GLU B 1 288 ? -4.129 16.75 -7.484 1 96.25 288 GLU B N 1
ATOM 4674 C CA . GLU B 1 288 ? -4.625 17.844 -6.652 1 96.25 288 GLU B CA 1
ATOM 4675 C C . GLU B 1 288 ? -6.086 18.141 -6.961 1 96.25 288 GLU B C 1
ATOM 4677 O O . GLU B 1 288 ? -6.488 18.188 -8.125 1 96.25 288 GLU B O 1
ATOM 4682 N N . TRP B 1 289 ? -6.852 18.359 -5.961 1 97.88 289 TRP B N 1
ATOM 4683 C CA . TRP B 1 289 ? -8.172 18.969 -6.055 1 97.88 289 TRP B CA 1
ATOM 4684 C C . TRP B 1 289 ? -8.258 20.219 -5.199 1 97.88 289 TRP B C 1
ATOM 4686 O O . TRP B 1 289 ? -7.617 20.312 -4.148 1 97.88 289 TRP B O 1
ATOM 4696 N N . ILE B 1 290 ? -9.07 21.172 -5.688 1 97 290 ILE B N 1
ATOM 4697 C CA . ILE B 1 290 ? -9.133 22.484 -5.039 1 97 290 ILE B CA 1
ATOM 4698 C C . ILE B 1 290 ? -10.586 22.844 -4.754 1 97 290 ILE B C 1
ATOM 4700 O O . ILE B 1 290 ? -11.461 22.656 -5.605 1 97 290 ILE B O 1
ATOM 4704 N N . TYR B 1 291 ? -10.828 23.312 -3.574 1 97.25 291 TYR B N 1
ATOM 4705 C CA . TYR B 1 291 ? -12.117 23.906 -3.232 1 97.25 291 TYR B CA 1
ATOM 4706 C C . TYR B 1 291 ? -12.016 25.422 -3.15 1 97.25 291 TYR B C 1
ATOM 4708 O O . TYR B 1 291 ? -11.211 25.953 -2.387 1 97.25 291 TYR B O 1
ATOM 4716 N N . GLU B 1 292 ? -12.773 26.141 -3.875 1 93.56 292 GLU B N 1
ATOM 4717 C CA . GLU B 1 292 ? -12.984 27.578 -3.828 1 93.56 292 GLU B CA 1
ATOM 4718 C C . GLU B 1 292 ? -14.453 27.938 -4.043 1 93.56 292 GLU B C 1
ATOM 4720 O O . GLU B 1 292 ? -14.789 28.656 -4.977 1 93.56 292 GLU B O 1
ATOM 4725 N N . GLY B 1 293 ? -15.25 27.469 -3.176 1 92.75 293 GLY B N 1
ATOM 4726 C CA . GLY B 1 293 ? -16.688 27.547 -3.346 1 92.75 293 GLY B CA 1
ATOM 4727 C C . GLY B 1 293 ? -17.297 26.297 -3.943 1 92.75 293 GLY B C 1
ATOM 4728 O O . GLY B 1 293 ? -18.438 25.938 -3.619 1 92.75 293 GLY B O 1
ATOM 4729 N N . SER B 1 294 ? -16.5 25.734 -4.824 1 96.06 294 SER B N 1
ATOM 4730 C CA . SER B 1 294 ? -16.797 24.422 -5.395 1 96.06 294 SER B CA 1
ATOM 4731 C C . SER B 1 294 ? -15.523 23.641 -5.664 1 96.06 294 SER B C 1
ATOM 4733 O O . SER B 1 294 ? -14.438 24.203 -5.742 1 96.06 294 SER B O 1
ATOM 4735 N N . TRP B 1 295 ? -15.695 22.391 -5.742 1 97.69 295 TRP B N 1
ATOM 4736 C CA . TRP B 1 295 ? -14.531 21.547 -5.988 1 97.69 295 TRP B CA 1
ATOM 4737 C C . TRP B 1 295 ? -14.164 21.547 -7.469 1 97.69 295 TRP B C 1
ATOM 4739 O O . TRP B 1 295 ? -15.039 21.484 -8.336 1 97.69 295 TRP B O 1
ATOM 4749 N N . LYS B 1 296 ? -12.891 21.625 -7.734 1 97.31 296 LYS B N 1
ATOM 4750 C CA . LYS B 1 296 ? -12.344 21.469 -9.078 1 97.31 296 LYS B CA 1
ATOM 4751 C C . LYS B 1 296 ? -11.023 20.719 -9.062 1 97.31 296 LYS B C 1
ATOM 4753 O O . LYS B 1 296 ? -10.328 20.688 -8.039 1 97.31 296 LYS B O 1
ATOM 4758 N N . GLU B 1 297 ? -10.719 20.156 -10.195 1 95.38 297 GLU B N 1
ATOM 4759 C CA . GLU B 1 297 ? -9.422 19.5 -10.328 1 95.38 297 GLU B CA 1
ATOM 4760 C C . GLU B 1 297 ? -8.289 20.5 -10.461 1 95.38 297 GLU B C 1
ATOM 4762 O O . GLU B 1 297 ? -8.43 21.516 -11.156 1 95.38 297 GLU B O 1
ATOM 4767 N N . GLY B 1 298 ? -7.285 20.281 -9.695 1 95.12 298 GLY B N 1
ATOM 4768 C CA . GLY B 1 298 ? -6.055 21.047 -9.844 1 95.12 298 GLY B CA 1
ATOM 4769 C C . GLY B 1 298 ? -5.043 20.375 -10.75 1 95.12 298 GLY B C 1
ATOM 4770 O O . GLY B 1 298 ? -5.367 19.984 -11.875 1 95.12 298 GLY B O 1
ATOM 4771 N N . LYS B 1 299 ? -3.787 20.375 -10.281 1 93.19 299 LYS B N 1
ATOM 4772 C CA . LYS B 1 299 ? -2.742 19.703 -11.047 1 93.19 299 LYS B CA 1
ATOM 4773 C C . LYS B 1 299 ? -2.984 18.203 -11.109 1 93.19 299 LYS B C 1
ATOM 4775 O O . LYS B 1 299 ? -3.074 17.531 -10.07 1 93.19 299 LYS B O 1
ATOM 4780 N N . ALA B 1 300 ? -3.01 17.609 -12.227 1 89.31 300 ALA B N 1
ATOM 4781 C CA . ALA B 1 300 ? -3.373 16.219 -12.43 1 89.31 300 ALA B CA 1
ATOM 4782 C C . ALA B 1 300 ? -2.252 15.289 -11.969 1 89.31 300 ALA B C 1
ATOM 4784 O O . ALA B 1 300 ? -2.514 14.18 -11.484 1 89.31 300 ALA B O 1
ATOM 4785 N N . ALA B 1 301 ? -1.068 15.789 -12.195 1 90.19 301 ALA B N 1
ATOM 4786 C CA . ALA B 1 301 ? 0.052 14.898 -11.906 1 90.19 301 ALA B CA 1
ATOM 4787 C C . ALA B 1 301 ? 1.197 15.656 -11.234 1 90.19 301 ALA B C 1
ATOM 4789 O O . ALA B 1 301 ? 1.763 16.578 -11.82 1 90.19 301 ALA B O 1
ATOM 4790 N N . LEU B 1 302 ? 1.401 15.297 -10.055 1 91.31 302 LEU B N 1
ATOM 4791 C CA . LEU B 1 302 ? 2.557 15.773 -9.297 1 91.31 302 LEU B CA 1
ATOM 4792 C C . LEU B 1 302 ? 3.514 14.625 -8.984 1 91.31 302 LEU B C 1
ATOM 4794 O O . LEU B 1 302 ? 3.078 13.539 -8.609 1 91.31 302 LEU B O 1
ATOM 4798 N N . PRO B 1 303 ? 4.906 14.859 -9 1 90.12 303 PRO B N 1
ATOM 4799 C CA . PRO B 1 303 ? 5.578 16.094 -9.406 1 90.12 303 PRO B CA 1
ATOM 4800 C C . PRO B 1 303 ? 5.398 16.406 -10.891 1 90.12 303 PRO B C 1
ATOM 4802 O O . PRO B 1 303 ? 5.031 15.523 -11.672 1 90.12 303 PRO B O 1
ATOM 4805 N N . PRO B 1 304 ? 5.602 17.734 -11.039 1 77.5 304 PRO B N 1
ATOM 4806 C CA . PRO B 1 304 ? 5.391 18.125 -12.438 1 77.5 304 PRO B CA 1
ATOM 4807 C C . PRO B 1 304 ? 6.488 17.609 -13.367 1 77.5 304 PRO B C 1
ATOM 4809 O O . PRO B 1 304 ? 7.609 17.344 -12.914 1 77.5 304 PRO B O 1
ATOM 4812 N N . ALA B 1 305 ? 6.344 17.172 -14.555 1 61.12 305 ALA B N 1
ATOM 4813 C CA . ALA B 1 305 ? 7.336 16.75 -15.531 1 61.12 305 ALA B CA 1
ATOM 4814 C C . ALA B 1 305 ? 8.359 17.844 -15.797 1 61.12 305 ALA B C 1
ATOM 4816 O O . ALA B 1 305 ? 8.047 19.031 -15.688 1 61.12 305 ALA B O 1
#